Protein AF-0000000078344613 (afdb_homodimer)

Nearest PDB structures (foldseek):
  1vl8-assembly1_B  TM=8.810E-01  e=1.270E-17  Thermotoga maritima MSB8
  3pk0-assembly1_C  TM=8.572E-01  e=7.752E-17  Mycolicibacterium smegmatis MC2 155
  3ioy-assembly1_B  TM=8.852E-01  e=2.161E-16  Novosphingobium aromaticivorans DSM 12444
  3l77-assembly1_A  TM=8.659E-01  e=4.455E-16  Thermococcus sibiricus MM 739
  1h5q-assembly2_F  TM=8.532E-01  e=6.795E-16  Agaricus bisporus

Secondary structure (DSSP, 8-state):
---TT-EEEEESTTSHHHHHHHHHHHHTT-EEEEEES-HHHHHHHHHHHHHHSTT-EEEEE--TT-HHHHHHHHHHHHHHHS---EEEE-------S-TTT-TT-THHHHHIIIIIHHHHHHHHHHHHHTTSPPSBTTTBB-EEEEEE--GGGTS--TT-HHHHHHHHHHHHHHHHTTTTTTTTTEEEEEEEE-B-SSHHHHTSSS----GGGB--HHHHHHHHHHHHH-TT-SS-EEEEETTTEEEETTS------/---TT-EEEEESTTSHHHHHHHHHHHHTT-EEEEEES-HHHHHHHHHHHHHHSTT-EEEEE--TT-HHHHHHHHHHHHHHHS---EEEE-------S-TTT-TT-THHHHHIIIIIHHHHHHHHHHHHHTTSPPSBTTTBB-EEEEEE--GGGTS--TT-HHHHHHHHHHHHHHHHTTTTTTTTTEEEEEEEE-B-SSHHHHTSSS----GGGB--HHHHHHHHHHHHH-TT-SS-EEEEETTTEEEETTS------

Radius of gyration: 23.82 Å; Cα contacts (8 Å, |Δi|>4): 1169; chains: 2; bounding box: 52×70×62 Å

InterPro domains:
  IPR002347 Short-chain dehydrogenase/reductase SDR [PF00106] (6-203)
  IPR002347 Short-chain dehydrogenase/reductase SDR [PR00080] (82-93)
  IPR002347 Short-chain dehydrogenase/reductase SDR [PR00080] (143-151)
  IPR002347 Short-chain dehydrogenase/reductase SDR [PR00080] (163-182)
  IPR002347 Short-chain dehydrogenase/reductase SDR [PR00081] (7-24)
  IPR002347 Short-chain dehydrogenase/reductase SDR [PR00081] (82-93)
  IPR002347 Short-chain dehydrogenase/reductase SDR [PR00081] (137-153)
  IPR002347 Short-chain dehydrogenase/reductase SDR [PR00081] (163-182)
  IPR002347 Short-chain dehydrogenase/reductase SDR [PR00081] (184-201)
  IPR020904 Short-chain dehydrogenase/reductase, conserved site [PS00061] (150-178)
  IPR036291 NAD(P)-binding domain superfamily [SSF51735] (1-243)

pLDDT: mean 92.21, std 12.1, range [23.64, 98.94]

Foldseek 3Di:
DALALAEEEAAVQLWFLNVVLCLVSVVSHAAYEYEYQDPVSQVVSVVVSCVVPNLRYDYAYADLLDLVSLVVSLVCSCVSRNAYAEYELDDAAADQDAPVPCPVCCLVVRLSRLAVSLVSNVVVNLVRQLPDDADDPVQLARHEYEYEAAVLLVDPDNRGRSSSVRRVNVLVVQLVFQCVCVNNRYAYEYEHEWAEPIVNVVSHPPDDDDPQFYDYSVLSSVQVVCRGPPSVGHSWYWYATSVPRTDTPPDDPPPPD/DALALAEEEAAVQLWFLNVVLCLVSVVSHAAYEYEYQDPVSQVVSVCVSCVVPNLRYDYAYADLLDLVSLVVSLVCSCVSRNAYAEYELDDAAADQDAPVPCPVCCLVVRLSRLAVSLVSNVVVNLVRQLPDDQDDPVQLARHEYEYEAAVLLVDPDNRGRSSSVRRVNVLVVQLVFFCVCVNNRYAYEYEHEWAEPIVNVVSHPPDDDDPQRYDYSVLSSVQVVCRGPPSVGHSWYWYATSVPRTDTPPDDPPPPD

Solvent-accessible surface area (backbone atoms only — not comparable to full-atom values): 25846 Å² total; per-residue (Å²): 94,75,57,54,74,35,29,32,40,33,28,33,18,54,44,51,69,28,31,54,40,50,52,51,42,44,75,49,44,17,31,39,36,35,23,19,65,49,57,69,48,30,52,54,47,43,52,57,50,30,72,76,39,72,83,30,56,49,69,40,72,23,50,62,73,35,68,66,31,47,49,49,49,54,50,50,34,36,72,75,69,68,46,62,34,33,39,33,42,48,42,66,72,68,56,71,55,51,84,91,66,44,85,80,53,61,65,56,53,35,39,37,38,38,24,52,21,40,53,51,51,50,49,54,47,50,63,52,23,68,72,48,75,69,74,37,85,91,46,66,40,27,32,26,36,39,37,56,45,24,43,41,28,79,39,64,25,71,76,31,27,64,42,9,10,19,17,14,13,41,46,33,27,28,37,11,43,19,67,75,34,45,89,64,12,31,35,30,24,28,40,22,41,48,46,39,98,30,70,66,54,70,56,44,75,80,63,80,75,58,70,80,52,37,36,62,61,68,59,52,43,51,48,53,50,46,56,56,26,40,77,85,48,42,17,37,44,38,34,33,36,61,88,66,39,74,43,50,68,94,52,83,74,76,68,84,114,94,73,58,56,74,34,31,32,38,32,29,35,19,54,44,50,69,29,32,55,40,53,54,51,41,43,75,47,45,17,33,38,37,34,23,20,67,49,56,69,47,30,52,52,47,43,52,57,52,30,72,77,38,72,84,29,56,49,68,39,72,23,49,62,74,36,68,68,33,48,49,48,48,55,48,49,33,36,73,75,68,69,47,62,34,33,40,32,40,49,41,66,71,68,55,70,55,52,85,90,66,45,85,78,52,62,66,57,54,34,40,38,38,36,25,52,20,39,52,51,52,50,47,53,47,52,63,54,23,70,71,47,74,68,74,36,85,91,46,65,39,27,31,25,38,39,38,56,44,24,43,41,27,78,39,63,25,71,78,30,27,64,42,9,11,19,17,15,14,41,46,33,26,29,37,11,44,19,68,75,35,44,90,64,12,31,33,30,26,30,39,21,42,48,47,40,97,28,69,66,56,69,58,42,76,80,64,80,74,58,70,81,53,36,36,61,62,67,60,52,43,51,48,52,50,48,56,56,27,41,76,85,48,42,17,37,43,39,32,34,37,61,88,66,38,73,42,49,69,94,51,84,73,75,67,84,116

Structure (mmCIF, N/CA/C/O backbone):
data_AF-0000000078344613-model_v1
#
loop_
_entity.id
_entity.type
_entity.pdbx_description
1 polymer 'Uncharacterized protein'
#
loop_
_atom_site.group_PDB
_atom_site.id
_atom_site.type_symbol
_atom_site.label_atom_id
_atom_site.label_alt_id
_atom_site.label_comp_id
_atom_site.label_asym_id
_atom_site.label_entity_id
_atom_site.label_seq_id
_atom_site.pdbx_PDB_ins_code
_atom_site.Cartn_x
_atom_site.Cartn_y
_atom_site.Cartn_z
_atom_site.occupancy
_atom_site.B_iso_or_equiv
_atom_site.auth_seq_id
_atom_site.auth_comp_id
_atom_site.auth_asym_id
_atom_site.auth_atom_id
_atom_site.pdbx_PDB_model_num
ATOM 1 N N . MET A 1 1 ? -6.602 28.641 2.885 1 78.75 1 MET A N 1
ATOM 2 C CA . MET A 1 1 ? -6.555 28.922 4.316 1 78.75 1 MET A CA 1
ATOM 3 C C . MET A 1 1 ? -5.184 29.453 4.723 1 78.75 1 MET A C 1
ATOM 5 O O . MET A 1 1 ? -4.188 29.203 4.043 1 78.75 1 MET A O 1
ATOM 9 N N . LYS A 1 2 ? -5.203 30.188 5.77 1 89.44 2 LYS A N 1
ATOM 10 C CA . LYS A 1 2 ? -3.936 30.703 6.281 1 89.44 2 LYS A CA 1
ATOM 11 C C . LYS A 1 2 ? -3.469 29.906 7.5 1 89.44 2 LYS A C 1
ATOM 13 O O . LYS A 1 2 ? -4.281 29.516 8.336 1 89.44 2 LYS A O 1
ATOM 18 N N . ILE A 1 3 ? -2.242 29.703 7.629 1 95.25 3 ILE A N 1
ATOM 19 C CA . ILE A 1 3 ? -1.596 28.859 8.633 1 95.25 3 ILE A CA 1
ATOM 20 C C . ILE A 1 3 ? -1.54 29.609 9.969 1 95.25 3 ILE A C 1
ATOM 22 O O . ILE A 1 3 ? -1.532 28.984 11.031 1 95.25 3 ILE A O 1
ATOM 26 N N . ASN A 1 4 ? -1.564 30.953 9.883 1 95 4 ASN A N 1
ATOM 27 C CA . ASN A 1 4 ? -1.44 31.766 11.094 1 95 4 ASN A CA 1
ATOM 28 C C . ASN A 1 4 ? -2.529 31.422 12.109 1 95 4 ASN A C 1
ATOM 30 O O . ASN A 1 4 ? -3.717 31.438 11.773 1 95 4 ASN A O 1
ATOM 34 N N . GLY A 1 5 ? -2.086 31.062 13.32 1 94.31 5 GLY A N 1
ATOM 35 C CA . GLY A 1 5 ? -3.012 30.797 14.406 1 94.31 5 GLY A CA 1
ATOM 36 C C . GLY A 1 5 ? -3.531 29.359 14.398 1 94.31 5 GLY A C 1
ATOM 37 O O . GLY A 1 5 ? -4.367 29 15.227 1 94.31 5 GLY A O 1
ATOM 38 N N . LYS A 1 6 ? -3.084 28.547 13.539 1 95.94 6 LYS A N 1
ATOM 39 C CA . LYS A 1 6 ? -3.562 27.172 13.43 1 95.94 6 LYS A CA 1
ATOM 40 C C . LYS A 1 6 ? -2.699 26.234 14.258 1 95.94 6 LYS A C 1
ATOM 42 O O . LYS A 1 6 ? -1.601 26.594 14.688 1 95.94 6 LYS A O 1
ATOM 47 N N . VAL A 1 7 ? -3.236 25.062 14.555 1 97.44 7 VAL A N 1
ATOM 48 C CA . VAL A 1 7 ? -2.531 24.031 15.312 1 97.44 7 VAL A CA 1
ATOM 49 C C . VAL A 1 7 ? -2.232 22.844 14.406 1 97.44 7 VAL A C 1
ATOM 51 O O . VAL A 1 7 ? -3.139 22.281 13.781 1 97.44 7 VAL A O 1
ATOM 54 N N . ALA A 1 8 ? -0.965 22.469 14.359 1 98.81 8 ALA A N 1
ATOM 55 C CA . ALA A 1 8 ? -0.528 21.391 13.477 1 98.81 8 ALA A CA 1
ATOM 56 C C . ALA A 1 8 ? 0.074 20.234 14.281 1 98.81 8 ALA A C 1
ATOM 58 O O . ALA A 1 8 ? 0.731 20.453 15.297 1 98.81 8 ALA A O 1
ATOM 59 N N . ILE A 1 9 ? -0.195 19.047 13.875 1 98.94 9 ILE A N 1
ATOM 60 C CA . ILE A 1 9 ? 0.537 17.844 14.281 1 98.94 9 ILE A CA 1
ATOM 61 C C . ILE A 1 9 ? 1.456 17.406 13.148 1 98.94 9 ILE A C 1
ATOM 63 O O . ILE A 1 9 ? 1.023 17.281 12 1 98.94 9 ILE A O 1
ATOM 67 N N . VAL A 1 10 ? 2.717 17.203 13.438 1 98.94 10 VAL A N 1
ATOM 68 C CA . VAL A 1 10 ? 3.68 16.672 12.469 1 98.94 10 VAL A CA 1
ATOM 69 C C . VAL A 1 10 ? 4.352 15.422 13.039 1 98.94 10 VAL A C 1
ATOM 71 O O . VAL A 1 10 ? 4.988 15.477 14.094 1 98.94 10 VAL A O 1
ATOM 74 N N . THR A 1 11 ? 4.207 14.305 12.383 1 98.94 11 THR A N 1
ATOM 75 C CA . THR A 1 11 ? 4.941 13.109 12.781 1 98.94 11 THR A CA 1
ATOM 76 C C . THR A 1 11 ? 6.289 13.047 12.062 1 98.94 11 THR A C 1
ATOM 78 O O . THR A 1 11 ? 6.445 13.594 10.969 1 98.94 11 THR A O 1
ATOM 81 N N . GLY A 1 12 ? 7.223 12.273 12.688 1 98.5 12 GLY A N 1
ATOM 82 C CA . GLY A 1 12 ? 8.578 12.375 12.164 1 98.5 12 GLY A CA 1
ATOM 83 C C . GLY A 1 12 ? 9.102 13.797 12.141 1 98.5 12 GLY A C 1
ATOM 84 O O . GLY A 1 12 ? 9.711 14.219 11.156 1 98.5 12 GLY A O 1
ATOM 85 N N . ALA A 1 13 ? 8.875 14.5 13.156 1 98.62 13 ALA A N 1
ATOM 86 C CA . ALA A 1 13 ? 9.031 15.945 13.133 1 98.62 13 ALA A CA 1
ATOM 87 C C . ALA A 1 13 ? 10.484 16.344 13.359 1 98.62 13 ALA A C 1
ATOM 89 O O . ALA A 1 13 ? 10.875 17.484 13.078 1 98.62 13 ALA A O 1
ATOM 90 N N . SER A 1 14 ? 11.328 15.5 13.844 1 96.81 14 SER A N 1
ATOM 91 C CA . SER A 1 14 ? 12.586 15.961 14.422 1 96.81 14 SER A CA 1
ATOM 92 C C . SER A 1 14 ? 13.719 15.883 13.398 1 96.81 14 SER A C 1
ATOM 94 O O . SER A 1 14 ? 14.883 16.141 13.734 1 96.81 14 SER A O 1
ATOM 96 N N . SER A 1 15 ? 13.398 15.477 12.164 1 93.69 15 SER A N 1
ATOM 97 C CA . SER A 1 15 ? 14.43 15.414 11.141 1 93.69 15 SER A CA 1
ATOM 98 C C . SER A 1 15 ? 13.852 15.672 9.75 1 93.69 15 SER A C 1
ATOM 100 O O . SER A 1 15 ? 12.633 15.734 9.586 1 93.69 15 SER A O 1
ATOM 102 N N . GLY A 1 16 ? 14.711 16.016 8.875 1 95 16 GLY A N 1
ATOM 103 C CA . GLY A 1 16 ? 14.352 16.094 7.465 1 95 16 GLY A CA 1
ATOM 104 C C . GLY A 1 16 ? 13.227 17.062 7.184 1 95 16 GLY A C 1
ATOM 105 O O . GLY A 1 16 ? 13.281 18.219 7.609 1 95 16 GLY A O 1
ATOM 106 N N . PHE A 1 17 ? 12.281 16.594 6.383 1 97.5 17 PHE A N 1
ATOM 107 C CA . PHE A 1 17 ? 11.148 17.438 6.004 1 97.5 17 PHE A CA 1
ATOM 108 C C . PHE A 1 17 ? 10.344 17.844 7.234 1 97.5 17 PHE A C 1
ATOM 110 O O . PHE A 1 17 ? 9.867 18.984 7.328 1 97.5 17 PHE A O 1
ATOM 117 N N . GLY A 1 18 ? 10.211 16.875 8.211 1 98.44 18 GLY A N 1
ATOM 118 C CA . GLY A 1 18 ? 9.438 17.172 9.406 1 98.44 18 GLY A CA 1
ATOM 119 C C . GLY A 1 18 ? 9.992 18.344 10.195 1 98.44 18 GLY A C 1
ATOM 120 O O . GLY A 1 18 ? 9.242 19.219 10.609 1 98.44 18 GLY A O 1
ATOM 121 N N . LYS A 1 19 ? 11.258 18.328 10.344 1 98.19 19 LYS A N 1
ATOM 122 C CA . LYS A 1 19 ? 11.922 19.406 11.078 1 98.19 19 LYS A CA 1
ATOM 123 C C . LYS A 1 19 ? 11.758 20.75 10.367 1 98.19 19 LYS A C 1
ATOM 125 O O . LYS A 1 19 ? 11.328 21.734 10.977 1 98.19 19 LYS A O 1
ATOM 130 N N . MET A 1 20 ? 12.016 20.766 9.094 1 98.25 20 MET A N 1
ATOM 131 C CA . MET A 1 20 ? 11.969 22 8.336 1 98.25 20 MET A CA 1
ATOM 132 C C . MET A 1 20 ? 10.539 22.516 8.203 1 98.25 20 MET A C 1
ATOM 134 O O . MET A 1 20 ? 10.297 23.719 8.211 1 98.25 20 MET A O 1
ATOM 138 N N . LEU A 1 21 ? 9.617 21.578 8.055 1 98.75 21 LEU A N 1
ATOM 139 C CA . LEU A 1 21 ? 8.211 21.969 7.996 1 98.75 21 LEU A CA 1
ATOM 140 C C . LEU A 1 21 ? 7.754 22.578 9.312 1 98.75 21 LEU A C 1
ATOM 142 O O . LEU A 1 21 ? 7.035 23.578 9.328 1 98.75 21 LEU A O 1
ATOM 146 N N . SER A 1 22 ? 8.141 21.953 10.422 1 98.81 22 SER A N 1
ATOM 147 C CA . SER A 1 22 ? 7.777 22.484 11.734 1 98.81 22 SER A CA 1
ATOM 148 C C . SER A 1 22 ? 8.297 23.906 11.914 1 98.81 22 SER A C 1
ATOM 150 O O . SER A 1 22 ? 7.578 24.781 12.391 1 98.81 22 SER A O 1
ATOM 152 N N . LEU A 1 23 ? 9.523 24.156 11.492 1 98.31 23 LEU A N 1
ATOM 153 C CA . LEU A 1 23 ? 10.109 25.484 11.539 1 98.31 23 LEU A CA 1
ATOM 154 C C . LEU A 1 23 ? 9.281 26.469 10.711 1 98.31 23 LEU A C 1
ATOM 156 O O . LEU A 1 23 ? 8.969 27.562 11.172 1 98.31 23 LEU A O 1
ATOM 160 N N . ARG A 1 24 ? 8.914 26.062 9.523 1 98.44 24 ARG A N 1
ATOM 161 C CA . ARG A 1 24 ? 8.141 26.906 8.617 1 98.44 24 ARG A CA 1
ATOM 162 C C . ARG A 1 24 ? 6.762 27.203 9.195 1 98.44 24 ARG A C 1
ATOM 164 O O . ARG A 1 24 ? 6.289 28.344 9.125 1 98.44 24 ARG A O 1
ATOM 171 N N . LEU A 1 25 ? 6.082 26.172 9.742 1 98.62 25 LEU A N 1
ATOM 172 C CA . LEU A 1 25 ? 4.75 26.344 10.312 1 98.62 25 LEU A CA 1
ATOM 173 C C . LEU A 1 25 ? 4.777 27.344 11.469 1 98.62 25 LEU A C 1
ATOM 175 O O . LEU A 1 25 ? 3.936 28.234 11.547 1 98.62 25 LEU A O 1
ATOM 179 N N . ILE A 1 26 ? 5.734 27.266 12.336 1 98.44 26 ILE A N 1
ATOM 180 C CA . ILE A 1 26 ? 5.832 28.141 13.5 1 98.44 26 ILE A CA 1
ATOM 181 C C . ILE A 1 26 ? 6.16 29.562 13.047 1 98.44 26 ILE A C 1
ATOM 183 O O . ILE A 1 26 ? 5.574 30.531 13.547 1 98.44 26 ILE A O 1
ATOM 187 N N . SER A 1 27 ? 7.051 29.656 12.062 1 97.25 27 SER A N 1
ATOM 188 C CA . SER A 1 27 ? 7.395 30.969 11.531 1 97.25 27 SER A CA 1
ATOM 189 C C . SER A 1 27 ? 6.188 31.625 10.875 1 97.25 27 SER A C 1
ATOM 191 O O . SER A 1 27 ? 6.129 32.844 10.766 1 97.25 27 SER A O 1
ATOM 193 N N . SER A 1 28 ? 5.234 30.844 10.445 1 97.12 28 SER A N 1
ATOM 194 C CA . SER A 1 28 ? 4.02 31.344 9.812 1 97.12 28 SER A CA 1
ATOM 195 C C . SER A 1 28 ? 2.92 31.594 10.844 1 97.12 28 SER A C 1
ATOM 197 O O . SER A 1 28 ? 1.788 31.922 10.477 1 97.12 28 SER A O 1
ATOM 199 N N . GLY A 1 29 ? 3.223 31.297 12.102 1 97.38 29 GLY A N 1
ATOM 200 C CA . GLY A 1 29 ? 2.312 31.672 13.172 1 97.38 29 GLY A CA 1
ATOM 201 C C . GLY A 1 29 ? 1.522 30.5 13.719 1 97.38 29 GLY A C 1
ATOM 202 O O . GLY A 1 29 ? 0.591 30.688 14.508 1 97.38 29 GLY A O 1
ATOM 203 N N . ALA A 1 30 ? 1.851 29.312 13.336 1 98 30 ALA A N 1
ATOM 204 C CA . ALA A 1 30 ? 1.156 28.125 13.844 1 98 30 ALA A CA 1
ATOM 205 C C . ALA A 1 30 ? 1.777 27.656 15.156 1 98 30 ALA A C 1
ATOM 207 O O . ALA A 1 30 ? 2.887 28.062 15.508 1 98 30 ALA A O 1
ATOM 208 N N . ARG A 1 31 ? 1.047 26.875 15.859 1 98.56 31 ARG A N 1
ATOM 209 C CA . ARG A 1 31 ? 1.568 26.031 16.922 1 98.56 31 ARG A CA 1
ATOM 210 C C . ARG A 1 31 ? 1.695 24.578 16.469 1 98.56 31 ARG A C 1
ATOM 212 O O . ARG A 1 31 ? 0.873 24.094 15.695 1 98.56 31 ARG A O 1
ATOM 219 N N . VAL A 1 32 ? 2.713 23.906 16.953 1 98.81 32 VAL A N 1
ATOM 220 C CA . VAL A 1 32 ? 3.012 22.594 16.375 1 98.81 32 VAL A CA 1
ATOM 221 C C . VAL A 1 32 ? 3.211 21.562 17.484 1 98.81 32 VAL A C 1
ATOM 223 O O . VAL A 1 32 ? 3.932 21.828 18.453 1 98.81 32 VAL A O 1
ATOM 226 N N . VAL A 1 33 ? 2.516 20.484 17.438 1 98.94 33 VAL A N 1
ATOM 227 C CA . VAL A 1 33 ? 2.816 19.281 18.219 1 98.94 33 VAL A CA 1
ATOM 228 C C . VAL A 1 33 ? 3.77 18.391 17.453 1 98.94 33 VAL A C 1
ATOM 230 O O . VAL A 1 33 ? 3.408 17.844 16.391 1 98.94 33 VAL A O 1
ATOM 233 N N . LEU A 1 34 ? 4.973 18.234 17.984 1 98.88 34 LEU A N 1
ATOM 234 C CA . LEU A 1 34 ? 6.023 17.438 17.375 1 98.88 34 LEU A CA 1
ATOM 235 C C . LEU A 1 34 ? 5.934 15.977 17.812 1 98.88 34 LEU A C 1
ATOM 237 O O . LEU A 1 34 ? 6.129 15.672 19 1 98.88 34 LEU A O 1
ATOM 241 N N . GLY A 1 35 ? 5.605 15.086 16.938 1 98.88 35 GLY A N 1
ATOM 242 C CA . GLY A 1 35 ? 5.652 13.664 17.203 1 98.88 35 GLY A CA 1
ATOM 243 C C . GLY A 1 35 ? 6.855 12.977 16.594 1 98.88 35 GLY A C 1
ATOM 244 O O . GLY A 1 35 ? 7.082 13.078 15.375 1 98.88 35 GLY A O 1
ATOM 245 N N . ASP A 1 36 ? 7.578 12.273 17.359 1 98.81 36 ASP A N 1
ATOM 246 C CA . ASP A 1 36 ? 8.742 11.547 16.859 1 98.81 36 ASP A CA 1
ATOM 247 C C . ASP A 1 36 ? 9.148 10.438 17.828 1 98.81 36 ASP A C 1
ATOM 249 O O . ASP A 1 36 ? 8.898 10.531 19.031 1 98.81 36 ASP A O 1
ATOM 253 N N . ILE A 1 37 ? 9.789 9.469 17.281 1 98.44 37 ILE A N 1
ATOM 254 C CA . ILE A 1 37 ? 10.227 8.352 18.125 1 98.44 37 ILE A CA 1
ATOM 255 C C . ILE A 1 37 ? 11.508 8.734 18.859 1 98.44 37 ILE A C 1
ATOM 257 O O . ILE A 1 37 ? 11.789 8.211 19.938 1 98.44 37 ILE A O 1
ATOM 261 N N . SER A 1 38 ? 12.297 9.625 18.328 1 98.12 38 SER A N 1
ATOM 262 C CA . SER A 1 38 ? 13.539 10.055 18.953 1 98.12 38 SER A CA 1
ATOM 263 C C . SER A 1 38 ? 13.289 11.148 19.984 1 98.12 38 SER A C 1
ATOM 265 O O . SER A 1 38 ? 13.016 12.297 19.625 1 98.12 38 SER A O 1
ATOM 267 N N . VAL A 1 39 ? 13.469 10.82 21.188 1 98.44 39 VAL A N 1
ATOM 268 C CA . VAL A 1 39 ? 13.242 11.781 22.266 1 98.44 39 VAL A CA 1
ATOM 269 C C . VAL A 1 39 ? 14.328 12.859 22.219 1 98.44 39 VAL A C 1
ATOM 271 O O . VAL A 1 39 ? 14.023 14.055 22.297 1 98.44 39 VAL A O 1
ATOM 274 N N . ALA A 1 40 ? 15.555 12.445 22.016 1 98.56 40 ALA A N 1
ATOM 275 C CA . ALA A 1 40 ? 16.672 13.391 22.031 1 98.56 40 ALA A CA 1
ATOM 276 C C . ALA A 1 40 ? 16.531 14.43 20.922 1 98.56 40 ALA A C 1
ATOM 278 O O . ALA A 1 40 ? 16.594 15.633 21.172 1 98.56 40 ALA A O 1
ATOM 279 N N . ALA A 1 41 ? 16.266 13.992 19.703 1 98.06 41 ALA A N 1
ATOM 280 C CA . ALA A 1 41 ? 16.125 14.898 18.562 1 98.06 41 ALA A CA 1
ATOM 281 C C . ALA A 1 41 ? 14.891 15.773 18.703 1 98.06 41 ALA A C 1
ATOM 283 O O . ALA A 1 41 ? 14.914 16.953 18.344 1 98.06 41 ALA A O 1
ATOM 284 N N . GLY A 1 42 ? 13.828 15.18 19.234 1 98.56 42 GLY A N 1
ATOM 285 C CA . GLY A 1 42 ? 12.594 15.922 19.453 1 98.56 42 GLY A CA 1
ATOM 286 C C . GLY A 1 42 ? 12.742 17.047 20.469 1 98.56 42 GLY A C 1
ATOM 287 O O . GLY A 1 42 ? 12.273 18.156 20.234 1 98.56 42 GLY A O 1
ATOM 288 N N . GLN A 1 43 ? 13.375 16.734 21.547 1 98.44 43 GLN A N 1
ATOM 289 C CA . GLN A 1 43 ? 13.586 17.734 22.578 1 98.44 43 GLN A CA 1
ATOM 290 C C . GLN A 1 43 ? 14.508 18.859 22.094 1 98.44 43 GLN A C 1
ATOM 292 O O . GLN A 1 43 ? 14.297 20.031 22.422 1 98.44 43 GLN A O 1
ATOM 297 N N . GLU A 1 44 ? 15.508 18.469 21.375 1 98.38 44 GLU A N 1
ATOM 298 C CA . GLU A 1 44 ? 16.406 19.469 20.812 1 98.38 44 GLU A CA 1
ATOM 299 C C . GLU A 1 44 ? 15.641 20.422 19.891 1 98.38 44 GLU A C 1
ATOM 301 O O . GLU A 1 44 ? 15.82 21.641 19.984 1 98.38 44 GLU A O 1
ATOM 306 N N . LEU A 1 45 ? 14.812 19.891 19.016 1 98.25 45 LEU A N 1
ATOM 307 C CA . LEU A 1 45 ? 14.016 20.734 18.125 1 98.25 45 LEU A CA 1
ATOM 308 C C . LEU A 1 45 ? 13.055 21.609 18.906 1 98.25 45 LEU A C 1
ATOM 310 O O . LEU A 1 45 ? 12.875 22.781 18.578 1 98.25 45 LEU A O 1
ATOM 314 N N . LEU A 1 46 ? 12.453 21.016 19.906 1 98.56 46 LEU A N 1
ATOM 315 C CA . LEU A 1 46 ? 11.523 21.75 20.766 1 98.56 46 LEU A CA 1
ATOM 316 C C . LEU A 1 46 ? 12.195 23 21.344 1 98.56 46 LEU A C 1
ATOM 318 O O . LEU A 1 46 ? 11.625 24.094 21.297 1 98.56 46 LEU A O 1
ATOM 322 N N . LEU A 1 47 ? 13.359 22.844 21.875 1 98 47 LEU A N 1
ATOM 323 C CA . LEU A 1 47 ? 14.109 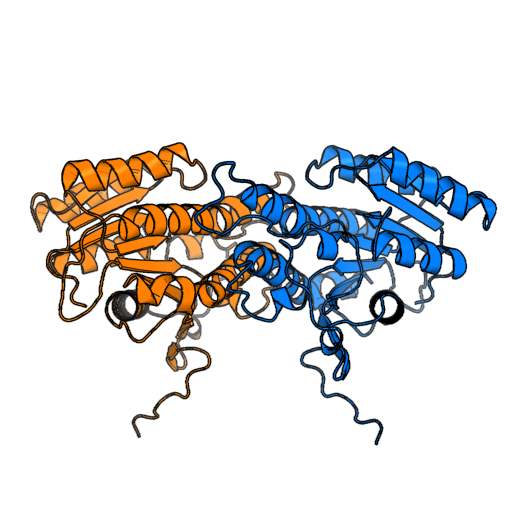23.953 22.469 1 98 47 LEU A CA 1
ATOM 324 C C . LEU A 1 47 ? 14.422 25.016 21.422 1 98 47 LEU A C 1
ATOM 326 O O . LEU A 1 47 ? 14.266 26.219 21.688 1 98 47 LEU A O 1
ATOM 330 N N . GLN A 1 48 ? 14.828 24.562 20.312 1 97.38 48 GLN A N 1
ATOM 331 C CA . GLN A 1 48 ? 15.141 25.484 19.219 1 97.38 48 GLN A CA 1
ATOM 332 C C . GLN A 1 48 ? 13.922 26.297 18.812 1 97.38 48 GLN A C 1
ATOM 334 O O . GLN A 1 48 ? 14.008 27.516 18.656 1 97.38 48 GLN A O 1
ATOM 339 N N . LEU A 1 49 ? 12.789 25.656 18.625 1 97.75 49 LEU A N 1
ATOM 340 C CA . LEU A 1 49 ? 11.562 26.297 18.172 1 97.75 49 LEU A CA 1
ATOM 341 C C . LEU A 1 49 ? 11.039 27.281 19.219 1 97.75 49 LEU A C 1
ATOM 343 O O . LEU A 1 49 ? 10.711 28.422 18.891 1 97.75 49 LEU A O 1
ATOM 347 N N . ASN A 1 50 ? 11.023 26.906 20.469 1 97.5 50 ASN A N 1
ATOM 348 C CA . ASN A 1 50 ? 10.43 27.719 21.516 1 97.5 50 ASN A CA 1
ATOM 349 C C . ASN A 1 50 ? 11.352 28.859 21.922 1 97.5 50 ASN A C 1
ATOM 351 O O . ASN A 1 50 ? 10.914 29.828 22.547 1 97.5 50 ASN A O 1
ATOM 355 N N . SER A 1 51 ? 12.664 28.719 21.656 1 96.62 51 SER A N 1
ATOM 356 C CA . SER A 1 51 ? 13.562 29.844 21.891 1 96.62 51 SER A CA 1
ATOM 357 C C . SER A 1 51 ? 13.258 31 20.953 1 96.62 51 SER A C 1
ATOM 359 O O . SER A 1 51 ? 13.43 32.156 21.312 1 96.62 51 SER A O 1
ATOM 361 N N . ARG A 1 52 ? 12.758 30.688 19.812 1 93.25 52 ARG A N 1
ATOM 362 C CA . ARG A 1 52 ? 12.453 31.703 18.812 1 93.25 52 ARG A CA 1
ATOM 363 C C . ARG A 1 52 ? 11.008 32.188 18.938 1 93.25 52 ARG A C 1
ATOM 365 O O . ARG A 1 52 ? 10.727 33.375 18.75 1 93.25 52 ARG A O 1
ATOM 372 N N . SER A 1 53 ? 10.133 31.266 19.203 1 95.94 53 SER A N 1
ATOM 373 C CA . SER A 1 53 ? 8.711 31.516 19.391 1 95.94 53 SER A CA 1
ATOM 374 C C . SER A 1 53 ? 8.188 30.812 20.641 1 95.94 53 SER A C 1
ATOM 376 O O . SER A 1 53 ? 7.734 29.672 20.562 1 95.94 53 SER A O 1
ATOM 378 N N . PRO A 1 54 ? 8.141 31.516 21.719 1 95.94 54 PRO A N 1
ATOM 379 C CA . PRO A 1 54 ? 7.809 30.875 23 1 95.94 54 PRO A CA 1
ATOM 380 C C . PRO A 1 54 ? 6.449 30.188 22.969 1 95.94 54 PRO A C 1
ATOM 382 O O . PRO A 1 54 ? 5.48 30.734 22.438 1 95.94 54 PRO A O 1
ATOM 385 N N . ALA A 1 55 ? 6.387 29 23.484 1 95.06 55 ALA A N 1
ATOM 386 C CA . ALA A 1 55 ? 5.184 28.188 23.688 1 95.06 55 ALA A CA 1
ATOM 387 C C . ALA A 1 55 ? 4.531 27.844 22.344 1 95.06 55 ALA A C 1
ATOM 389 O O . ALA A 1 55 ? 3.311 27.688 22.266 1 95.06 55 ALA A O 1
ATOM 390 N N . SER A 1 56 ? 5.297 27.781 21.297 1 97.62 56 SER A N 1
ATOM 391 C CA . SER A 1 56 ? 4.75 27.547 19.969 1 97.62 56 SER A CA 1
ATOM 392 C C . SER A 1 56 ? 4.75 26.062 19.641 1 97.62 56 SER A C 1
ATOM 394 O O . SER A 1 56 ? 4.113 25.641 18.672 1 97.62 56 SER A O 1
ATOM 396 N N . ALA A 1 57 ? 5.453 25.25 20.469 1 98.75 57 ALA A N 1
ATOM 397 C CA . ALA A 1 57 ? 5.535 23.828 20.156 1 98.75 57 ALA A CA 1
ATOM 398 C C . ALA A 1 57 ? 5.539 23 21.438 1 98.75 57 ALA A C 1
ATOM 400 O O . ALA A 1 57 ? 5.938 23.469 22.5 1 98.75 57 ALA A O 1
ATOM 401 N N . ILE A 1 58 ? 5.07 21.812 21.359 1 98.81 58 ILE A N 1
ATOM 402 C CA . ILE A 1 58 ? 5.289 20.766 22.359 1 98.81 58 ILE A CA 1
ATOM 403 C C . ILE A 1 58 ? 5.777 19.484 21.688 1 98.81 58 ILE A C 1
ATOM 405 O O . ILE A 1 58 ? 5.574 19.297 20.484 1 98.81 58 ILE A O 1
ATOM 409 N N . PHE A 1 59 ? 6.473 18.656 22.438 1 98.81 59 PHE A N 1
ATOM 410 C CA . PHE A 1 59 ? 6.992 17.406 21.922 1 98.81 59 PHE A CA 1
ATOM 411 C C . PHE A 1 59 ? 6.305 16.219 22.594 1 98.81 59 PHE A C 1
ATOM 413 O O . PHE A 1 59 ? 6.074 16.234 23.797 1 98.81 59 PHE A O 1
ATOM 420 N N . VAL A 1 60 ? 5.922 15.25 21.812 1 98.88 60 VAL A N 1
ATOM 421 C CA . VAL A 1 60 ? 5.363 13.992 22.297 1 98.88 60 VAL A CA 1
ATOM 422 C C . VAL A 1 60 ? 6.105 12.82 21.641 1 98.88 60 VAL A C 1
ATOM 424 O O . VAL A 1 60 ? 6.184 12.727 20.422 1 98.88 60 VAL A O 1
ATOM 427 N N . LYS A 1 61 ? 6.746 11.969 22.453 1 98.81 61 LYS A N 1
ATOM 428 C CA . LYS A 1 61 ? 7.289 10.734 21.891 1 98.81 61 LYS A CA 1
ATOM 429 C C . LYS A 1 61 ? 6.203 9.922 21.203 1 98.81 61 LYS A C 1
ATOM 431 O O . LYS A 1 61 ? 5.148 9.656 21.781 1 98.81 61 LYS A O 1
ATOM 436 N N . CYS A 1 62 ? 6.531 9.516 19.969 1 98.81 62 CYS A N 1
ATOM 437 C CA . CYS A 1 62 ? 5.473 8.852 19.219 1 98.81 62 CYS A CA 1
ATOM 438 C C . CYS A 1 62 ? 6.047 7.805 18.266 1 98.81 62 CYS A C 1
ATOM 440 O O . CYS A 1 62 ? 6.77 8.141 17.328 1 98.81 62 CYS A O 1
ATOM 442 N N . ASP A 1 63 ? 5.805 6.594 18.578 1 98.81 63 ASP A N 1
ATOM 443 C CA . ASP A 1 63 ? 5.902 5.523 17.578 1 98.81 63 ASP A CA 1
ATOM 444 C C . ASP A 1 63 ? 4.621 5.418 16.766 1 98.81 63 ASP A C 1
ATOM 446 O O . ASP A 1 63 ? 3.6 4.934 17.25 1 98.81 63 ASP A O 1
ATOM 450 N N . VAL A 1 64 ? 4.703 5.824 15.516 1 98.75 64 VAL A N 1
ATOM 451 C CA . VAL A 1 64 ? 3.494 5.996 14.719 1 98.75 64 VAL A CA 1
ATOM 452 C C . VAL A 1 64 ? 2.861 4.637 14.438 1 98.75 64 VAL A C 1
ATOM 454 O O . VAL A 1 64 ? 1.715 4.559 13.992 1 98.75 64 VAL A O 1
ATOM 457 N N . THR A 1 65 ? 3.6 3.529 14.68 1 98.19 65 THR A N 1
ATOM 458 C CA . THR A 1 65 ? 3.027 2.205 14.461 1 98.19 65 THR A CA 1
ATOM 459 C C . THR A 1 65 ? 2.137 1.802 15.633 1 98.19 65 THR A C 1
ATOM 461 O O . THR A 1 65 ? 1.453 0.778 15.57 1 98.19 65 THR A O 1
ATOM 464 N N . LYS A 1 66 ? 2.148 2.557 16.688 1 98.38 66 LYS A N 1
ATOM 465 C CA . LYS A 1 66 ? 1.347 2.281 17.875 1 98.38 66 LYS A CA 1
ATOM 466 C C . LYS A 1 66 ? 0.158 3.234 17.969 1 98.38 66 LYS A C 1
ATOM 468 O O . LYS A 1 66 ? 0.335 4.441 18.156 1 98.38 66 LYS A O 1
ATOM 473 N N . ALA A 1 67 ? -0.991 2.684 17.969 1 97.25 67 ALA A N 1
ATOM 474 C CA . ALA A 1 67 ? -2.215 3.48 18.016 1 97.25 67 ALA A CA 1
ATOM 475 C C . ALA A 1 67 ? -2.254 4.348 19.266 1 97.25 67 ALA A C 1
ATOM 477 O O . ALA A 1 67 ? -2.697 5.496 19.234 1 97.25 67 ALA A O 1
ATOM 478 N N . GLU A 1 68 ? -1.822 3.826 20.328 1 98 68 GLU A N 1
ATOM 479 C CA . GLU A 1 68 ? -1.87 4.547 21.594 1 98 68 GLU A CA 1
ATOM 480 C C . GLU A 1 68 ? -0.965 5.773 21.562 1 98 68 GLU A C 1
ATOM 482 O O . GLU A 1 68 ? -1.282 6.797 22.172 1 98 68 GLU A O 1
ATOM 487 N N . ASP A 1 69 ? 0.16 5.652 20.906 1 98.75 69 ASP A N 1
ATOM 488 C CA . ASP A 1 69 ? 1.054 6.801 20.781 1 98.75 69 ASP A CA 1
ATOM 489 C C . ASP A 1 69 ? 0.424 7.898 19.938 1 98.75 69 ASP A C 1
ATOM 491 O O . ASP A 1 69 ? 0.531 9.086 20.266 1 98.75 69 ASP A O 1
ATOM 495 N N . LEU A 1 70 ? -0.226 7.52 18.859 1 98.38 70 LEU A N 1
ATOM 496 C CA . LEU A 1 70 ? -0.916 8.5 18.016 1 98.38 70 LEU A CA 1
ATOM 497 C C . LEU A 1 70 ? -2.053 9.164 18.781 1 98.38 70 LEU A C 1
ATOM 499 O O . LEU A 1 70 ? -2.23 10.383 18.703 1 98.38 70 LEU A O 1
ATOM 503 N N . LYS A 1 71 ? -2.742 8.352 19.484 1 97.94 71 LYS A N 1
ATOM 504 C CA . LYS A 1 71 ? -3.816 8.914 20.297 1 97.94 71 LYS A CA 1
ATOM 505 C C . LYS A 1 71 ? -3.275 9.945 21.281 1 97.94 71 LYS A C 1
ATOM 507 O O . LYS A 1 71 ? -3.877 11 21.469 1 97.94 71 LYS A O 1
ATOM 512 N N . LEU A 1 72 ? -2.197 9.609 21.875 1 98.56 72 LEU A N 1
ATOM 513 C CA . LEU A 1 72 ? -1.57 10.539 22.812 1 98.56 72 LEU A CA 1
ATOM 514 C C . LEU A 1 72 ? -1.167 11.828 22.109 1 98.56 72 LEU A C 1
ATOM 516 O O . LEU A 1 72 ? -1.276 12.914 22.688 1 98.56 72 LEU A O 1
ATOM 520 N N . LEU A 1 73 ? -0.696 11.703 20.953 1 98.38 73 LEU A N 1
ATOM 521 C CA . LEU A 1 73 ? -0.311 12.859 20.156 1 98.38 73 LEU A CA 1
ATOM 522 C C . LEU A 1 73 ? -1.501 13.789 19.938 1 98.38 73 LEU A C 1
ATOM 524 O O . LEU A 1 73 ? -1.393 15 20.141 1 98.38 73 LEU A O 1
ATOM 528 N N . PHE A 1 74 ? -2.635 13.289 19.531 1 98.38 74 PHE A N 1
ATOM 529 C CA . PHE A 1 74 ? -3.852 14.055 19.281 1 98.38 74 PHE A CA 1
ATOM 530 C C . PHE A 1 74 ? -4.395 14.633 20.594 1 98.38 74 PHE A C 1
ATOM 532 O O . PHE A 1 74 ? -4.789 15.797 20.641 1 98.38 74 PHE A O 1
ATOM 539 N N . ASP A 1 75 ? -4.367 13.812 21.641 1 98.38 75 ASP A N 1
ATOM 540 C CA . ASP A 1 75 ? -4.82 14.273 22.938 1 98.38 75 ASP A CA 1
ATOM 541 C C . ASP A 1 75 ? -3.973 15.445 23.438 1 98.38 75 ASP A C 1
ATOM 543 O O . ASP A 1 75 ? -4.5 16.406 24 1 98.38 75 ASP A O 1
ATOM 547 N N . SER A 1 76 ? -2.717 15.359 23.25 1 98.62 76 SER A N 1
ATOM 548 C CA . SER A 1 76 ? -1.802 16.406 23.688 1 98.62 76 SER A CA 1
ATOM 549 C C . SER A 1 76 ? -2.068 17.719 22.938 1 98.62 76 SER A C 1
ATOM 551 O O . SER A 1 76 ? -1.98 18.797 23.531 1 98.62 76 SER A O 1
ATOM 553 N N . ALA A 1 77 ? -2.334 17.625 21.656 1 98 77 ALA A N 1
ATOM 554 C CA . ALA A 1 77 ? -2.678 18.797 20.859 1 98 77 ALA A CA 1
ATOM 555 C C . ALA A 1 77 ? -3.93 19.484 21.406 1 98 77 ALA A C 1
ATOM 557 O O . ALA A 1 77 ? -3.953 20.703 21.578 1 98 77 ALA A O 1
ATOM 558 N N . ARG A 1 78 ? -4.93 18.688 21.719 1 96.38 78 ARG A N 1
ATOM 559 C CA . ARG A 1 78 ? -6.176 19.234 22.266 1 96.38 78 ARG A CA 1
ATOM 560 C C . ARG A 1 78 ? -5.949 19.891 23.625 1 96.38 78 ARG A C 1
ATOM 562 O O . ARG A 1 78 ? -6.469 20.969 23.875 1 96.38 78 ARG A O 1
ATOM 569 N N . LYS A 1 79 ? -5.227 19.203 24.422 1 97.75 79 LYS A N 1
ATOM 570 C CA . LYS A 1 79 ? -4.988 19.703 25.766 1 97.75 79 LYS A CA 1
ATOM 571 C C . LYS A 1 79 ? -4.172 20.984 25.734 1 97.75 79 LYS A C 1
ATOM 573 O O . LYS A 1 79 ? -4.48 21.938 26.453 1 97.75 79 LYS A O 1
ATOM 578 N N . ALA A 1 80 ? -3.199 21.031 24.906 1 98.06 80 ALA A N 1
ATOM 579 C CA . ALA A 1 80 ? -2.252 22.141 24.906 1 98.06 80 ALA A CA 1
ATOM 580 C C . ALA A 1 80 ? -2.805 23.344 24.141 1 98.06 80 ALA A C 1
ATOM 582 O O . ALA A 1 80 ? -2.584 24.5 24.531 1 98.06 80 ALA A O 1
ATOM 583 N N . PHE A 1 81 ? -3.506 23.031 23.031 1 97.38 81 PHE A N 1
ATOM 584 C CA . PHE A 1 81 ? -3.789 24.125 22.125 1 97.38 81 PHE A CA 1
ATOM 585 C C . PHE A 1 81 ? -5.277 24.203 21.812 1 97.38 81 PHE A C 1
ATOM 587 O O . PHE A 1 81 ? -5.73 25.141 21.141 1 97.38 81 PHE A O 1
ATOM 594 N N . GLY A 1 82 ? -6.086 23.188 22.141 1 95.62 82 GLY A N 1
ATOM 595 C CA . GLY A 1 82 ? -7.539 23.266 22.141 1 95.62 82 GLY A CA 1
ATOM 596 C C . GLY A 1 82 ? -8.148 22.844 20.812 1 95.62 82 GLY A C 1
ATOM 597 O O . GLY A 1 82 ? -9.375 22.734 20.688 1 95.62 82 GLY A O 1
ATOM 598 N N . ARG A 1 83 ? -7.336 22.609 19.797 1 94.69 83 ARG A N 1
ATOM 599 C CA . ARG A 1 83 ? -7.848 22.25 18.469 1 94.69 83 ARG A CA 1
ATOM 600 C C . ARG A 1 83 ? -6.773 21.562 17.641 1 94.69 83 ARG A C 1
ATOM 602 O O . ARG A 1 83 ? -5.609 21.5 18.047 1 94.69 83 ARG A O 1
ATOM 609 N N . ILE A 1 84 ? -7.176 20.969 16.531 1 97.19 84 ILE A N 1
ATOM 610 C CA . ILE A 1 84 ? -6.285 20.375 15.539 1 97.19 84 ILE A CA 1
ATOM 611 C C . ILE A 1 84 ? -6.738 20.781 14.133 1 97.19 84 ILE A C 1
ATOM 613 O O . ILE A 1 84 ? -7.797 20.344 13.672 1 97.19 84 ILE A O 1
ATOM 617 N N . ASP A 1 85 ? -5.844 21.531 13.406 1 96.38 85 ASP A N 1
ATOM 618 C CA . ASP A 1 85 ? -6.227 22.094 12.117 1 96.38 85 ASP A CA 1
ATOM 619 C C . ASP A 1 85 ? -5.465 21.422 10.977 1 96.38 85 ASP A C 1
ATOM 621 O O . ASP A 1 85 ? -5.98 21.328 9.859 1 96.38 85 ASP A O 1
ATOM 625 N N . ILE A 1 86 ? -4.23 21.078 11.258 1 98.19 86 ILE A N 1
ATOM 626 C CA . ILE A 1 86 ? -3.336 20.516 10.25 1 98.19 86 ILE A CA 1
ATOM 627 C C . ILE A 1 86 ? -2.695 19.234 10.781 1 98.19 86 ILE A C 1
ATOM 629 O O . ILE A 1 86 ? -2.195 19.203 11.914 1 98.19 86 ILE A O 1
ATOM 633 N N . VAL A 1 87 ? -2.791 18.172 10.078 1 98.81 87 VAL A N 1
ATOM 634 C CA . VAL A 1 87 ? -2.076 16.938 10.406 1 98.81 87 VAL A CA 1
ATOM 635 C C . VAL A 1 87 ? -1.195 16.516 9.234 1 98.81 87 VAL A C 1
ATOM 637 O O . VAL A 1 87 ? -1.675 16.406 8.102 1 98.81 87 VAL A O 1
ATOM 640 N N . VAL A 1 88 ? 0.089 16.391 9.484 1 98.94 88 VAL A N 1
ATOM 641 C CA . VAL A 1 88 ? 1.052 15.938 8.484 1 98.94 88 VAL A CA 1
ATOM 642 C C . VAL A 1 88 ? 1.619 14.578 8.891 1 98.94 88 VAL A C 1
ATOM 644 O O . VAL A 1 88 ? 2.416 14.484 9.828 1 98.94 88 VAL A O 1
ATOM 647 N N . ASN A 1 89 ? 1.159 13.562 8.227 1 98.94 89 ASN A N 1
ATOM 648 C CA . ASN A 1 89 ? 1.75 12.234 8.367 1 98.94 89 ASN A CA 1
ATOM 649 C C . ASN A 1 89 ? 3.045 12.109 7.57 1 98.94 89 ASN A C 1
ATOM 651 O O . ASN A 1 89 ? 3.021 11.758 6.387 1 98.94 89 ASN A O 1
ATOM 655 N N . ASN A 1 90 ? 4.148 12.328 8.281 1 98.75 90 ASN A N 1
ATOM 656 C CA . ASN A 1 90 ? 5.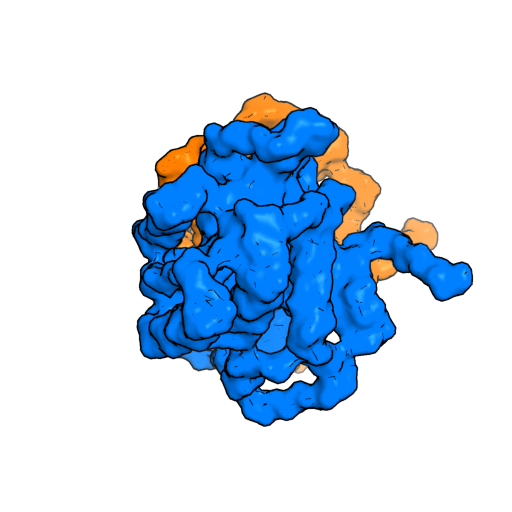422 12.508 7.586 1 98.75 90 ASN A CA 1
ATOM 657 C C . ASN A 1 90 ? 6.438 11.453 8.008 1 98.75 90 ASN A C 1
ATOM 659 O O . ASN A 1 90 ? 7.422 11.211 7.305 1 98.75 90 ASN A O 1
ATOM 663 N N . ALA A 1 91 ? 6.238 10.836 9.211 1 98.31 91 ALA A N 1
ATOM 664 C CA . ALA A 1 91 ? 7.164 9.789 9.633 1 98.31 91 ALA A CA 1
ATOM 665 C C . ALA A 1 91 ? 7.336 8.734 8.547 1 98.31 91 ALA A C 1
ATOM 667 O O . ALA A 1 91 ? 6.359 8.32 7.914 1 98.31 91 ALA A O 1
ATOM 668 N N . GLY A 1 92 ? 8.523 8.352 8.281 1 96.38 92 GLY A N 1
ATOM 669 C CA . GLY A 1 92 ? 8.789 7.359 7.258 1 96.38 92 GLY A CA 1
ATOM 670 C C . GLY A 1 92 ? 10.188 6.785 7.328 1 96.38 92 GLY A C 1
ATOM 671 O O . GLY A 1 92 ? 11.062 7.344 7.996 1 96.38 92 GLY A O 1
ATOM 672 N N . ILE A 1 93 ? 10.375 5.656 6.699 1 94.56 93 ILE A N 1
ATOM 673 C CA . ILE A 1 93 ? 11.672 5 6.578 1 94.56 93 ILE A CA 1
ATOM 674 C C . ILE A 1 93 ? 11.852 4.484 5.152 1 94.56 93 ILE A C 1
ATOM 676 O O . ILE A 1 93 ? 10.914 4.484 4.359 1 94.56 93 ILE A O 1
ATOM 680 N N . VAL A 1 94 ? 13.062 4.133 4.832 1 90.75 94 VAL A N 1
ATOM 681 C CA . VAL A 1 94 ? 13.336 3.553 3.523 1 90.75 94 VAL A CA 1
ATOM 682 C C . VAL A 1 94 ? 13.609 2.057 3.668 1 90.75 94 VAL A C 1
ATOM 684 O O . VAL A 1 94 ? 13.93 1.58 4.762 1 90.75 94 VAL A O 1
ATOM 687 N N . GLU A 1 95 ? 13.375 1.371 2.6 1 91.5 95 GLU A N 1
ATOM 688 C CA . GLU A 1 95 ? 13.766 -0.031 2.502 1 91.5 95 GLU A CA 1
ATOM 689 C C . GLU A 1 95 ? 15.281 -0.175 2.381 1 91.5 95 GLU A C 1
ATOM 691 O O . GLU A 1 95 ? 15.883 0.298 1.412 1 91.5 95 GLU A O 1
ATOM 696 N N . LYS A 1 96 ? 15.906 -0.842 3.369 1 87.69 96 LYS A N 1
ATOM 697 C CA . LYS A 1 96 ? 17.359 -0.812 3.447 1 87.69 96 LYS A CA 1
ATOM 698 C C . LYS A 1 96 ? 17.969 -2.109 2.914 1 87.69 96 LYS A C 1
ATOM 700 O O . LYS A 1 96 ? 19.094 -2.111 2.396 1 87.69 96 LYS A O 1
ATOM 705 N N . GLU A 1 97 ? 17.234 -3.141 3.039 1 89.25 97 GLU A N 1
ATOM 706 C CA . GLU A 1 97 ? 17.75 -4.441 2.627 1 89.25 97 GLU A CA 1
ATOM 707 C C . GLU A 1 97 ? 17.219 -4.836 1.253 1 89.25 97 GLU A C 1
ATOM 709 O O . GLU A 1 97 ? 16.109 -4.48 0.889 1 89.25 97 GLU A O 1
ATOM 714 N N . GLU A 1 98 ? 18.062 -5.578 0.565 1 86.75 98 GLU A N 1
ATOM 715 C CA . GLU A 1 98 ? 17.609 -6.141 -0.701 1 86.75 98 GLU A CA 1
ATOM 716 C C . GLU A 1 98 ? 16.406 -7.051 -0.493 1 86.75 98 GLU A C 1
ATOM 718 O O . GLU A 1 98 ? 16.344 -7.812 0.474 1 86.75 98 GLU A O 1
ATOM 723 N N . PHE A 1 99 ? 15.531 -7.055 -1.404 1 85.75 99 PHE A N 1
ATOM 724 C CA . PHE A 1 99 ? 14.219 -7.68 -1.32 1 85.75 99 PHE A CA 1
ATOM 725 C C . PHE A 1 99 ? 14.336 -9.125 -0.86 1 85.75 99 PHE A C 1
ATOM 727 O O . PHE A 1 99 ? 13.617 -9.555 0.045 1 85.75 99 PHE A O 1
ATOM 734 N N . THR A 1 100 ? 15.281 -9.906 -1.415 1 82 100 THR A N 1
ATOM 735 C CA . THR A 1 100 ? 15.344 -11.328 -1.108 1 82 100 THR A CA 1
ATOM 736 C C . THR A 1 100 ? 16.391 -11.602 -0.032 1 82 100 THR A C 1
ATOM 738 O O . THR A 1 100 ? 16.609 -12.75 0.351 1 82 100 THR A O 1
ATOM 741 N N . LYS A 1 101 ? 16.969 -10.547 0.553 1 85.69 101 LYS A N 1
ATOM 742 C CA . LYS A 1 101 ? 18.062 -10.773 1.504 1 85.69 101 LYS A CA 1
ATOM 743 C C . LYS A 1 101 ? 17.688 -10.273 2.896 1 85.69 101 LYS A C 1
ATOM 745 O O . LYS A 1 101 ? 18.5 -10.336 3.82 1 85.69 101 LYS A O 1
ATOM 750 N N . ASP A 1 102 ? 16.547 -9.805 2.977 1 88.19 102 ASP A N 1
ATOM 751 C CA . ASP A 1 102 ? 16.078 -9.289 4.262 1 88.19 102 ASP A CA 1
ATOM 752 C C . ASP A 1 102 ? 15.672 -10.43 5.191 1 88.19 102 ASP A C 1
ATOM 754 O O . ASP A 1 102 ? 14.492 -10.75 5.301 1 88.19 102 ASP A O 1
ATOM 758 N N . LEU A 1 103 ? 16.562 -10.945 6.02 1 83.62 103 LEU A N 1
ATOM 759 C CA . LEU A 1 103 ? 16.344 -12.117 6.867 1 83.62 103 LEU A CA 1
ATOM 760 C C . LEU A 1 103 ? 15.641 -11.734 8.156 1 83.62 103 LEU A C 1
ATOM 762 O O . LEU A 1 103 ? 15.094 -12.602 8.852 1 83.62 103 LEU A O 1
ATOM 766 N N . LYS A 1 104 ? 15.57 -10.484 8.516 1 86.19 104 LYS A N 1
ATOM 767 C CA . LYS A 1 104 ? 14.969 -10.031 9.758 1 86.19 104 LYS A CA 1
ATOM 768 C C . LYS A 1 104 ? 13.562 -9.484 9.523 1 86.19 104 LYS A C 1
ATOM 770 O O . LYS A 1 104 ? 12.93 -8.969 10.445 1 86.19 104 LYS A O 1
ATOM 775 N N . ASP A 1 105 ? 13.133 -9.578 8.32 1 90.75 105 ASP A N 1
ATOM 776 C CA . ASP A 1 105 ? 11.812 -9.109 7.914 1 90.75 105 ASP A CA 1
ATOM 777 C C . ASP A 1 105 ? 11.633 -7.625 8.234 1 90.75 105 ASP A C 1
ATOM 779 O O . ASP A 1 105 ? 10.562 -7.203 8.656 1 90.75 105 ASP A O 1
ATOM 783 N N . SER A 1 106 ? 12.734 -6.879 8.078 1 93.06 106 SER A N 1
ATOM 784 C CA . SER A 1 106 ? 12.688 -5.441 8.312 1 93.06 106 SER A CA 1
ATOM 785 C C . SER A 1 106 ? 11.734 -4.754 7.34 1 93.06 106 SER A C 1
ATOM 787 O O . SER A 1 106 ? 11.273 -3.639 7.598 1 93.06 106 SER A O 1
ATOM 789 N N . TRP A 1 107 ? 11.445 -5.445 6.262 1 95.19 107 TRP A N 1
ATOM 790 C CA . TRP A 1 107 ? 10.555 -4.891 5.246 1 95.19 107 TRP A CA 1
ATOM 791 C C . TRP A 1 107 ? 9.164 -4.641 5.816 1 95.19 107 TRP A C 1
ATOM 793 O O . TRP A 1 107 ? 8.453 -3.744 5.359 1 95.19 107 TRP A O 1
ATOM 803 N N . LYS A 1 108 ? 8.727 -5.387 6.816 1 96.81 108 LYS A N 1
ATOM 804 C CA . LYS A 1 108 ? 7.414 -5.207 7.434 1 96.81 108 LYS 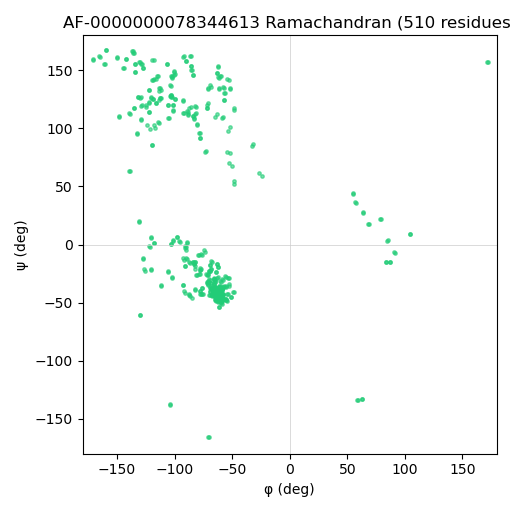A CA 1
ATOM 805 C C . LYS A 1 108 ? 7.289 -3.82 8.055 1 96.81 108 LYS A C 1
ATOM 807 O O . LYS A 1 108 ? 6.219 -3.209 8.008 1 96.81 108 LYS A O 1
ATOM 812 N N . SER A 1 109 ? 8.398 -3.338 8.609 1 97 109 SER A N 1
ATOM 813 C CA . SER A 1 109 ? 8.391 -2.014 9.227 1 97 109 SER A CA 1
ATOM 814 C C . SER A 1 109 ? 8.133 -0.925 8.188 1 97 109 SER A C 1
ATOM 816 O O . SER A 1 109 ? 7.535 0.107 8.492 1 97 109 SER A O 1
ATOM 818 N N . VAL A 1 110 ? 8.562 -1.164 6.961 1 97.56 110 VAL A N 1
ATOM 819 C CA . VAL A 1 110 ? 8.328 -0.204 5.887 1 97.56 110 VAL A CA 1
ATOM 820 C C . VAL A 1 110 ? 6.824 -0.065 5.641 1 97.56 110 VAL A C 1
ATOM 822 O O . VAL A 1 110 ? 6.305 1.05 5.57 1 97.56 110 VAL A O 1
ATOM 825 N N . ILE A 1 111 ? 6.129 -1.177 5.602 1 98.56 111 ILE A N 1
ATOM 826 C CA . ILE A 1 111 ? 4.684 -1.15 5.398 1 98.56 111 ILE A CA 1
ATOM 827 C C . ILE A 1 111 ? 4.004 -0.531 6.617 1 98.56 111 ILE A C 1
ATOM 829 O O . ILE A 1 111 ? 3.121 0.32 6.477 1 98.56 111 ILE A O 1
ATOM 833 N N . ASP A 1 112 ? 4.43 -0.902 7.789 1 98.44 112 ASP A N 1
ATOM 834 C CA . ASP A 1 112 ? 3.814 -0.44 9.031 1 98.44 112 ASP A CA 1
ATOM 835 C C . ASP A 1 112 ? 3.949 1.074 9.18 1 98.44 112 ASP A C 1
ATOM 837 O O . ASP A 1 112 ? 2.984 1.756 9.531 1 98.44 112 ASP A O 1
ATOM 841 N N . ILE A 1 113 ? 5.09 1.571 8.883 1 98.56 113 ILE A N 1
ATOM 842 C CA . ILE A 1 113 ? 5.395 2.971 9.164 1 98.56 113 ILE A CA 1
ATOM 843 C C . ILE A 1 113 ? 4.953 3.84 7.992 1 98.56 113 ILE A C 1
ATOM 845 O O . ILE A 1 113 ? 4.328 4.887 8.188 1 98.56 113 ILE A O 1
ATOM 849 N N . ASP A 1 114 ? 5.23 3.375 6.777 1 98.62 114 ASP A N 1
ATOM 850 C CA . ASP A 1 114 ? 5.09 4.254 5.621 1 98.62 114 ASP A CA 1
ATOM 851 C C . ASP A 1 114 ? 3.68 4.18 5.043 1 98.62 114 ASP A C 1
ATOM 853 O O . ASP A 1 114 ? 3.291 5.023 4.23 1 98.62 114 ASP A O 1
ATOM 857 N N . LEU A 1 115 ? 2.912 3.242 5.445 1 98.88 115 LEU A N 1
ATOM 858 C CA . LEU A 1 115 ? 1.562 3.141 4.902 1 98.88 115 LEU A CA 1
ATOM 859 C C . LEU A 1 115 ? 0.533 3.018 6.02 1 98.88 115 LEU A C 1
ATOM 861 O O . LEU A 1 115 ? -0.323 3.889 6.184 1 98.88 115 LEU A O 1
ATOM 865 N N . THR A 1 116 ? 0.642 1.958 6.836 1 98.69 116 THR A N 1
ATOM 866 C CA . THR A 1 116 ? -0.367 1.687 7.852 1 98.69 116 THR A CA 1
ATOM 867 C C . THR A 1 116 ? -0.477 2.854 8.828 1 98.69 116 THR A C 1
ATOM 869 O O . THR A 1 116 ? -1.581 3.273 9.18 1 98.69 116 THR A O 1
ATOM 872 N N . ALA A 1 117 ? 0.63 3.375 9.242 1 98.81 117 ALA A N 1
ATOM 873 C CA . ALA A 1 117 ? 0.642 4.504 10.172 1 98.81 117 ALA A CA 1
ATOM 874 C C . ALA A 1 117 ? 0.014 5.742 9.539 1 98.81 117 ALA A C 1
ATOM 876 O O . ALA A 1 117 ? -0.649 6.527 10.219 1 98.81 117 ALA A O 1
ATOM 877 N N . VAL A 1 118 ? 0.233 5.969 8.258 1 98.88 118 VAL A N 1
ATOM 878 C CA . VAL A 1 118 ? -0.341 7.102 7.539 1 98.88 118 VAL A CA 1
ATOM 879 C C . VAL A 1 118 ? -1.863 6.984 7.527 1 98.88 118 VAL A C 1
ATOM 881 O O . VAL A 1 118 ? -2.568 7.969 7.77 1 98.88 118 VAL A O 1
ATOM 884 N N . ILE A 1 119 ? -2.355 5.805 7.281 1 98.56 119 ILE A N 1
ATOM 885 C CA . ILE A 1 119 ? -3.793 5.551 7.277 1 98.56 119 ILE A CA 1
ATOM 886 C C . ILE A 1 119 ? -4.367 5.816 8.672 1 98.56 119 ILE A C 1
ATOM 888 O O . ILE A 1 119 ? -5.375 6.516 8.805 1 98.56 119 ILE A O 1
ATOM 892 N N . MET A 1 120 ? -3.697 5.297 9.648 1 97.69 120 MET A N 1
ATOM 893 C CA . MET A 1 120 ? -4.148 5.465 11.031 1 97.69 120 MET A CA 1
ATOM 894 C C . MET A 1 120 ? -4.16 6.938 11.422 1 97.69 120 MET A C 1
ATOM 896 O O . MET A 1 120 ? -5.137 7.426 11.992 1 97.69 120 MET A O 1
ATOM 900 N N . GLY A 1 121 ? -3.084 7.633 11.109 1 98.19 121 GLY A N 1
ATOM 901 C CA . GLY A 1 121 ? -3.023 9.055 11.398 1 98.19 121 GLY A CA 1
ATOM 902 C C . GLY A 1 121 ? -4.102 9.859 10.695 1 98.19 121 GLY A C 1
ATOM 903 O O . GLY A 1 121 ? -4.684 10.773 11.273 1 98.19 121 GLY A O 1
ATOM 904 N N . THR A 1 122 ? -4.371 9.516 9.438 1 98.38 122 THR A N 1
ATOM 905 C CA . THR A 1 122 ? -5.398 10.195 8.656 1 98.38 122 THR A CA 1
ATOM 906 C C . THR A 1 122 ? -6.781 9.953 9.266 1 98.38 122 THR A C 1
ATOM 908 O O . THR A 1 122 ? -7.586 10.875 9.375 1 98.38 122 THR A O 1
ATOM 911 N N . ARG A 1 123 ? -7.043 8.711 9.641 1 96.62 123 ARG A N 1
ATOM 912 C CA . ARG A 1 123 ? -8.32 8.375 10.266 1 96.62 123 ARG A CA 1
ATOM 913 C C . ARG A 1 123 ? -8.531 9.18 11.539 1 96.62 123 ARG A C 1
ATOM 915 O O . ARG A 1 123 ? -9.609 9.727 11.758 1 96.62 123 ARG A O 1
ATOM 922 N N . MET A 1 124 ? -7.57 9.25 12.375 1 96.38 124 MET A N 1
ATOM 923 C CA . MET A 1 124 ? -7.676 9.977 13.633 1 96.38 124 MET A CA 1
ATOM 924 C C . MET A 1 124 ? -7.852 11.469 13.383 1 96.38 124 MET A C 1
ATOM 926 O O . MET A 1 124 ? -8.633 12.125 14.07 1 96.38 124 MET A O 1
ATOM 930 N N . ALA A 1 125 ? -7.129 11.969 12.383 1 97.69 125 ALA A N 1
ATOM 931 C CA . ALA A 1 125 ? -7.246 13.383 12.031 1 97.69 125 ALA A CA 1
ATOM 932 C C . ALA A 1 125 ? -8.672 13.727 11.617 1 97.69 125 ALA A C 1
ATOM 934 O O . ALA A 1 125 ? -9.25 14.695 12.117 1 97.69 125 ALA A O 1
ATOM 935 N N . ILE A 1 126 ? -9.219 12.922 10.734 1 95.88 126 ILE A N 1
ATOM 936 C CA . ILE A 1 126 ? -10.57 13.172 10.242 1 95.88 126 ILE A CA 1
ATOM 937 C C . ILE A 1 126 ? -11.562 13.094 11.406 1 95.88 126 ILE A C 1
ATOM 939 O O . ILE A 1 126 ? -12.422 13.969 11.555 1 95.88 126 ILE A O 1
ATOM 943 N N . SER A 1 127 ? -11.391 12.055 12.227 1 93.25 127 SER A N 1
ATOM 944 C CA . SER A 1 127 ? -12.281 11.867 13.367 1 93.25 127 SER A CA 1
ATOM 945 C C . SER A 1 127 ? -12.258 13.078 14.297 1 93.25 127 SER A C 1
ATOM 947 O O . SER A 1 127 ? -13.297 13.484 14.82 1 93.25 127 SER A O 1
ATOM 949 N N . GLU A 1 128 ? -11.148 13.672 14.461 1 93.5 128 GLU A N 1
ATOM 950 C CA . GLU A 1 128 ? -10.992 14.828 15.336 1 93.5 128 GLU A CA 1
ATOM 951 C C . GLU A 1 128 ? -11.523 16.094 14.672 1 93.5 128 GLU A C 1
ATOM 953 O O . GLU A 1 128 ? -12.242 16.875 15.297 1 93.5 128 GLU A O 1
ATOM 958 N N . MET A 1 129 ? -11.242 16.281 13.43 1 94.5 129 MET A N 1
ATOM 959 C CA . MET A 1 129 ? -11.539 17.516 12.719 1 94.5 129 MET A CA 1
ATOM 960 C C . MET A 1 129 ? -13.047 17.672 12.492 1 94.5 129 MET A C 1
ATOM 962 O O . MET A 1 129 ? -13.578 18.781 12.57 1 94.5 129 MET A O 1
ATOM 966 N N . VAL A 1 130 ? -13.695 16.562 12.289 1 91.5 130 VAL A N 1
ATOM 967 C CA . VAL A 1 130 ? -15.117 16.625 11.984 1 91.5 130 VAL A CA 1
ATOM 968 C C . VAL A 1 130 ? -15.898 17.094 13.211 1 91.5 130 VAL A C 1
ATOM 970 O O . VAL A 1 130 ? -17 17.609 13.094 1 91.5 130 VAL A O 1
ATOM 973 N N . LYS A 1 131 ? -15.297 16.938 14.367 1 89.69 131 LYS A N 1
ATOM 974 C CA . LYS A 1 131 ? -15.961 17.281 15.617 1 89.69 131 LYS A CA 1
ATOM 975 C C . LYS A 1 131 ? -15.758 18.766 15.953 1 89.69 131 LYS A C 1
ATOM 977 O O . LYS A 1 131 ? -16.469 19.312 16.797 1 89.69 131 LYS A O 1
ATOM 982 N N . GLN A 1 132 ? -14.828 19.359 15.305 1 89.5 132 GLN A N 1
ATOM 983 C CA . GLN A 1 132 ? -14.461 20.734 15.641 1 89.5 132 GLN A CA 1
ATOM 984 C C . GLN A 1 132 ? -15.383 21.734 14.945 1 89.5 132 GLN A C 1
ATOM 986 O O . GLN A 1 132 ? -15.898 21.453 13.852 1 89.5 132 GLN A O 1
ATOM 991 N N . PRO A 1 133 ? -15.648 22.844 15.648 1 83.75 133 PRO A N 1
ATOM 992 C CA . PRO A 1 133 ? -16.422 23.891 14.961 1 83.75 133 PRO A CA 1
ATOM 993 C C . PRO A 1 133 ? -15.688 24.453 13.742 1 83.75 133 PRO A C 1
ATOM 995 O O . PRO A 1 133 ? -14.453 24.453 13.695 1 83.75 133 PRO A O 1
ATOM 998 N N . LYS A 1 134 ? -16.5 24.891 12.906 1 75.06 134 LYS A N 1
ATOM 999 C CA . LYS A 1 134 ? -15.922 25.516 11.711 1 75.06 134 LYS A CA 1
ATOM 1000 C C . LYS A 1 134 ? -15.227 26.828 12.047 1 75.06 134 LYS A C 1
ATOM 1002 O O . LYS A 1 134 ? -15.68 27.562 12.93 1 75.06 134 LYS A O 1
ATOM 1007 N N . ILE A 1 135 ? -14.086 27.062 11.531 1 69.31 135 ILE A N 1
ATOM 1008 C CA . ILE A 1 135 ? -13.344 28.281 11.852 1 69.31 135 ILE A CA 1
ATOM 1009 C C . ILE A 1 135 ? -13.812 29.422 10.961 1 69.31 135 ILE A C 1
ATOM 1011 O O . ILE A 1 135 ? -13.781 30.594 11.367 1 69.31 135 ILE A O 1
ATOM 1015 N N . ASP A 1 136 ? -13.961 29.234 9.711 1 62.66 136 ASP A N 1
ATOM 1016 C CA . ASP A 1 136 ? -14.383 30.328 8.852 1 62.66 136 ASP A CA 1
ATOM 1017 C C . ASP A 1 136 ? -15.719 30.016 8.188 1 62.66 136 ASP A C 1
ATOM 1019 O O . ASP A 1 136 ? -15.82 29.094 7.379 1 62.66 136 ASP A O 1
ATOM 1023 N N . ASP A 1 137 ? -16.703 30.641 8.758 1 57.41 137 ASP A N 1
ATOM 1024 C CA . ASP A 1 137 ? -18.047 30.422 8.242 1 57.41 137 ASP A CA 1
ATOM 1025 C C . ASP A 1 137 ? -18.109 30.672 6.738 1 57.41 137 ASP A C 1
ATOM 1027 O O . ASP A 1 137 ? -18.938 30.078 6.043 1 57.41 137 ASP A O 1
ATOM 1031 N N . ALA A 1 138 ? -17.297 31.641 6.27 1 58.88 138 ALA A N 1
ATOM 1032 C CA . ALA A 1 138 ? -17.344 31.953 4.84 1 58.88 138 ALA A CA 1
ATOM 1033 C C . ALA A 1 138 ? -16.734 30.812 4.02 1 58.88 138 ALA A C 1
ATOM 1035 O O . ALA A 1 138 ? -17.125 30.594 2.871 1 58.88 138 ALA A O 1
ATOM 1036 N N . VAL A 1 139 ? -15.781 30.125 4.648 1 62.06 139 VAL A N 1
ATOM 1037 C CA . VAL A 1 139 ? -15.133 29 4 1 62.06 139 VAL A CA 1
ATOM 1038 C C . VAL A 1 139 ? -15.281 27.75 4.875 1 62.06 139 VAL A C 1
ATOM 1040 O O . VAL A 1 139 ? -14.992 27.797 6.074 1 62.06 139 VAL A O 1
ATOM 1043 N N . LEU A 1 140 ? -16.094 26.906 4.598 1 69.25 140 LEU A N 1
ATOM 1044 C CA . LEU A 1 140 ? -16.281 25.641 5.309 1 69.25 140 LEU A CA 1
ATOM 1045 C C . LEU A 1 140 ? -14.969 24.875 5.43 1 69.25 140 LEU A C 1
ATOM 1047 O O . LEU A 1 140 ? -14.688 23.984 4.633 1 69.25 140 LEU A O 1
ATOM 1051 N N . TRP A 1 141 ? -14.102 25.578 6.359 1 82.81 141 TRP A N 1
ATOM 1052 C CA . TRP A 1 141 ? -12.828 24.891 6.512 1 82.81 141 TRP A CA 1
ATOM 1053 C C . TRP A 1 141 ? -12.672 24.328 7.926 1 82.81 141 TRP A C 1
ATOM 1055 O O . TRP A 1 141 ? -12.914 25.047 8.906 1 82.81 141 TRP A O 1
ATOM 1065 N N . ARG A 1 142 ? -12.266 23.047 7.996 1 88.12 142 ARG A N 1
ATOM 1066 C CA . ARG A 1 142 ? -12.125 22.391 9.289 1 88.12 142 ARG A CA 1
ATOM 1067 C C . ARG A 1 142 ? -10.734 21.797 9.453 1 88.12 142 ARG A C 1
ATOM 1069 O O . ARG A 1 142 ? -10.273 21.578 10.578 1 88.12 142 ARG A O 1
ATOM 1076 N N . GLY A 1 143 ? -10.062 21.531 8.328 1 94 143 GLY A N 1
ATOM 1077 C CA . GLY A 1 143 ? -8.75 20.953 8.523 1 94 143 GLY A CA 1
ATOM 1078 C C . GLY A 1 143 ? -8.094 20.5 7.227 1 94 143 GLY A C 1
ATOM 1079 O O . GLY A 1 143 ? -8.773 20.344 6.207 1 94 143 GLY A O 1
ATOM 1080 N N . ALA A 1 144 ? -6.766 20.406 7.246 1 96.56 144 ALA A N 1
ATOM 1081 C CA . ALA A 1 144 ? -5.949 19.891 6.152 1 96.56 144 ALA A CA 1
ATOM 1082 C C . ALA A 1 144 ? -5.098 18.703 6.613 1 96.56 144 ALA A C 1
ATOM 1084 O O . ALA A 1 144 ? -4.527 18.734 7.707 1 96.56 144 ALA A O 1
ATOM 1085 N N . ILE A 1 145 ? -5.102 17.719 5.863 1 98.44 145 ILE A N 1
ATOM 1086 C CA . ILE A 1 145 ? -4.262 16.547 6.113 1 98.44 145 ILE A CA 1
ATOM 1087 C C . ILE A 1 145 ? -3.295 16.344 4.949 1 98.44 145 ILE A C 1
ATOM 1089 O O . ILE A 1 145 ? -3.709 16.312 3.789 1 98.44 145 ILE A O 1
ATOM 1093 N N . ILE A 1 146 ? -2.006 16.281 5.242 1 98.88 146 ILE A N 1
ATOM 1094 C CA . ILE A 1 146 ? -0.983 16.031 4.234 1 98.88 146 ILE A CA 1
ATOM 1095 C C . ILE A 1 146 ? -0.285 14.711 4.52 1 98.88 146 ILE A C 1
ATOM 1097 O O . ILE A 1 146 ? 0.247 14.508 5.613 1 98.88 146 ILE A O 1
ATOM 1101 N N . ASN A 1 147 ? -0.325 13.812 3.582 1 98.88 147 ASN A N 1
ATOM 1102 C CA . ASN A 1 147 ? 0.406 12.555 3.643 1 98.88 147 ASN A CA 1
ATOM 1103 C C . ASN A 1 147 ? 1.696 12.609 2.83 1 98.88 147 ASN A C 1
ATOM 1105 O O . ASN A 1 147 ? 1.679 12.984 1.656 1 98.88 147 ASN A O 1
ATOM 1109 N N . THR A 1 148 ? 2.812 12.297 3.48 1 98.62 148 THR A N 1
ATOM 1110 C CA . THR A 1 148 ? 4.078 12.273 2.758 1 98.62 148 THR A CA 1
ATOM 1111 C C . THR A 1 148 ? 4.246 10.953 2.006 1 98.62 148 THR A C 1
ATOM 1113 O O . THR A 1 148 ? 4.359 9.891 2.623 1 98.62 148 THR A O 1
ATOM 1116 N N . ALA A 1 149 ? 4.227 11.062 0.755 1 98.19 149 ALA A N 1
ATOM 1117 C CA . ALA A 1 149 ? 4.527 9.922 -0.114 1 98.19 149 ALA A CA 1
ATOM 1118 C C . ALA A 1 149 ? 5.926 10.047 -0.71 1 98.19 149 ALA A C 1
ATOM 1120 O O . ALA A 1 149 ? 6.91 10.195 0.021 1 98.19 149 ALA A O 1
ATOM 1121 N N . SER A 1 150 ? 6.082 9.75 -1.959 1 96.06 150 SER A N 1
ATOM 1122 C CA . SER A 1 150 ? 7.352 9.773 -2.678 1 96.06 150 SER A CA 1
ATOM 1123 C C . SER A 1 150 ? 7.145 9.578 -4.176 1 96.06 150 SER A C 1
ATOM 1125 O O . SER A 1 150 ? 6.082 9.133 -4.605 1 96.06 150 SER A O 1
ATOM 1127 N N . LEU A 1 151 ? 8.141 10 -4.98 1 95.12 151 LEU A N 1
ATOM 1128 C CA . LEU A 1 151 ? 8.109 9.602 -6.379 1 95.12 151 LEU A CA 1
ATOM 1129 C C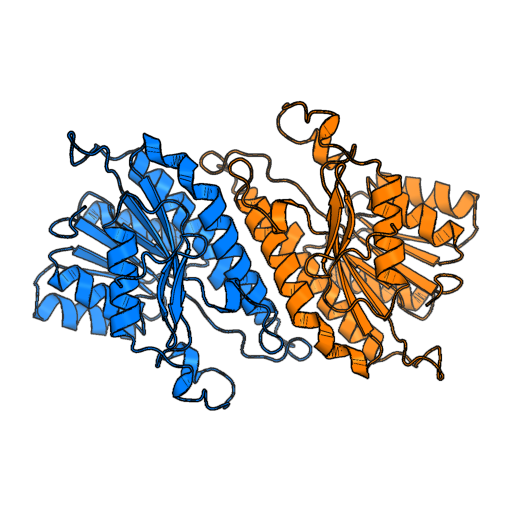 . LEU A 1 151 ? 7.973 8.086 -6.508 1 95.12 151 LEU A C 1
ATOM 1131 O O . LEU A 1 151 ? 7.367 7.59 -7.461 1 95.12 151 LEU A O 1
ATOM 1135 N N . ALA A 1 152 ? 8.469 7.387 -5.531 1 95 152 ALA A N 1
ATOM 1136 C CA . ALA A 1 152 ? 8.367 5.93 -5.504 1 95 152 ALA A CA 1
ATOM 1137 C C . ALA A 1 152 ? 6.906 5.484 -5.43 1 95 152 ALA A C 1
ATOM 1139 O O . ALA A 1 152 ? 6.598 4.316 -5.676 1 95 152 ALA A O 1
ATOM 1140 N N . GLY A 1 153 ? 6.031 6.375 -5.07 1 97.75 153 GLY A N 1
ATOM 1141 C CA . GLY A 1 153 ? 4.609 6.074 -5.07 1 97.75 153 GLY A CA 1
ATOM 1142 C C . GLY A 1 153 ? 3.967 6.207 -6.438 1 97.75 153 GLY A C 1
ATOM 1143 O O . GLY A 1 153 ? 2.846 5.738 -6.652 1 97.75 153 GLY A O 1
ATOM 1144 N N . LEU A 1 154 ? 4.676 6.852 -7.355 1 96.19 154 LEU A N 1
ATOM 1145 C CA . LEU A 1 154 ? 4.148 7.117 -8.688 1 96.19 154 LEU A CA 1
ATOM 1146 C C . LEU A 1 154 ? 4.801 6.207 -9.727 1 96.19 154 LEU A C 1
ATOM 1148 O O . LEU A 1 154 ? 4.23 5.965 -10.789 1 96.19 154 LEU A O 1
ATOM 1152 N N . TYR A 1 155 ? 5.984 5.723 -9.375 1 95.19 155 TYR A N 1
ATOM 1153 C CA . TYR A 1 155 ? 6.762 4.926 -10.312 1 95.19 155 TYR A CA 1
ATOM 1154 C C . TYR A 1 155 ? 7.332 3.688 -9.641 1 95.19 155 TYR A C 1
ATOM 1156 O O . TYR A 1 155 ? 7.695 3.727 -8.461 1 95.19 155 TYR A O 1
ATOM 1164 N N . PRO A 1 156 ? 7.484 2.6 -10.422 1 95.25 156 PRO A N 1
ATOM 1165 C CA . PRO A 1 156 ? 8.109 1.404 -9.852 1 95.25 156 PRO A CA 1
ATOM 1166 C C . PRO A 1 156 ? 9.555 1.642 -9.43 1 95.25 156 PRO A C 1
ATOM 1168 O O . PRO A 1 156 ? 10.25 2.471 -10.023 1 95.25 156 PRO A O 1
ATOM 1171 N N . GLN A 1 157 ? 9.977 0.938 -8.375 1 93.12 157 GLN A N 1
ATOM 1172 C CA . GLN A 1 157 ? 11.336 1.012 -7.859 1 93.12 157 GLN A CA 1
ATOM 1173 C C . GLN A 1 157 ? 11.938 -0.381 -7.695 1 93.12 157 GLN A C 1
ATOM 1175 O O . GLN A 1 157 ? 11.68 -1.063 -6.703 1 93.12 157 GLN A O 1
ATOM 1180 N N . SER A 1 158 ? 12.891 -0.775 -8.531 1 91.81 158 SER A N 1
ATOM 1181 C CA . SER A 1 158 ? 13.445 -2.127 -8.5 1 91.81 158 SER A CA 1
ATOM 1182 C C . SER A 1 158 ? 14.312 -2.344 -7.27 1 91.81 158 SER A C 1
ATOM 1184 O O . SER A 1 158 ? 14.406 -3.463 -6.758 1 91.81 158 SER A O 1
ATOM 1186 N N . GLN A 1 159 ? 14.852 -1.318 -6.754 1 90.06 159 GLN A N 1
ATOM 1187 C CA . GLN A 1 159 ? 15.758 -1.458 -5.621 1 90.06 159 GLN A CA 1
ATOM 1188 C C . GLN A 1 159 ? 15.008 -1.365 -4.297 1 90.06 159 GLN A C 1
ATOM 1190 O O . GLN A 1 159 ? 15.547 -1.714 -3.246 1 90.06 159 GLN A O 1
ATOM 1195 N N . GLN A 1 160 ? 13.836 -0.832 -4.363 1 94 160 GLN A N 1
ATOM 1196 C CA . GLN A 1 160 ? 13.016 -0.668 -3.168 1 94 160 GLN A CA 1
ATOM 1197 C C . GLN A 1 160 ? 11.555 -0.99 -3.457 1 94 160 GLN A C 1
ATOM 1199 O O . GLN A 1 160 ? 10.68 -0.14 -3.281 1 94 160 GLN A O 1
ATOM 1204 N N . PRO A 1 161 ? 11.305 -2.256 -3.824 1 96.81 161 PRO A N 1
ATOM 1205 C CA . PRO A 1 161 ? 9.945 -2.592 -4.258 1 96.81 161 PRO A CA 1
ATOM 1206 C C . PRO A 1 161 ? 8.922 -2.467 -3.131 1 96.81 161 PRO A C 1
ATOM 1208 O O . PRO A 1 161 ? 7.75 -2.17 -3.387 1 96.81 161 PRO A O 1
ATOM 1211 N N . ILE A 1 162 ? 9.344 -2.684 -1.884 1 97.88 162 ILE A N 1
ATOM 1212 C CA . ILE A 1 162 ? 8.406 -2.617 -0.762 1 97.88 162 ILE A CA 1
ATOM 1213 C C . ILE A 1 162 ? 8.125 -1.159 -0.41 1 97.88 162 ILE A C 1
ATOM 1215 O O . ILE A 1 162 ? 6.984 -0.796 -0.114 1 97.88 162 ILE A O 1
ATOM 1219 N N . TYR A 1 163 ? 9.156 -0.314 -0.444 1 96.88 163 TYR A N 1
ATOM 1220 C CA . TYR A 1 163 ? 8.969 1.123 -0.278 1 96.88 163 TYR A CA 1
ATOM 1221 C C . TYR A 1 163 ? 8.031 1.678 -1.342 1 96.88 163 TYR A C 1
ATOM 1223 O O . TYR A 1 163 ? 7.109 2.438 -1.03 1 96.88 163 TYR A O 1
ATOM 1231 N N . ALA A 1 164 ? 8.219 1.268 -2.604 1 97.62 164 ALA A N 1
ATOM 1232 C CA . ALA A 1 164 ? 7.352 1.675 -3.705 1 97.62 164 ALA A CA 1
ATOM 1233 C C . ALA A 1 164 ? 5.91 1.241 -3.455 1 97.62 164 ALA A C 1
ATOM 1235 O O . ALA A 1 164 ? 4.973 1.995 -3.725 1 97.62 164 ALA A O 1
ATOM 1236 N N . ALA A 1 165 ? 5.719 0.031 -2.953 1 98.69 165 ALA A N 1
ATOM 1237 C CA . ALA A 1 165 ? 4.391 -0.473 -2.623 1 98.69 165 ALA A CA 1
ATOM 1238 C C . ALA A 1 165 ? 3.707 0.417 -1.587 1 98.69 165 ALA A C 1
ATOM 1240 O O . ALA A 1 165 ? 2.572 0.854 -1.787 1 98.69 165 ALA A O 1
ATOM 1241 N N . ALA A 1 166 ? 4.402 0.699 -0.508 1 98.69 166 ALA A N 1
ATOM 1242 C CA . ALA A 1 166 ? 3.85 1.502 0.579 1 98.69 166 ALA A CA 1
ATOM 1243 C C . ALA A 1 166 ? 3.463 2.895 0.09 1 98.69 166 ALA A C 1
ATOM 1245 O O . ALA A 1 166 ? 2.344 3.355 0.326 1 98.69 166 ALA A O 1
ATOM 1246 N N . LYS A 1 167 ? 4.379 3.508 -0.602 1 98.75 167 LYS A N 1
ATOM 1247 C CA . LYS A 1 167 ? 4.16 4.895 -0.999 1 98.75 167 LYS A CA 1
ATOM 1248 C C . LYS A 1 167 ? 3.105 4.992 -2.1 1 98.75 167 LYS A C 1
ATOM 1250 O O . LYS A 1 167 ? 2.352 5.965 -2.16 1 98.75 167 LYS A O 1
ATOM 1255 N N . SER A 1 168 ? 3.02 4.004 -2.975 1 98.81 168 SER A N 1
ATOM 1256 C CA . SER A 1 168 ? 1.907 3.969 -3.918 1 98.81 168 SER A CA 1
ATOM 1257 C C . SER A 1 168 ? 0.574 3.799 -3.197 1 98.81 168 SER A C 1
ATOM 1259 O O . SER A 1 168 ? -0.441 4.359 -3.615 1 98.81 168 SER A O 1
ATOM 1261 N N . GLY A 1 169 ? 0.564 2.951 -2.188 1 98.88 169 GLY A N 1
ATOM 1262 C CA . GLY A 1 169 ? -0.611 2.861 -1.337 1 98.88 169 GLY A CA 1
ATOM 1263 C C . GLY A 1 169 ? -1.04 4.199 -0.767 1 98.88 169 GLY A C 1
ATOM 1264 O O . GLY A 1 169 ? -2.225 4.543 -0.798 1 98.88 169 GLY A O 1
ATOM 1265 N N . VAL A 1 170 ? -0.114 5 -0.325 1 98.88 170 VAL A N 1
ATOM 1266 C CA . VAL A 1 170 ? -0.396 6.316 0.236 1 98.88 170 VAL A CA 1
ATOM 1267 C C . VAL A 1 170 ? -1.014 7.215 -0.834 1 98.88 170 VAL A C 1
ATOM 1269 O O . VAL A 1 170 ? -1.98 7.934 -0.568 1 98.88 170 VAL A O 1
ATOM 1272 N N . VAL A 1 171 ? -0.466 7.176 -2.039 1 98.81 171 VAL A N 1
ATOM 1273 C CA . VAL A 1 171 ? -0.94 8.016 -3.135 1 98.81 171 VAL A CA 1
ATOM 1274 C C . VAL A 1 171 ? -2.398 7.684 -3.443 1 98.81 171 VAL A C 1
ATOM 1276 O O . VAL A 1 171 ? -3.254 8.57 -3.455 1 98.81 171 VAL A O 1
ATOM 1279 N N . ASN A 1 172 ? -2.674 6.426 -3.688 1 98.75 172 ASN A N 1
ATOM 1280 C CA . ASN A 1 172 ? -4.023 6.051 -4.094 1 98.75 172 ASN A CA 1
ATOM 1281 C C . ASN A 1 172 ? -5.012 6.18 -2.938 1 98.75 172 ASN A C 1
ATOM 1283 O O . ASN A 1 172 ? -6.195 6.461 -3.154 1 98.75 172 ASN A O 1
ATOM 1287 N N . PHE A 1 173 ? -4.555 5.957 -1.684 1 98.75 173 PHE A N 1
ATOM 1288 C CA . PHE A 1 173 ? -5.336 6.223 -0.481 1 98.75 173 PHE A CA 1
ATOM 1289 C C . PHE A 1 173 ? -5.758 7.684 -0.418 1 98.75 173 PHE A C 1
ATOM 1291 O O . PHE A 1 173 ? -6.938 7.988 -0.247 1 98.75 173 PHE A O 1
ATOM 1298 N N . THR A 1 174 ? -4.82 8.539 -0.648 1 98.75 174 THR A N 1
ATOM 1299 C CA . THR A 1 174 ? -5.066 9.977 -0.597 1 98.75 174 THR A CA 1
ATOM 1300 C C . THR A 1 174 ? -6.047 10.398 -1.689 1 98.75 174 THR A C 1
ATOM 1302 O O . THR A 1 174 ? -7.016 11.109 -1.421 1 98.75 174 THR A O 1
ATOM 1305 N N . ARG A 1 175 ? -5.789 9.922 -2.918 1 97.94 175 ARG A N 1
ATOM 1306 C CA . ARG A 1 175 ? -6.691 10.219 -4.023 1 97.94 175 ARG A CA 1
ATOM 1307 C C . ARG A 1 175 ? -8.109 9.758 -3.713 1 97.94 175 ARG A C 1
ATOM 1309 O O . ARG A 1 175 ? -9.078 10.43 -4.086 1 97.94 175 ARG A O 1
ATOM 1316 N N . SER A 1 176 ? -8.25 8.664 -3.049 1 97.38 176 SER A N 1
ATOM 1317 C CA . SER A 1 176 ? -9.547 8.07 -2.754 1 97.38 176 SER A CA 1
ATOM 1318 C C . SER A 1 176 ? -10.32 8.914 -1.747 1 97.38 176 SER A C 1
ATOM 1320 O O . SER A 1 176 ? -11.555 8.852 -1.698 1 97.38 176 SER A O 1
ATOM 1322 N N . LEU A 1 177 ? -9.609 9.703 -0.991 1 96.62 177 LEU A N 1
ATOM 1323 C CA . LEU A 1 177 ? -10.25 10.523 0.034 1 96.62 177 LEU A CA 1
ATOM 1324 C C . LEU A 1 177 ? -10.625 11.898 -0.521 1 96.62 177 LEU A C 1
ATOM 1326 O O . LEU A 1 177 ? -11.172 12.734 0.2 1 96.62 177 LEU A O 1
ATOM 1330 N N . GLY A 1 178 ? -10.305 12.211 -1.742 1 88.81 178 GLY A N 1
ATOM 1331 C CA . GLY A 1 178 ? -10.328 13.539 -2.328 1 88.81 178 GLY A CA 1
ATOM 1332 C C . GLY A 1 178 ? -11.633 14.281 -2.082 1 88.81 178 GLY A C 1
ATOM 1333 O O . GLY A 1 178 ? -11.625 15.453 -1.708 1 88.81 178 GLY A O 1
ATOM 1334 N N . TYR A 1 179 ? -12.727 13.633 -2.174 1 85.25 179 TYR A N 1
ATOM 1335 C CA . TYR A 1 179 ? -13.961 14.391 -2.057 1 85.25 179 TYR A CA 1
ATOM 1336 C C . TYR A 1 179 ? -14.797 13.891 -0.886 1 85.25 179 TYR A C 1
ATOM 1338 O O . TYR A 1 179 ? -15.867 14.438 -0.597 1 85.25 179 TYR A O 1
ATOM 1346 N N . LEU A 1 180 ? -14.289 13.039 -0.159 1 86.69 180 LEU A N 1
ATOM 1347 C CA . LEU A 1 180 ? -15.078 12.344 0.85 1 86.69 180 LEU A CA 1
ATOM 1348 C C . LEU A 1 180 ? -15.414 13.273 2.016 1 86.69 180 LEU A C 1
ATOM 1350 O O . LEU A 1 180 ? -16.484 13.172 2.609 1 86.69 180 LEU A O 1
ATOM 1354 N N . PHE A 1 181 ? -14.586 14.281 2.24 1 88.62 181 PHE A N 1
ATOM 1355 C CA . PHE A 1 181 ? -14.797 15.094 3.436 1 88.62 181 PHE A CA 1
ATOM 1356 C C . PHE A 1 181 ? -14.781 16.578 3.1 1 88.62 181 PHE A C 1
ATOM 1358 O O . PHE A 1 181 ? -14.602 17.422 3.984 1 88.62 181 PHE A O 1
ATOM 1365 N N . THR A 1 182 ? -14.984 16.844 1.847 1 87.56 182 THR A N 1
ATOM 1366 C CA . THR A 1 182 ? -14.93 18.234 1.4 1 87.56 182 THR A CA 1
ATOM 1367 C C . THR A 1 182 ? -16.109 19.031 1.972 1 87.56 182 THR A C 1
ATOM 1369 O O . THR A 1 182 ? -15.961 20.203 2.285 1 87.56 182 THR A O 1
ATOM 1372 N N . GLU A 1 183 ? -17.219 18.344 2.127 1 86.62 183 GLU A N 1
ATOM 1373 C CA . GLU A 1 183 ? -18.375 19.016 2.697 1 86.62 183 GLU A CA 1
ATOM 1374 C C . GLU A 1 183 ? -18.172 19.328 4.176 1 86.62 183 GLU A C 1
ATOM 1376 O O . GLU A 1 183 ? -18.766 20.266 4.707 1 86.62 183 GLU A O 1
ATOM 1381 N N . GLN A 1 184 ? -17.312 18.594 4.75 1 89.88 184 GLN A N 1
ATOM 1382 C CA . GLN A 1 184 ? -16.984 18.859 6.148 1 89.88 184 GLN A CA 1
ATOM 1383 C C . GLN A 1 184 ? -15.836 19.859 6.266 1 89.88 184 GLN A C 1
ATOM 1385 O O . GLN A 1 184 ? -15.375 20.156 7.371 1 89.88 184 GLN A O 1
ATOM 1390 N N . GLY A 1 185 ? -15.344 20.344 5.102 1 91.5 185 GLY A N 1
ATOM 1391 C CA . GLY A 1 185 ? -14.297 21.344 5.105 1 91.5 185 GLY A CA 1
ATOM 1392 C C . GLY A 1 185 ? -12.922 20.781 5.355 1 91.5 185 GLY A C 1
ATOM 1393 O O . GLY A 1 185 ? -12.047 21.453 5.891 1 91.5 185 GLY A O 1
ATOM 1394 N N . ILE A 1 186 ? -12.789 19.5 5.078 1 94.69 186 ILE A N 1
ATOM 1395 C CA . ILE A 1 186 ? -11.5 18.828 5.262 1 94.69 186 ILE A CA 1
ATOM 1396 C C . ILE A 1 186 ? -10.938 18.406 3.906 1 94.69 186 ILE A C 1
ATOM 1398 O O . ILE A 1 186 ? -11.641 17.812 3.09 1 94.69 186 ILE A O 1
ATOM 1402 N N . HIS A 1 187 ? -9.695 18.859 3.625 1 95.31 187 HIS A N 1
ATOM 1403 C CA . HIS A 1 187 ? -9.062 18.359 2.406 1 95.31 187 HIS A CA 1
ATOM 1404 C C . HIS A 1 187 ? -7.805 17.547 2.721 1 95.31 187 HIS A C 1
ATOM 1406 O O . HIS A 1 187 ? -7.109 17.844 3.695 1 95.31 187 HIS A O 1
ATOM 1412 N N . VAL A 1 188 ? -7.578 16.5 1.979 1 97.75 188 VAL A N 1
ATOM 1413 C CA . VAL A 1 188 ? -6.469 15.562 2.119 1 97.75 188 VAL A CA 1
ATOM 1414 C C . VAL A 1 188 ? -5.648 15.531 0.831 1 97.75 188 VAL A C 1
ATOM 1416 O O . VAL A 1 188 ? -6.199 15.391 -0.262 1 97.75 188 VAL A O 1
ATOM 1419 N N . ASN A 1 189 ? -4.309 15.75 0.924 1 98.31 189 ASN A N 1
ATOM 1420 C CA . ASN A 1 189 ? -3.396 15.68 -0.212 1 98.31 189 ASN A CA 1
ATOM 1421 C C . ASN A 1 189 ? -2.127 14.906 0.133 1 98.31 189 ASN A C 1
ATOM 1423 O O . ASN A 1 189 ? -1.889 14.586 1.299 1 98.31 189 ASN A O 1
ATOM 1427 N N . CYS A 1 190 ? -1.395 14.531 -0.871 1 98.5 190 CYS A N 1
ATOM 1428 C CA . CYS A 1 190 ? -0.098 13.93 -0.59 1 98.5 190 CYS A CA 1
ATOM 1429 C C . CYS A 1 190 ? 1.013 14.633 -1.36 1 98.5 190 CYS A C 1
ATOM 1431 O O . CYS A 1 190 ? 0.753 15.281 -2.375 1 98.5 190 CYS A O 1
ATOM 1433 N N . ILE A 1 191 ? 2.205 14.602 -0.796 1 98.69 191 ILE A N 1
ATOM 1434 C CA . ILE A 1 191 ? 3.426 15.148 -1.379 1 98.69 191 ILE A CA 1
ATOM 1435 C C . ILE A 1 191 ? 4.281 14.016 -1.935 1 98.69 191 ILE A C 1
ATOM 1437 O O . ILE A 1 191 ? 4.535 13.023 -1.245 1 98.69 191 ILE A O 1
ATOM 1441 N N . CYS A 1 192 ? 4.688 14.133 -3.139 1 98.44 192 CYS A N 1
ATOM 1442 C CA . CYS A 1 192 ? 5.57 13.148 -3.756 1 98.44 192 CYS A CA 1
ATOM 1443 C C . CYS A 1 192 ? 6.883 13.797 -4.191 1 98.44 192 CYS A C 1
ATOM 1445 O O . CYS A 1 192 ? 7.066 14.102 -5.371 1 98.44 192 CYS A O 1
ATOM 1447 N N . PRO A 1 193 ? 7.801 13.875 -3.285 1 97.12 193 PRO A N 1
ATOM 1448 C CA . PRO A 1 193 ? 9.078 14.5 -3.629 1 97.12 193 PRO A CA 1
ATOM 1449 C C . PRO A 1 193 ? 10.062 13.516 -4.27 1 97.12 193 PRO A C 1
ATOM 1451 O O . PRO A 1 193 ? 10.031 12.32 -3.969 1 97.12 193 PRO A O 1
ATOM 1454 N N . SER A 1 194 ? 10.883 14.102 -5.102 1 93.81 194 SER A N 1
ATOM 1455 C CA . SER A 1 194 ? 12.109 13.406 -5.484 1 93.81 194 SER A CA 1
ATOM 1456 C C . SER A 1 194 ? 13.094 13.344 -4.32 1 93.81 194 SER A C 1
ATOM 1458 O O . SER A 1 194 ? 12.711 13.539 -3.164 1 93.81 194 SER A O 1
ATOM 1460 N N . PHE A 1 195 ? 14.336 13.016 -4.594 1 87.75 195 PHE A N 1
ATOM 1461 C CA . PHE A 1 195 ? 15.352 12.867 -3.561 1 87.75 195 PHE A CA 1
ATOM 1462 C C . PHE A 1 195 ? 15.727 14.227 -2.982 1 87.75 195 PHE A C 1
ATOM 1464 O O . PHE A 1 195 ? 15.812 15.219 -3.711 1 87.75 195 PHE A O 1
ATOM 1471 N N . SER A 1 196 ? 15.805 14.312 -1.748 1 87.12 196 SER A N 1
ATOM 1472 C CA . SER A 1 196 ? 16.344 15.477 -1.054 1 87.12 196 SER A CA 1
ATOM 1473 C C . SER A 1 196 ? 17.375 15.07 -0.014 1 87.12 196 SER A C 1
ATOM 1475 O O . SER A 1 196 ? 17.406 13.914 0.422 1 87.12 196 SER A O 1
ATOM 1477 N N . ASP A 1 197 ? 18.219 15.969 0.313 1 84.38 197 ASP A N 1
ATOM 1478 C CA . ASP A 1 197 ? 19.25 15.688 1.302 1 84.38 197 ASP A CA 1
ATOM 1479 C C . ASP A 1 197 ? 18.656 15.617 2.709 1 84.38 197 ASP A C 1
ATOM 1481 O O . ASP A 1 197 ? 18.719 16.594 3.463 1 84.38 197 ASP A O 1
ATOM 1485 N N . THR A 1 198 ? 18.094 14.523 2.996 1 84.38 198 THR A N 1
ATOM 1486 C CA . THR A 1 198 ? 17.547 14.195 4.309 1 84.38 198 THR A CA 1
ATOM 1487 C C . THR A 1 198 ? 18.25 12.969 4.891 1 84.38 198 THR A C 1
ATOM 1489 O O . THR A 1 198 ? 18.922 12.227 4.168 1 84.38 198 THR A O 1
ATOM 1492 N N . PRO A 1 199 ? 18.172 12.82 6.223 1 78.81 199 PRO A N 1
ATOM 1493 C CA . PRO A 1 199 ? 18.797 11.641 6.828 1 78.81 199 PRO A CA 1
ATOM 1494 C C . PRO A 1 199 ? 18.281 10.336 6.234 1 78.81 199 PRO A C 1
ATOM 1496 O O . PRO A 1 199 ? 19.016 9.336 6.195 1 78.81 199 PRO A O 1
ATOM 1499 N N . ILE A 1 200 ? 17.094 10.312 5.727 1 76 200 ILE A N 1
ATOM 1500 C CA . ILE A 1 200 ? 16.516 9.117 5.121 1 76 200 ILE A CA 1
ATOM 1501 C C . ILE A 1 200 ? 17.328 8.711 3.895 1 76 200 ILE A C 1
ATOM 1503 O O . ILE A 1 200 ? 17.547 7.523 3.652 1 76 200 ILE A O 1
ATOM 1507 N N . LEU A 1 201 ? 17.75 9.695 3.139 1 76.12 201 LEU A N 1
ATOM 1508 C CA . LEU A 1 201 ? 18.531 9.43 1.937 1 76.12 201 LEU A CA 1
ATOM 1509 C C . LEU A 1 201 ? 19.891 8.828 2.291 1 76.12 201 LEU A C 1
ATOM 1511 O O . LEU A 1 201 ? 20.406 7.988 1.555 1 76.12 201 LEU A O 1
ATOM 1515 N N . ASN A 1 202 ? 20.391 9.281 3.416 1 70 202 ASN A N 1
ATOM 1516 C CA . ASN A 1 202 ? 21.719 8.828 3.818 1 70 202 ASN A CA 1
ATOM 1517 C C . ASN A 1 202 ? 21.719 7.355 4.219 1 70 202 ASN A C 1
ATOM 1519 O O . ASN A 1 202 ? 22.766 6.723 4.285 1 70 202 ASN A O 1
ATOM 1523 N N . THR A 1 203 ? 20.578 6.922 4.473 1 66.5 203 THR A N 1
ATOM 1524 C CA . THR A 1 203 ? 20.469 5.52 4.855 1 66.5 203 THR A CA 1
ATOM 1525 C C . THR A 1 203 ? 20.453 4.621 3.621 1 66.5 203 THR A C 1
ATOM 1527 O O . THR A 1 203 ? 20.656 3.41 3.729 1 66.5 203 THR A O 1
ATOM 1530 N N . LEU A 1 204 ? 20.172 5.16 2.543 1 63.72 204 LEU A N 1
ATOM 1531 C CA . LEU A 1 204 ? 20.141 4.395 1.302 1 63.72 204 LEU A CA 1
ATOM 1532 C C . LEU A 1 204 ? 21.531 3.885 0.948 1 63.72 204 LEU A C 1
ATOM 1534 O O . LEU A 1 204 ? 22.531 4.531 1.267 1 63.72 204 LEU A O 1
ATOM 1538 N N . LEU A 1 205 ? 21.812 2.566 1.041 1 51.44 205 LEU A N 1
ATOM 1539 C CA . LEU A 1 205 ? 22.969 1.7 0.902 1 51.44 205 LEU A CA 1
ATOM 1540 C C . LEU A 1 205 ? 24.031 2.344 0.004 1 51.44 205 LEU A C 1
ATOM 1542 O O . LEU A 1 205 ? 24.172 1.957 -1.157 1 51.44 205 LEU A O 1
ATOM 1546 N N . GLY A 1 206 ? 24.5 3.439 0.348 1 52.25 206 GLY A N 1
ATOM 1547 C CA . GLY A 1 206 ? 25.797 3.777 -0.215 1 52.25 206 GLY A CA 1
ATOM 1548 C C . GLY A 1 206 ? 25.703 4.395 -1.598 1 52.25 206 GLY A C 1
ATOM 1549 O O . GLY A 1 206 ? 26.734 4.637 -2.244 1 52.25 206 GLY A O 1
ATOM 1550 N N . LYS A 1 207 ? 24.562 4.266 -2.195 1 57.56 207 LYS A N 1
ATOM 1551 C CA . LYS A 1 207 ? 24.641 4.723 -3.58 1 57.56 207 LYS A CA 1
ATOM 1552 C C . LYS A 1 207 ? 24.406 6.227 -3.68 1 57.56 207 LYS A C 1
ATOM 1554 O O . LYS A 1 207 ? 23.547 6.77 -2.977 1 57.56 207 LYS A O 1
ATOM 1559 N N . SER A 1 208 ? 25.297 6.871 -4.105 1 64.5 208 SER A N 1
ATOM 1560 C CA . SER A 1 208 ? 25.266 8.305 -4.352 1 64.5 208 SER A CA 1
ATOM 1561 C C . SER A 1 208 ? 24.172 8.68 -5.332 1 64.5 208 SER A C 1
ATOM 1563 O O . SER A 1 208 ? 24.094 8.133 -6.434 1 64.5 208 SER A O 1
ATOM 1565 N N . VAL A 1 209 ? 23.109 9.352 -4.766 1 75.88 209 VAL A N 1
ATOM 1566 C CA . VAL A 1 209 ? 22.094 9.906 -5.66 1 75.88 209 VAL A CA 1
ATOM 1567 C C . VAL A 1 209 ? 22.672 11.109 -6.41 1 75.88 209 VAL A C 1
ATOM 1569 O O . VAL A 1 209 ? 23.203 12.031 -5.797 1 75.88 209 VAL A O 1
ATOM 1572 N N . PRO A 1 210 ? 22.656 11 -7.727 1 80.44 210 PRO A N 1
ATOM 1573 C CA . PRO A 1 210 ? 23.141 12.141 -8.516 1 80.44 210 PRO A CA 1
ATOM 1574 C C . PRO A 1 210 ? 22.438 13.445 -8.164 1 80.44 210 PRO A C 1
ATOM 1576 O O . PRO A 1 210 ? 21.234 13.445 -7.879 1 80.44 210 PRO A O 1
ATOM 1579 N N . SER A 1 211 ? 23.203 14.461 -8.172 1 82.19 211 SER A N 1
ATOM 1580 C CA . SER A 1 211 ? 22.703 15.773 -7.773 1 82.19 211 SER A CA 1
ATOM 1581 C C . SER A 1 211 ? 21.531 16.203 -8.641 1 82.19 211 SER A C 1
ATOM 1583 O O . SER A 1 211 ? 20.609 16.875 -8.164 1 82.19 211 SER A O 1
ATOM 1585 N N . HIS A 1 212 ? 21.516 15.766 -9.852 1 85.25 212 HIS A N 1
ATOM 1586 C CA . HIS A 1 212 ? 20.469 16.219 -10.773 1 85.25 212 HIS A CA 1
ATOM 1587 C C . HIS A 1 212 ? 19.125 15.562 -10.453 1 85.25 212 HIS A C 1
ATOM 1589 O O . HIS A 1 212 ? 18.094 15.992 -10.961 1 85.25 212 HIS A O 1
ATOM 1595 N N . MET A 1 213 ? 19.141 14.656 -9.516 1 86.38 213 MET A N 1
ATOM 1596 C CA . MET A 1 213 ? 17.906 13.992 -9.109 1 86.38 213 MET A CA 1
ATOM 1597 C C . MET A 1 213 ? 17.406 14.547 -7.785 1 86.38 213 MET A C 1
ATOM 1599 O O . MET A 1 213 ? 16.328 14.148 -7.309 1 86.38 213 MET A O 1
ATOM 1603 N N . LYS A 1 214 ? 18.125 15.477 -7.27 1 91.62 214 LYS A N 1
ATOM 1604 C CA . LYS A 1 214 ? 17.766 15.984 -5.949 1 91.62 214 LYS A CA 1
ATOM 1605 C C . LYS A 1 214 ? 17 17.297 -6.059 1 91.62 214 LYS A C 1
ATOM 1607 O O . LYS A 1 214 ? 17.219 18.078 -6.988 1 91.62 214 LYS A O 1
ATOM 1612 N N . VAL A 1 215 ? 16.078 17.547 -5.172 1 95.12 215 VAL A N 1
ATOM 1613 C CA . VAL A 1 215 ? 15.391 18.828 -5 1 95.12 215 VAL A CA 1
ATOM 1614 C C . VAL A 1 215 ? 15.742 19.422 -3.639 1 95.12 215 VAL A C 1
ATOM 1616 O O . VAL A 1 215 ? 15.961 18.688 -2.672 1 95.12 215 VAL A O 1
ATOM 1619 N N . PRO A 1 216 ? 15.852 20.812 -3.596 1 95.25 216 PRO A N 1
ATOM 1620 C CA . PRO A 1 216 ? 16.078 21.406 -2.279 1 95.25 216 PRO A CA 1
ATOM 1621 C C . PRO A 1 216 ? 14.945 21.141 -1.295 1 95.25 216 PRO A C 1
ATOM 1623 O O . PRO A 1 216 ? 13.781 21.125 -1.686 1 95.25 216 PRO A O 1
ATOM 1626 N N . ILE A 1 217 ? 15.289 20.938 -0.073 1 96.31 217 ILE A N 1
ATOM 1627 C CA . ILE A 1 217 ? 14.312 20.703 0.985 1 96.31 217 ILE A CA 1
ATOM 1628 C C . ILE A 1 217 ? 13.305 21.859 1.019 1 96.31 217 ILE A C 1
ATOM 1630 O O . ILE A 1 217 ? 12.109 21.625 1.221 1 96.31 217 ILE A O 1
ATOM 1634 N N . SER A 1 218 ? 13.727 23.094 0.76 1 97.38 218 SER A N 1
ATOM 1635 C CA . SER A 1 218 ? 12.867 24.281 0.812 1 97.38 218 SER A CA 1
ATOM 1636 C C . SER A 1 218 ? 11.734 24.188 -0.206 1 97.38 218 SER A C 1
ATOM 1638 O O . SER A 1 218 ? 10.617 24.625 0.06 1 97.38 218 SER A O 1
ATOM 1640 N N . LEU A 1 219 ? 12.047 23.609 -1.359 1 98 219 LEU A N 1
ATOM 1641 C CA . LEU A 1 219 ? 11.023 23.453 -2.389 1 98 219 LEU A CA 1
ATOM 1642 C C . LEU A 1 219 ? 9.969 22.453 -1.95 1 98 219 LEU A C 1
ATOM 1644 O O . LEU A 1 219 ? 8.773 22.641 -2.217 1 98 219 LEU A O 1
ATOM 1648 N N . VAL A 1 220 ? 10.391 21.422 -1.295 1 98.31 220 VAL A N 1
ATOM 1649 C CA . VAL A 1 220 ? 9.461 20.422 -0.786 1 98.31 220 VAL A CA 1
ATOM 1650 C C . VAL A 1 220 ? 8.578 21.031 0.299 1 98.31 220 VAL A C 1
ATOM 1652 O O . VAL A 1 220 ? 7.375 20.781 0.347 1 98.31 220 VAL A O 1
ATOM 1655 N N . ILE A 1 221 ? 9.156 21.875 1.117 1 98.69 221 ILE A N 1
ATOM 1656 C CA . ILE A 1 221 ? 8.398 22.547 2.166 1 98.69 221 ILE A CA 1
ATOM 1657 C C . ILE A 1 221 ? 7.359 23.484 1.54 1 98.69 221 ILE A C 1
ATOM 1659 O O . ILE A 1 221 ? 6.223 23.562 2.01 1 98.69 221 ILE A O 1
ATOM 1663 N N . ASP A 1 222 ? 7.734 24.156 0.447 1 98.56 222 ASP A N 1
ATOM 1664 C CA . ASP A 1 222 ? 6.777 24.984 -0.278 1 98.56 222 ASP A CA 1
ATOM 1665 C C . ASP A 1 222 ? 5.586 24.156 -0.758 1 98.56 222 ASP A C 1
ATOM 1667 O O . ASP A 1 222 ? 4.449 24.641 -0.748 1 98.56 222 ASP A O 1
ATOM 1671 N N . ALA A 1 223 ? 5.855 22.969 -1.165 1 98.62 223 ALA A N 1
ATOM 1672 C CA . ALA A 1 223 ? 4.789 22.078 -1.623 1 98.62 223 ALA A CA 1
ATOM 1673 C C . ALA A 1 223 ? 3.861 21.688 -0.473 1 98.62 223 ALA A C 1
ATOM 1675 O O . ALA A 1 223 ? 2.643 21.625 -0.648 1 98.62 223 ALA A O 1
ATOM 1676 N N . PHE A 1 224 ? 4.453 21.391 0.707 1 98.75 224 PHE A N 1
ATOM 1677 C CA . PHE A 1 224 ? 3.635 21.125 1.883 1 98.75 224 PHE A CA 1
ATOM 1678 C C . PHE A 1 224 ? 2.695 22.297 2.166 1 98.75 224 PHE A C 1
ATOM 1680 O O . PHE A 1 224 ? 1.498 22.094 2.389 1 98.75 224 PHE A O 1
ATOM 1687 N N . ILE A 1 225 ? 3.248 23.516 2.125 1 98.75 225 ILE A N 1
ATOM 1688 C CA . ILE A 1 225 ? 2.471 24.719 2.428 1 98.75 225 ILE A CA 1
ATOM 1689 C C . ILE A 1 225 ? 1.356 24.875 1.397 1 98.75 225 ILE A C 1
ATOM 1691 O O . ILE A 1 225 ? 0.215 25.188 1.751 1 98.75 225 ILE A O 1
ATOM 1695 N N . LEU A 1 226 ? 1.695 24.656 0.135 1 98.25 226 LEU A N 1
ATOM 1696 C CA . LEU A 1 226 ? 0.693 24.688 -0.924 1 98.25 226 LEU A CA 1
ATOM 1697 C C . LEU A 1 226 ? -0.45 23.734 -0.629 1 98.25 226 LEU A C 1
ATOM 1699 O O . LEU A 1 226 ? -1.622 24.109 -0.706 1 98.25 226 LEU A O 1
ATOM 1703 N N . GLY A 1 227 ? -0.13 22.5 -0.252 1 97.81 227 GLY A N 1
ATOM 1704 C CA . GLY A 1 227 ? -1.135 21.484 0.033 1 97.81 227 GLY A CA 1
ATOM 1705 C C . GLY A 1 227 ? -1.992 21.812 1.239 1 97.81 227 GLY A C 1
ATOM 1706 O O . GLY A 1 227 ? -3.174 21.469 1.284 1 97.81 227 GLY A O 1
ATOM 1707 N N . ILE A 1 228 ? -1.43 22.484 2.197 1 97.62 228 ILE A N 1
ATOM 1708 C CA . ILE A 1 228 ? -2.137 22.859 3.416 1 97.62 228 ILE A CA 1
ATOM 1709 C C . ILE A 1 228 ? -3.094 24.016 3.121 1 97.62 228 ILE A C 1
ATOM 1711 O O . ILE A 1 228 ? -4.266 23.969 3.508 1 97.62 228 ILE A O 1
ATOM 1715 N N . GLU A 1 229 ? -2.666 25 2.361 1 96.38 229 GLU A N 1
ATOM 1716 C CA . GLU A 1 229 ? -3.395 26.266 2.271 1 96.38 229 GLU A CA 1
ATOM 1717 C C . GLU A 1 229 ? -4.383 26.25 1.108 1 96.38 229 GLU A C 1
ATOM 1719 O O . GLU A 1 229 ? -5.422 26.906 1.161 1 96.38 229 GLU A O 1
ATOM 1724 N N . ASP A 1 230 ? -4.062 25.594 0.004 1 95.25 230 ASP A N 1
ATOM 1725 C CA . ASP A 1 230 ? -4.902 25.625 -1.188 1 95.25 230 ASP A CA 1
ATOM 1726 C C . ASP A 1 230 ? -6.07 24.656 -1.07 1 95.25 230 ASP A C 1
ATOM 1728 O O . ASP A 1 230 ? -5.926 23.469 -1.384 1 95.25 230 ASP A O 1
ATOM 1732 N N . GLN A 1 231 ? -7.211 25.109 -0.81 1 92.19 231 GLN A N 1
ATOM 1733 C CA . GLN A 1 231 ? -8.398 24.297 -0.564 1 92.19 231 GLN A CA 1
ATOM 1734 C C . GLN A 1 231 ? -8.961 23.734 -1.868 1 92.19 231 GLN A C 1
ATOM 1736 O O . GLN A 1 231 ? -9.828 22.859 -1.851 1 92.19 231 GLN A O 1
ATOM 1741 N N . SER A 1 232 ? -8.43 24.203 -2.949 1 93.5 232 SER A N 1
ATOM 1742 C CA . SER A 1 232 ? -8.883 23.656 -4.219 1 93.5 232 SER A CA 1
ATOM 1743 C C . SER A 1 232 ? -8.25 22.281 -4.48 1 93.5 232 SER A C 1
ATOM 1745 O O . SER A 1 232 ? -8.711 21.547 -5.348 1 93.5 232 SER A O 1
ATOM 1747 N N . LEU A 1 233 ? -7.148 22.016 -3.809 1 95.88 233 LEU A N 1
ATOM 1748 C CA . LEU A 1 233 ? -6.512 20.703 -3.912 1 95.88 233 LEU A CA 1
ATOM 1749 C C . LEU A 1 233 ? -7.191 19.688 -2.99 1 95.88 233 LEU A C 1
ATOM 1751 O O . LEU A 1 233 ? -7.238 19.891 -1.773 1 95.88 233 LEU A O 1
ATOM 1755 N N . LYS A 1 234 ? -7.727 18.688 -3.531 1 95.75 234 LYS A N 1
ATOM 1756 C CA . LYS A 1 234 ? -8.453 17.625 -2.832 1 95.75 234 LYS A CA 1
ATOM 1757 C C . LYS A 1 234 ? -8.109 16.25 -3.393 1 95.75 234 LYS A C 1
ATOM 1759 O O . LYS A 1 234 ? -8.438 15.938 -4.539 1 95.75 234 LYS A O 1
ATOM 1764 N N . GLY A 1 235 ? -7.449 15.469 -2.588 1 97.38 235 GLY A N 1
ATOM 1765 C CA . GLY A 1 235 ? -6.984 14.18 -3.07 1 97.38 235 GLY A CA 1
ATOM 1766 C C . GLY A 1 235 ? -5.887 14.289 -4.109 1 97.38 235 GLY A C 1
ATOM 1767 O O . GLY A 1 235 ? -5.664 13.359 -4.891 1 97.38 235 GLY A O 1
ATOM 1768 N N . ASP A 1 236 ? -5.277 15.43 -4.176 1 97.5 236 ASP A N 1
ATOM 1769 C CA . ASP A 1 236 ? -4.305 15.711 -5.227 1 97.5 236 ASP A CA 1
ATOM 1770 C C . ASP A 1 236 ? -2.914 15.219 -4.836 1 97.5 236 ASP A C 1
ATOM 1772 O O . ASP A 1 236 ? -2.615 15.07 -3.648 1 97.5 236 ASP A O 1
ATOM 1776 N N . VAL A 1 237 ? -2.201 14.953 -5.809 1 98.38 237 VAL A N 1
ATOM 1777 C CA . VAL A 1 237 ? -0.808 14.539 -5.684 1 98.38 237 VAL A CA 1
ATOM 1778 C C . VAL A 1 237 ? 0.112 15.688 -6.082 1 98.38 237 VAL A C 1
ATOM 1780 O O . VAL A 1 237 ? 0.173 16.062 -7.258 1 98.38 237 VAL A O 1
ATOM 1783 N N . ILE A 1 238 ? 0.751 16.234 -5.133 1 98.56 238 ILE A N 1
ATOM 1784 C CA . ILE A 1 238 ? 1.707 17.312 -5.363 1 98.56 238 ILE A CA 1
ATOM 1785 C C . ILE A 1 238 ? 3.107 16.734 -5.539 1 98.56 238 ILE A C 1
ATOM 1787 O O . ILE A 1 238 ? 3.688 16.188 -4.594 1 98.56 238 ILE A O 1
ATOM 1791 N N . ARG A 1 239 ? 3.615 16.844 -6.656 1 98 239 ARG A N 1
ATOM 1792 C CA . ARG A 1 239 ? 4.898 16.266 -7.031 1 98 239 ARG A CA 1
ATOM 1793 C C . ARG A 1 239 ? 5.996 17.312 -7.07 1 98 239 ARG A C 1
ATOM 1795 O O . ARG A 1 239 ? 5.77 18.438 -7.531 1 98 239 ARG A O 1
ATOM 1802 N N . VAL A 1 240 ? 7.148 17.016 -6.555 1 98 240 VAL A N 1
ATOM 1803 C CA . VAL A 1 240 ? 8.297 17.922 -6.559 1 98 240 VAL A CA 1
ATOM 1804 C C . VAL A 1 240 ? 9.484 17.25 -7.25 1 98 240 VAL A C 1
ATOM 1806 O O . VAL A 1 240 ? 10.047 16.281 -6.73 1 98 240 VAL A O 1
ATOM 1809 N N . THR A 1 241 ? 9.859 17.797 -8.359 1 96.38 241 THR A N 1
ATOM 1810 C CA . THR A 1 241 ? 10.945 17.234 -9.148 1 96.38 241 THR A CA 1
ATOM 1811 C C . THR A 1 241 ? 11.906 18.328 -9.602 1 96.38 241 THR A C 1
ATOM 1813 O O . THR A 1 241 ? 11.531 19.516 -9.656 1 96.38 241 THR A O 1
ATOM 1816 N N . PRO A 1 242 ? 13.156 17.922 -9.875 1 94.69 242 PRO A N 1
ATOM 1817 C CA . PRO A 1 242 ? 14.07 18.922 -10.43 1 94.69 242 PRO A CA 1
ATOM 1818 C C . PRO A 1 242 ? 13.594 19.484 -11.758 1 94.69 242 PRO A C 1
ATOM 1820 O O . PRO A 1 242 ? 13.828 20.656 -12.055 1 94.69 242 PRO A O 1
ATOM 1823 N N . GLU A 1 243 ? 12.914 18.703 -12.523 1 93.06 243 GLU A N 1
ATOM 1824 C CA . GLU A 1 243 ? 12.508 19.062 -13.883 1 93.06 243 GLU A CA 1
ATOM 1825 C C . GLU A 1 243 ? 11.336 20.047 -13.867 1 93.06 243 GLU A C 1
ATOM 1827 O O . GLU A 1 243 ? 11.312 21 -14.633 1 93.06 243 GLU A O 1
ATOM 1832 N N . TYR A 1 244 ? 10.375 19.922 -12.953 1 93.56 244 TYR A N 1
ATOM 1833 C CA . TYR A 1 244 ? 9.125 20.672 -13.062 1 93.56 244 TYR A CA 1
ATOM 1834 C C . TYR A 1 244 ? 8.898 21.547 -11.828 1 93.56 244 TYR A C 1
ATOM 1836 O O . TYR A 1 244 ? 7.934 22.297 -11.766 1 93.56 244 TYR A O 1
ATOM 1844 N N . GLY A 1 245 ? 9.891 21.391 -10.906 1 96.44 245 GLY A N 1
ATOM 1845 C CA . GLY A 1 245 ? 9.562 22.016 -9.641 1 96.44 245 GLY A CA 1
ATOM 1846 C C . GLY A 1 245 ? 8.344 21.422 -8.977 1 96.44 245 GLY A C 1
ATOM 1847 O O . GLY A 1 245 ? 8.234 20.188 -8.852 1 96.44 245 GLY A O 1
ATOM 1848 N N . ILE A 1 246 ? 7.426 22.281 -8.516 1 97.75 246 ILE A N 1
ATOM 1849 C CA . ILE A 1 246 ? 6.191 21.797 -7.906 1 97.75 246 ILE A CA 1
ATOM 1850 C C . ILE A 1 246 ? 5.098 21.703 -8.969 1 97.75 246 ILE A C 1
ATOM 1852 O O . ILE A 1 246 ? 4.793 22.688 -9.648 1 97.75 246 ILE A O 1
ATOM 1856 N N . ASP A 1 247 ? 4.523 20.531 -9.109 1 97 247 ASP A N 1
ATOM 1857 C CA . ASP A 1 247 ? 3.379 20.391 -10.008 1 97 247 ASP A CA 1
ATOM 1858 C C . ASP A 1 247 ? 2.342 19.438 -9.43 1 97 247 ASP A C 1
ATOM 1860 O O . ASP A 1 247 ? 2.631 18.688 -8.492 1 97 247 ASP A O 1
ATOM 1864 N N . ILE A 1 248 ? 1.073 19.562 -9.938 1 97.81 248 ILE A N 1
ATOM 1865 C CA . ILE A 1 248 ? -0.029 18.719 -9.516 1 97.81 248 ILE A CA 1
ATOM 1866 C C . ILE A 1 248 ? -0.277 17.641 -10.562 1 97.81 248 ILE A C 1
ATOM 1868 O O . ILE A 1 248 ? -0.649 17.938 -11.695 1 97.81 248 ILE A O 1
ATOM 1872 N N . VAL A 1 249 ? -0.065 16.391 -10.188 1 95.38 249 VAL A N 1
ATOM 1873 C CA . VAL A 1 249 ? -0.194 15.273 -11.125 1 95.38 249 VAL A CA 1
ATOM 1874 C C . VAL A 1 249 ? -1.624 15.211 -11.656 1 95.38 249 VAL A C 1
ATOM 1876 O O . VAL A 1 249 ? -2.582 15.195 -10.875 1 95.38 249 VAL A O 1
ATOM 1879 N N . GLY A 1 250 ? -1.752 15.062 -12.914 1 88.62 250 GLY A N 1
ATOM 1880 C CA . GLY A 1 250 ? -3.057 14.945 -13.547 1 88.62 250 GLY A CA 1
ATOM 1881 C C . GLY A 1 250 ? -3.668 16.297 -13.891 1 88.62 250 GLY A C 1
ATOM 1882 O O . GLY A 1 250 ? -4.695 16.359 -14.578 1 88.62 250 GLY A O 1
ATOM 1883 N N . ARG A 1 251 ? -3.119 17.391 -13.305 1 83 251 ARG A N 1
ATOM 1884 C CA . ARG A 1 251 ? -3.637 18.719 -13.633 1 83 251 ARG A CA 1
ATOM 1885 C C . ARG A 1 251 ? -2.729 19.438 -14.625 1 83 251 ARG A C 1
ATOM 1887 O O . ARG A 1 251 ? -1.509 19.25 -14.602 1 83 251 ARG A O 1
ATOM 1894 N N . ARG A 1 252 ? -3.348 19.766 -15.797 1 60.94 252 ARG A N 1
ATOM 1895 C CA . ARG A 1 252 ? -2.611 20.469 -16.844 1 60.94 252 ARG A CA 1
ATOM 1896 C C . ARG A 1 252 ? -1.848 21.672 -16.266 1 60.94 252 ARG A C 1
ATOM 1898 O O . ARG A 1 252 ? -2.389 22.422 -15.461 1 60.94 252 ARG A O 1
ATOM 1905 N N . ARG A 1 253 ? -0.444 21.703 -16.328 1 53.22 253 ARG A N 1
ATOM 1906 C CA . ARG A 1 253 ? 0.415 22.812 -15.945 1 53.22 253 ARG A CA 1
ATOM 1907 C C . ARG A 1 253 ? -0.001 24.094 -16.656 1 53.22 253 ARG A C 1
ATOM 1909 O O . ARG A 1 253 ? -0.217 24.094 -17.875 1 53.22 253 ARG A O 1
ATOM 1916 N N . LYS A 1 254 ? -0.759 25 -16.078 1 43.75 254 LYS A N 1
ATOM 1917 C CA . LYS A 1 254 ? -0.858 26.266 -16.781 1 43.75 254 LYS A CA 1
ATOM 1918 C C . LYS A 1 254 ? 0.525 26.828 -17.109 1 43.75 254 LYS A C 1
ATOM 1920 O O . LYS A 1 254 ? 1.354 27 -16.219 1 43.75 254 LYS A O 1
ATOM 1925 N N . SER A 1 255 ? 1.139 26.234 -18.203 1 31.22 255 SER A N 1
ATOM 1926 C CA . SER A 1 255 ? 2.312 26.938 -18.719 1 31.22 255 SER A CA 1
ATOM 1927 C C . SER A 1 255 ? 2.18 28.453 -18.531 1 31.22 255 SER A C 1
ATOM 1929 O O . SER A 1 255 ? 1.192 29.047 -18.953 1 31.22 255 SER A O 1
ATOM 1931 N N . LYS A 1 256 ? 2.604 28.859 -17.359 1 32.59 256 LYS A N 1
ATOM 1932 C CA . LYS A 1 256 ? 2.883 30.281 -17.438 1 32.59 256 LYS A CA 1
ATOM 1933 C C . LYS A 1 256 ? 3.734 30.609 -18.656 1 32.59 256 LYS A C 1
ATOM 1935 O O . LYS A 1 256 ? 4.953 30.438 -18.641 1 32.59 256 LYS A O 1
ATOM 1940 N N . LEU A 1 257 ? 3.211 30.156 -19.906 1 24.42 257 LEU A N 1
ATOM 1941 C CA . LEU A 1 257 ? 3.777 31.109 -20.844 1 24.42 257 LEU A CA 1
ATOM 1942 C C . LEU A 1 257 ? 3.062 32.469 -20.734 1 24.42 257 LEU A C 1
ATOM 1944 O O . LEU A 1 257 ? 1.836 32.5 -20.625 1 24.42 257 LEU A O 1
ATOM 1948 N N . MET B 1 1 ? 5.516 -20.562 -21.266 1 78.81 1 MET B N 1
ATOM 1949 C CA . MET B 1 1 ? 5.602 -21.828 -20.547 1 78.81 1 MET B CA 1
ATOM 1950 C C . MET B 1 1 ? 4.254 -22.547 -20.547 1 78.81 1 MET B C 1
ATOM 1952 O O . MET B 1 1 ? 3.209 -21.906 -20.672 1 78.81 1 MET B O 1
ATOM 1956 N N . LYS B 1 2 ? 4.348 -23.828 -20.453 1 89.44 2 LYS B N 1
ATOM 1957 C CA . LYS B 1 2 ? 3.113 -24.609 -20.375 1 89.44 2 LYS B CA 1
ATOM 1958 C C . LYS B 1 2 ? 2.848 -25.062 -18.938 1 89.44 2 LYS B C 1
ATOM 1960 O O . LYS B 1 2 ? 3.779 -25.438 -18.219 1 89.44 2 LYS B O 1
ATOM 1965 N N . ILE B 1 3 ? 1.663 -25.109 -18.562 1 95.19 3 ILE B N 1
ATOM 1966 C CA . ILE B 1 3 ? 1.194 -25.391 -17.203 1 95.19 3 ILE B CA 1
ATOM 1967 C C . ILE B 1 3 ? 1.259 -26.891 -16.938 1 95.19 3 ILE B C 1
ATOM 1969 O O . ILE B 1 3 ? 1.419 -27.312 -15.789 1 95.19 3 ILE B O 1
ATOM 1973 N N . ASN B 1 4 ? 1.197 -27.672 -18.016 1 94.94 4 ASN B N 1
ATOM 1974 C CA . ASN B 1 4 ? 1.175 -29.125 -17.875 1 94.94 4 ASN B CA 1
ATOM 1975 C C . ASN B 1 4 ? 2.396 -29.625 -17.109 1 94.94 4 ASN B C 1
ATOM 1977 O O . ASN B 1 4 ? 3.531 -29.312 -17.469 1 94.94 4 ASN B O 1
ATOM 1981 N N . GLY B 1 5 ? 2.125 -30.375 -16.016 1 94.19 5 GLY B N 1
ATOM 1982 C CA . GLY B 1 5 ? 3.191 -30.984 -15.242 1 94.19 5 GLY B CA 1
ATOM 1983 C C . GLY B 1 5 ? 3.789 -30.031 -14.211 1 94.19 5 GLY B C 1
ATOM 1984 O O . GLY B 1 5 ? 4.738 -30.391 -13.516 1 94.19 5 GLY B O 1
ATOM 1985 N N . LYS B 1 6 ? 3.293 -28.875 -14.078 1 95.94 6 LYS B N 1
ATOM 1986 C CA . LYS B 1 6 ? 3.834 -27.891 -13.141 1 95.94 6 LYS B CA 1
ATOM 1987 C C . LYS B 1 6 ? 3.137 -27.984 -11.789 1 95.94 6 LYS B C 1
ATOM 1989 O O . LYS B 1 6 ? 2.082 -28.609 -11.664 1 95.94 6 LYS B O 1
ATOM 1994 N N . VAL B 1 7 ? 3.771 -27.422 -10.773 1 97.38 7 VAL B N 1
ATOM 1995 C CA . VAL B 1 7 ? 3.229 -27.391 -9.414 1 97.38 7 VAL B CA 1
ATOM 1996 C C . VAL B 1 7 ? 2.893 -25.953 -9.023 1 97.38 7 VAL B C 1
ATOM 1998 O O . VAL B 1 7 ? 3.748 -25.078 -9.102 1 97.38 7 VAL B O 1
ATOM 2001 N N . ALA B 1 8 ? 1.649 -25.766 -8.609 1 98.81 8 ALA B N 1
ATOM 2002 C CA . ALA B 1 8 ? 1.174 -24.422 -8.281 1 98.81 8 ALA B CA 1
ATOM 2003 C C . ALA B 1 8 ? 0.741 -24.344 -6.82 1 98.81 8 ALA B C 1
ATOM 2005 O O . ALA B 1 8 ? 0.197 -25.297 -6.27 1 98.81 8 ALA B O 1
ATOM 2006 N N . ILE B 1 9 ? 1.03 -23.266 -6.191 1 98.94 9 ILE B N 1
ATOM 2007 C CA . ILE B 1 9 ? 0.426 -22.844 -4.926 1 98.94 9 ILE B CA 1
ATOM 2008 C C . ILE B 1 9 ? -0.598 -21.75 -5.18 1 98.94 9 ILE B C 1
ATOM 2010 O O . ILE B 1 9 ? -0.304 -20.766 -5.863 1 98.94 9 ILE B O 1
ATOM 2014 N N . VAL B 1 10 ? -1.805 -21.906 -4.684 1 98.94 10 VAL B N 1
ATOM 2015 C CA . VAL B 1 10 ? -2.846 -20.891 -4.77 1 98.94 10 VAL B CA 1
ATOM 2016 C C . VAL B 1 10 ? -3.371 -20.562 -3.373 1 98.94 10 VAL B C 1
ATOM 2018 O O . VAL B 1 10 ? -3.879 -21.453 -2.676 1 98.94 10 VAL B O 1
ATOM 2021 N N . THR B 1 11 ? -3.23 -19.344 -2.938 1 98.94 11 THR B N 1
ATOM 2022 C CA . THR B 1 11 ? -3.84 -18.938 -1.679 1 98.94 11 THR B CA 1
ATOM 2023 C C . THR B 1 11 ? -5.258 -18.406 -1.909 1 98.94 11 THR B C 1
ATOM 2025 O O . THR B 1 11 ? -5.578 -17.938 -3 1 98.94 11 THR B O 1
ATOM 2028 N N . GLY B 1 12 ? -6.059 -18.453 -0.805 1 98.5 12 GLY B N 1
ATOM 2029 C CA . GLY B 1 12 ? -7.469 -18.203 -1.044 1 98.5 12 GLY B CA 1
ATOM 2030 C C . GLY B 1 12 ? -8.078 -19.109 -2.084 1 98.5 12 GLY B C 1
ATOM 2031 O O . GLY B 1 12 ? -8.82 -18.672 -2.959 1 98.5 12 GLY B O 1
ATOM 2032 N N . ALA B 1 13 ? -7.781 -20.328 -2.016 1 98.62 13 ALA B N 1
ATOM 2033 C CA . ALA B 1 13 ? -8.023 -21.25 -3.127 1 98.62 13 ALA B CA 1
ATOM 2034 C C . ALA B 1 13 ? -9.461 -21.75 -3.111 1 98.62 13 ALA B C 1
ATOM 2036 O O . ALA B 1 13 ? -9.945 -22.281 -4.113 1 98.62 13 ALA B O 1
ATOM 2037 N N . SER B 1 14 ? -10.18 -21.625 -2.051 1 96.81 14 SER B N 1
ATOM 2038 C CA . SER B 1 14 ? -11.383 -22.438 -1.885 1 96.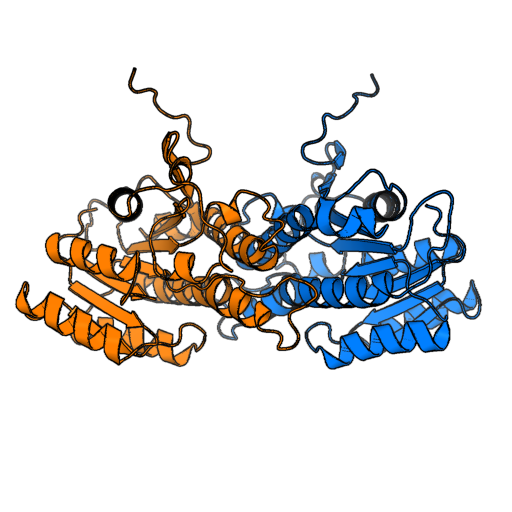81 14 SER B CA 1
ATOM 2039 C C . SER B 1 14 ? -12.625 -21.688 -2.336 1 96.81 14 SER B C 1
ATOM 2041 O O . SER B 1 14 ? -13.75 -22.172 -2.178 1 96.81 14 SER B O 1
ATOM 2043 N N . SER B 1 15 ? -12.438 -20.453 -2.844 1 93.75 15 SER B N 1
ATOM 2044 C CA . SER B 1 15 ? -13.586 -19.688 -3.314 1 93.75 15 SER B CA 1
ATOM 2045 C C . SER B 1 15 ? -13.203 -18.75 -4.449 1 93.75 15 SER B C 1
ATOM 2047 O O . SER B 1 15 ? -12.016 -18.578 -4.75 1 93.75 15 SER B O 1
ATOM 2049 N N . GLY B 1 16 ? -14.18 -18.328 -5.164 1 95 16 GLY B N 1
ATOM 2050 C CA . GLY B 1 16 ? -14 -17.281 -6.145 1 95 16 GLY B CA 1
ATOM 2051 C C . GLY B 1 16 ? -12.977 -17.609 -7.211 1 95 16 GLY B C 1
ATOM 2052 O O . GLY B 1 16 ? -13.047 -18.688 -7.828 1 95 16 GLY B O 1
ATOM 2053 N N . PHE B 1 17 ? -12.109 -16.656 -7.473 1 97.56 17 PHE B N 1
ATOM 2054 C CA . PHE B 1 17 ? -11.078 -16.828 -8.492 1 97.56 17 PHE B CA 1
ATOM 2055 C C . PHE B 1 17 ? -10.156 -17.984 -8.133 1 97.56 17 PHE B C 1
ATOM 2057 O O . PHE B 1 17 ? -9.75 -18.766 -9 1 97.56 17 PHE B O 1
ATOM 2064 N N . GLY B 1 18 ? -9.859 -18.109 -6.785 1 98.44 18 GLY B N 1
ATOM 2065 C CA . GLY B 1 18 ? -8.969 -19.172 -6.352 1 98.44 18 GLY B CA 1
ATOM 2066 C C . GLY B 1 18 ? -9.484 -20.562 -6.691 1 98.44 18 GLY B C 1
ATOM 2067 O O . GLY B 1 18 ? -8.742 -21.406 -7.207 1 98.44 18 GLY B O 1
ATOM 2068 N N . LYS B 1 19 ? -10.719 -20.75 -6.445 1 98.19 19 LYS B N 1
ATOM 2069 C CA . LYS B 1 19 ? -11.344 -22.031 -6.723 1 98.19 19 LYS B CA 1
ATOM 2070 C C . LYS B 1 19 ? -11.352 -22.328 -8.219 1 98.19 19 LYS B C 1
ATOM 2072 O O . LYS B 1 19 ? -10.906 -23.391 -8.648 1 98.19 19 LYS B O 1
ATOM 2077 N N . MET B 1 20 ? -11.758 -21.375 -9 1 98.25 20 MET B N 1
ATOM 2078 C CA . MET B 1 20 ? -11.875 -21.578 -10.438 1 98.25 20 MET B CA 1
ATOM 2079 C C . MET B 1 20 ? -10.5 -21.719 -11.086 1 98.25 20 MET B C 1
ATOM 2081 O O . MET B 1 20 ? -10.336 -22.469 -12.047 1 98.25 20 MET B O 1
ATOM 2085 N N . LEU B 1 21 ? -9.555 -20.953 -10.578 1 98.75 21 LEU B N 1
ATOM 2086 C CA . LEU B 1 21 ? -8.195 -21.078 -11.086 1 98.75 21 LEU B CA 1
ATOM 2087 C C . LEU B 1 21 ? -7.613 -22.453 -10.781 1 98.75 21 LEU B C 1
ATOM 2089 O O . LEU B 1 21 ? -6.961 -23.062 -11.633 1 98.75 21 LEU B O 1
ATOM 2093 N N . SER B 1 22 ? -7.82 -22.922 -9.562 1 98.81 22 SER B N 1
ATOM 2094 C CA . SER B 1 22 ? -7.332 -24.25 -9.195 1 98.81 22 SER B CA 1
ATOM 2095 C C . SER B 1 22 ? -7.91 -25.328 -10.109 1 98.81 22 SER B C 1
ATOM 2097 O O . SER B 1 22 ? -7.188 -26.219 -10.57 1 98.81 22 SER B O 1
ATOM 2099 N N . LEU B 1 23 ? -9.188 -25.234 -10.398 1 98.31 23 LEU B N 1
ATOM 2100 C CA . LEU B 1 23 ? -9.836 -26.156 -11.328 1 98.31 23 LEU B CA 1
ATOM 2101 C C . LEU B 1 23 ? -9.18 -26.094 -12.703 1 98.31 23 LEU B C 1
ATOM 2103 O O . LEU B 1 23 ? -8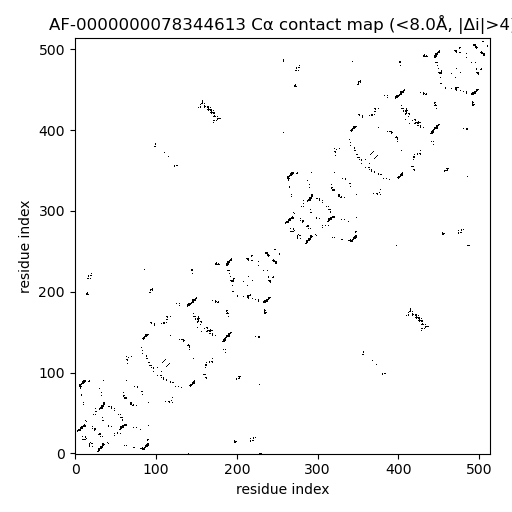.875 -27.125 -13.297 1 98.31 23 LEU B O 1
ATOM 2107 N N . ARG B 1 24 ? -8.938 -24.891 -13.188 1 98.44 24 ARG B N 1
ATOM 2108 C CA . ARG B 1 24 ? -8.336 -24.703 -14.5 1 98.44 24 ARG B CA 1
ATOM 2109 C C . ARG B 1 24 ? -6.918 -25.25 -14.547 1 98.44 24 ARG B C 1
ATOM 2111 O O . ARG B 1 24 ? -6.523 -25.891 -15.523 1 98.44 24 ARG B O 1
ATOM 2118 N N . LEU B 1 25 ? -6.121 -24.984 -13.484 1 98.62 25 LEU B N 1
ATOM 2119 C CA . LEU B 1 25 ? -4.738 -25.453 -13.422 1 98.62 25 LEU B CA 1
ATOM 2120 C C . LEU B 1 25 ? -4.684 -26.969 -13.453 1 98.62 25 LEU B C 1
ATOM 2122 O O . LEU B 1 25 ? -3.893 -27.562 -14.203 1 98.62 25 LEU B O 1
ATOM 2126 N N . ILE B 1 26 ? -5.516 -27.641 -12.734 1 98.44 26 ILE B N 1
ATOM 2127 C CA . ILE B 1 26 ? -5.523 -29.094 -12.672 1 98.44 26 ILE B CA 1
ATOM 2128 C C . ILE B 1 26 ? -5.984 -29.672 -14.008 1 98.44 26 ILE B C 1
ATOM 2130 O O . ILE B 1 26 ? -5.406 -30.641 -14.508 1 98.44 26 ILE B O 1
ATOM 2134 N N . SER B 1 27 ? -6.992 -29.016 -14.586 1 97.25 27 SER B N 1
ATOM 2135 C CA . SER B 1 27 ? -7.473 -29.469 -15.883 1 97.25 27 SER B CA 1
ATOM 2136 C C . SER B 1 27 ? -6.395 -29.312 -16.953 1 97.25 27 SER B C 1
ATOM 2138 O O . SER B 1 27 ? -6.422 -30 -17.969 1 97.25 27 SER B O 1
ATOM 2140 N N . SER B 1 28 ? -5.461 -28.438 -16.75 1 97.12 28 SER B N 1
ATOM 2141 C CA . SER B 1 28 ? -4.359 -28.203 -17.672 1 97.12 28 SER B CA 1
ATOM 2142 C C . SER B 1 28 ? -3.162 -29.094 -17.359 1 97.12 28 SER B C 1
ATOM 2144 O O . SER B 1 28 ? -2.107 -28.969 -17.984 1 97.12 28 SER B O 1
ATOM 2146 N N . GLY B 1 29 ? -3.293 -29.891 -16.297 1 97.38 29 GLY B N 1
ATOM 2147 C CA . GLY B 1 29 ? -2.285 -30.891 -16.031 1 97.38 29 GLY B CA 1
ATOM 2148 C C . GLY B 1 29 ? -1.362 -30.531 -14.883 1 97.38 29 GLY B C 1
ATOM 2149 O O . GLY B 1 29 ? -0.355 -31.203 -14.648 1 97.38 29 GLY B O 1
ATOM 2150 N N . ALA B 1 30 ? -1.669 -29.484 -14.164 1 98 30 ALA B N 1
ATOM 2151 C CA . ALA B 1 30 ? -0.848 -29.094 -13.023 1 98 30 ALA B CA 1
ATOM 2152 C C . ALA B 1 30 ? -1.276 -29.828 -11.75 1 98 30 ALA B C 1
ATOM 2154 O O . ALA B 1 30 ? -2.357 -30.422 -11.703 1 98 30 ALA B O 1
ATOM 2155 N N . ARG B 1 31 ? -0.422 -29.828 -10.812 1 98.56 31 ARG B N 1
ATOM 2156 C CA . ARG B 1 31 ? -0.756 -30.141 -9.422 1 98.56 31 ARG B CA 1
ATOM 2157 C C . ARG B 1 31 ? -0.851 -28.875 -8.578 1 98.56 31 ARG B C 1
ATOM 2159 O O . ARG B 1 31 ? -0.102 -27.922 -8.797 1 98.56 31 ARG B O 1
ATOM 2166 N N . VAL B 1 32 ? -1.762 -28.875 -7.637 1 98.81 32 VAL B N 1
ATOM 2167 C CA . VAL B 1 32 ? -2.053 -27.609 -6.961 1 98.81 32 VAL B CA 1
ATOM 2168 C C . VAL B 1 32 ? -2.053 -27.828 -5.449 1 98.81 32 VAL B C 1
ATOM 2170 O O . VAL B 1 32 ? -2.664 -28.781 -4.949 1 98.81 32 VAL B O 1
ATOM 2173 N N . VAL B 1 33 ? -1.3 -27.062 -4.719 1 98.94 33 VAL B N 1
ATOM 2174 C CA . VAL B 1 33 ? -1.433 -26.922 -3.273 1 98.94 33 VAL B CA 1
ATOM 2175 C C . VAL B 1 33 ? -2.42 -25.797 -2.949 1 98.94 33 VAL B C 1
ATOM 2177 O O . VAL B 1 33 ? -2.158 -24.625 -3.242 1 98.94 33 VAL B O 1
ATOM 2180 N N . LEU B 1 34 ? -3.541 -26.203 -2.344 1 98.88 34 LEU B N 1
ATOM 2181 C CA . LEU B 1 34 ? -4.613 -25.281 -1.987 1 98.88 34 LEU B CA 1
ATOM 2182 C C . LEU B 1 34 ? -4.383 -24.688 -0.599 1 98.88 34 LEU B 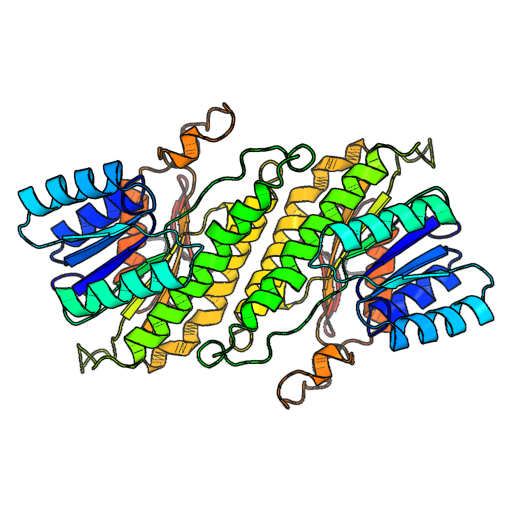C 1
ATOM 2184 O O . LEU B 1 34 ? -4.41 -25.406 0.399 1 98.88 34 LEU B O 1
ATOM 2188 N N . GLY B 1 35 ? -4.113 -23.422 -0.512 1 98.88 35 GLY B N 1
ATOM 2189 C CA . GLY B 1 35 ? -4.039 -22.719 0.761 1 98.88 35 GLY B CA 1
ATOM 2190 C C . GLY B 1 35 ? -5.266 -21.875 1.049 1 98.88 35 GLY B C 1
ATOM 2191 O O . GLY B 1 35 ? -5.645 -21.031 0.24 1 98.88 35 GLY B O 1
ATOM 2192 N N . ASP B 1 36 ? -5.852 -22.062 2.164 1 98.81 36 ASP B N 1
ATOM 2193 C CA . ASP B 1 36 ? -7.02 -21.281 2.559 1 98.81 36 ASP B CA 1
ATOM 2194 C C . ASP B 1 36 ? -7.23 -21.344 4.07 1 98.81 36 ASP B C 1
ATOM 2196 O O . ASP B 1 36 ? -6.836 -22.312 4.723 1 98.81 36 ASP B O 1
ATOM 2200 N N . ILE B 1 37 ? -7.883 -20.344 4.555 1 98.38 37 ILE B N 1
ATOM 2201 C CA . ILE B 1 37 ? -8.141 -20.297 5.988 1 98.38 37 ILE B CA 1
ATOM 2202 C C . ILE B 1 37 ? -9.344 -21.172 6.32 1 98.38 37 ILE B C 1
ATOM 2204 O O . ILE B 1 37 ? -9.453 -21.688 7.438 1 98.38 37 ILE B O 1
ATOM 2208 N N . SER B 1 38 ? -10.234 -21.375 5.395 1 98.12 38 SER B N 1
ATOM 2209 C CA . SER B 1 38 ? -11.422 -22.203 5.605 1 98.12 38 SER B CA 1
ATOM 2210 C C . SER B 1 38 ? -11.109 -23.688 5.387 1 98.12 38 SER B C 1
ATOM 2212 O O . SER B 1 38 ? -10.945 -24.125 4.25 1 98.12 38 SER B O 1
ATOM 2214 N N . VAL B 1 39 ? -11.125 -24.406 6.414 1 98.44 39 VAL B N 1
ATOM 2215 C CA . VAL B 1 39 ? -10.836 -25.844 6.328 1 98.44 39 VAL B CA 1
ATOM 2216 C C . VAL B 1 39 ? -11.969 -26.562 5.609 1 98.44 39 VAL B C 1
ATOM 2218 O O . VAL B 1 39 ? -11.734 -27.359 4.699 1 98.44 39 VAL B O 1
ATOM 2221 N N . ALA B 1 40 ? -13.18 -26.203 5.945 1 98.56 40 ALA B N 1
ATOM 2222 C CA . ALA B 1 40 ? -14.344 -26.875 5.367 1 98.56 40 ALA B CA 1
ATOM 2223 C C . ALA B 1 40 ? -14.398 -26.672 3.855 1 98.56 40 ALA B C 1
ATOM 2225 O O . ALA B 1 40 ? -14.508 -27.641 3.096 1 98.56 40 ALA B O 1
ATOM 2226 N N . ALA B 1 41 ? -14.258 -25.453 3.398 1 98.06 41 ALA B N 1
ATOM 2227 C CA . ALA B 1 41 ? -14.32 -25.156 1.972 1 98.06 41 ALA B CA 1
ATOM 2228 C C . ALA B 1 41 ? -13.125 -25.75 1.231 1 98.06 41 ALA B C 1
ATOM 2230 O O . ALA B 1 41 ? -13.266 -26.219 0.102 1 98.06 41 ALA B O 1
ATOM 2231 N N . GLY B 1 42 ? -11.977 -25.719 1.896 1 98.56 42 GLY B N 1
ATOM 2232 C CA . GLY B 1 42 ? -10.773 -26.281 1.298 1 98.56 42 GLY B CA 1
ATOM 2233 C C . GLY B 1 42 ? -10.859 -27.781 1.096 1 98.56 42 GLY B C 1
ATOM 2234 O O . GLY B 1 42 ? -10.492 -28.281 0.034 1 98.56 42 GLY B O 1
ATOM 2235 N N . GLN B 1 43 ? -11.344 -28.453 2.078 1 98.44 43 GLN B N 1
ATOM 2236 C CA . GLN B 1 43 ? -11.484 -29.906 1.99 1 98.44 43 GLN B CA 1
ATOM 2237 C C . GLN B 1 43 ? -12.523 -30.297 0.943 1 98.44 43 GLN B C 1
ATOM 2239 O O . GLN B 1 43 ? -12.344 -31.281 0.22 1 98.44 43 GLN B O 1
ATOM 2244 N N . GLU B 1 44 ? -13.57 -29.547 0.92 1 98.38 44 GLU B N 1
ATOM 2245 C CA . GLU B 1 44 ? -14.586 -29.797 -0.099 1 98.38 44 GLU B CA 1
ATOM 2246 C C . GLU B 1 44 ? -14 -29.656 -1.503 1 98.38 44 GLU B C 1
ATOM 2248 O O . GLU B 1 44 ? -14.242 -30.516 -2.363 1 98.38 44 GLU B O 1
ATOM 2253 N N . LEU B 1 45 ? -13.258 -28.609 -1.745 1 98.25 45 LEU B N 1
ATOM 2254 C CA . LEU B 1 45 ? -12.633 -28.406 -3.047 1 98.25 45 LEU B CA 1
ATOM 2255 C C . LEU B 1 45 ? -11.633 -29.516 -3.348 1 98.25 45 LEU B C 1
ATOM 2257 O O . LEU B 1 45 ? -11.562 -30 -4.48 1 98.25 45 LEU B O 1
ATOM 2261 N N . LEU B 1 46 ? -10.875 -29.875 -2.34 1 98.56 46 LEU B N 1
ATOM 2262 C CA . LEU B 1 46 ? -9.898 -30.938 -2.488 1 98.56 46 LEU B CA 1
ATOM 2263 C C . LEU B 1 46 ? -10.562 -32.219 -2.998 1 98.56 46 LEU B C 1
ATOM 2265 O O . LEU B 1 46 ? -10.07 -32.844 -3.941 1 98.56 46 LEU B O 1
ATOM 2269 N N . LEU B 1 47 ? -11.641 -32.594 -2.404 1 98 47 LEU B N 1
ATOM 2270 C CA . LEU B 1 47 ? -12.375 -33.812 -2.789 1 98 47 LEU B CA 1
ATOM 2271 C C . LEU B 1 47 ? -12.875 -33.688 -4.223 1 98 47 LEU B C 1
ATOM 2273 O O . LEU B 1 47 ? -12.758 -34.656 -4.996 1 98 47 LEU B O 1
ATOM 2277 N N . GLN B 1 48 ? -13.398 -32.562 -4.527 1 97.44 48 GLN B N 1
ATOM 2278 C CA . GLN B 1 48 ? -13.891 -32.344 -5.879 1 97.44 48 GLN B CA 1
ATOM 2279 C C . GLN B 1 48 ? -12.781 -32.469 -6.91 1 97.44 48 GLN B C 1
ATOM 2281 O O . GLN B 1 48 ? -12.961 -33.156 -7.934 1 97.44 48 GLN B O 1
ATOM 2286 N N . LEU B 1 49 ? -11.648 -31.875 -6.664 1 97.75 49 LEU B N 1
ATOM 2287 C CA . LEU B 1 49 ? -10.523 -31.844 -7.598 1 97.75 49 LEU B CA 1
ATOM 2288 C C . LEU B 1 49 ? -9.93 -33.25 -7.762 1 97.75 49 LEU B C 1
ATOM 2290 O O . LEU B 1 49 ? -9.719 -33.719 -8.883 1 97.75 49 LEU B O 1
ATOM 2294 N N . ASN B 1 50 ? -9.742 -33.969 -6.688 1 97.5 50 ASN B N 1
ATOM 2295 C CA . ASN B 1 50 ? -9.078 -35.25 -6.734 1 97.5 50 ASN B CA 1
ATOM 2296 C C . ASN B 1 50 ? -10.008 -36.344 -7.246 1 97.5 50 ASN B C 1
ATOM 2298 O O . ASN B 1 50 ? -9.555 -37.438 -7.652 1 97.5 50 ASN B O 1
ATOM 2302 N N . SER B 1 51 ? -11.32 -36.125 -7.141 1 96.62 51 SER B N 1
ATOM 2303 C CA . SER B 1 51 ? -12.258 -37.062 -7.746 1 96.62 51 SER B CA 1
ATOM 2304 C C . SER B 1 51 ? -12.133 -37.062 -9.266 1 96.62 51 SER B C 1
ATOM 2306 O O . SER B 1 51 ? -12.32 -38.094 -9.906 1 96.62 51 SER B O 1
ATOM 2308 N N . ARG B 1 52 ? -11.758 -35.969 -9.805 1 93.25 52 ARG B N 1
ATOM 2309 C CA . ARG B 1 52 ? -11.633 -35.812 -11.25 1 93.25 52 ARG B CA 1
ATOM 2310 C C . ARG B 1 52 ? -10.219 -36.156 -11.719 1 93.25 52 ARG B C 1
ATOM 2312 O O . ARG B 1 52 ? -10.031 -36.719 -12.789 1 93.25 52 ARG B O 1
ATOM 2319 N N . SER B 1 53 ? -9.273 -35.719 -10.961 1 95.94 53 SER B N 1
ATOM 2320 C CA . SER B 1 53 ? -7.852 -35.969 -11.211 1 95.94 53 SER B CA 1
ATOM 2321 C C . SER B 1 53 ? -7.137 -36.438 -9.953 1 95.94 53 SER B C 1
ATOM 2323 O O . SER B 1 53 ? -6.633 -35.625 -9.172 1 95.94 53 SER B O 1
ATOM 2325 N N . PRO B 1 54 ? -6.996 -37.719 -9.812 1 95.94 54 PRO B N 1
ATOM 2326 C CA . PRO B 1 54 ? -6.465 -38.281 -8.562 1 95.94 54 PRO B CA 1
ATOM 2327 C C . PRO B 1 54 ? -5.082 -37.719 -8.219 1 95.94 54 PRO B C 1
ATOM 2329 O O . PRO B 1 54 ? -4.223 -37.625 -9.094 1 95.94 54 PRO B O 1
ATOM 2332 N N . ALA B 1 55 ? -4.883 -37.344 -6.98 1 94.94 55 ALA B N 1
ATOM 2333 C CA . ALA B 1 55 ? -3.619 -36.906 -6.387 1 94.94 55 ALA B CA 1
ATOM 2334 C C . ALA B 1 55 ? -3.119 -35.625 -7.043 1 94.94 55 ALA B C 1
ATOM 2336 O O . ALA B 1 55 ? -1.91 -35.406 -7.117 1 94.94 55 ALA B O 1
ATOM 2337 N N . SER B 1 56 ? -4.008 -34.844 -7.562 1 97.56 56 SER B N 1
ATOM 2338 C CA . SER B 1 56 ? -3.617 -33.625 -8.281 1 97.56 56 SER B CA 1
ATOM 2339 C C . SER B 1 56 ? -3.572 -32.438 -7.348 1 97.56 56 SER B C 1
ATOM 2341 O O . SER B 1 56 ? -3.037 -31.375 -7.707 1 97.56 56 SER B O 1
ATOM 2343 N N . ALA B 1 57 ? -4.133 -32.594 -6.129 1 98.75 57 ALA B N 1
ATOM 2344 C CA . ALA B 1 57 ? -4.168 -31.453 -5.219 1 98.75 57 ALA B CA 1
ATOM 2345 C C . ALA B 1 57 ? -3.965 -31.906 -3.773 1 98.75 57 ALA B C 1
ATOM 2347 O O . ALA B 1 57 ? -4.258 -33.062 -3.426 1 98.75 57 ALA B O 1
ATOM 2348 N N . ILE B 1 58 ? -3.432 -31.078 -2.961 1 98.81 58 ILE B N 1
ATOM 2349 C CA . ILE B 1 58 ? -3.465 -31.188 -1.507 1 98.81 58 ILE B CA 1
ATOM 2350 C C . ILE B 1 58 ? -3.959 -29.875 -0.895 1 98.81 58 ILE B C 1
ATOM 2352 O O . ILE B 1 58 ? -3.898 -28.828 -1.532 1 98.81 58 ILE B O 1
ATOM 2356 N N . PHE B 1 59 ? -4.516 -29.969 0.296 1 98.81 59 PHE B N 1
ATOM 2357 C CA . PHE B 1 59 ? -5.016 -28.797 1.005 1 98.81 59 PHE B CA 1
ATOM 2358 C C . PHE B 1 59 ? -4.184 -28.516 2.252 1 98.81 59 PHE B C 1
ATOM 2360 O O . PHE B 1 59 ? -3.805 -29.453 2.969 1 98.81 59 PHE B O 1
ATOM 2367 N N . VAL B 1 60 ? -3.828 -27.297 2.471 1 98.88 60 VAL B N 1
ATOM 2368 C CA . VAL B 1 60 ? -3.143 -26.828 3.67 1 98.88 60 VAL B CA 1
ATOM 2369 C C . VAL B 1 60 ? -3.889 -25.625 4.254 1 98.88 60 VAL B C 1
ATOM 2371 O O . VAL B 1 60 ? -4.109 -24.625 3.561 1 98.88 60 VAL B O 1
ATOM 2374 N N . LYS B 1 61 ? -4.371 -25.734 5.5 1 98.81 61 LYS B N 1
ATOM 2375 C CA . LYS B 1 61 ? -4.91 -24.547 6.16 1 98.81 61 LYS B CA 1
ATOM 2376 C C . LYS B 1 61 ? -3.869 -23.438 6.223 1 98.81 61 LYS B C 1
ATOM 2378 O O . LYS B 1 61 ? -2.74 -23.656 6.664 1 98.81 61 LYS B O 1
ATOM 2383 N N . CYS B 1 62 ? -4.324 -22.25 5.789 1 98.81 62 CYS B N 1
ATOM 2384 C CA . CYS B 1 62 ? -3.326 -21.188 5.699 1 98.81 62 CYS B CA 1
ATOM 2385 C C . CYS B 1 62 ? -3.949 -19.828 5.973 1 98.81 62 CYS B C 1
ATOM 2387 O O . CYS B 1 62 ? -4.801 -19.359 5.211 1 98.81 62 CYS B O 1
ATOM 2389 N N . ASP B 1 63 ? -3.605 -19.281 7.07 1 98.81 63 ASP B N 1
ATOM 2390 C CA . ASP B 1 63 ? -3.76 -17.844 7.281 1 98.81 63 ASP B CA 1
ATOM 2391 C C . ASP B 1 63 ? -2.584 -17.062 6.688 1 98.81 63 ASP B C 1
ATOM 2393 O O . ASP B 1 63 ? -1.48 -17.078 7.238 1 98.81 63 ASP B O 1
ATOM 2397 N N . VAL B 1 64 ? -2.832 -16.375 5.602 1 98.75 64 VAL B N 1
ATOM 2398 C CA . VAL B 1 64 ? -1.744 -15.805 4.82 1 98.75 64 VAL B CA 1
ATOM 2399 C C . VAL B 1 64 ? -1.066 -14.688 5.613 1 98.75 64 VAL B C 1
ATOM 2401 O O . VAL B 1 64 ? 0.02 -14.234 5.25 1 98.75 64 VAL B O 1
ATOM 2404 N N . THR B 1 65 ? -1.711 -14.195 6.695 1 98.19 65 THR B N 1
ATOM 2405 C CA . THR B 1 65 ? -1.092 -13.148 7.504 1 98.19 65 THR B CA 1
ATOM 2406 C C . THR B 1 65 ? -0.044 -13.742 8.445 1 98.19 65 THR B C 1
ATOM 2408 O O . THR B 1 65 ? 0.689 -13.008 9.109 1 98.19 65 THR B O 1
ATOM 2411 N N . LYS B 1 66 ? 0.029 -15.039 8.531 1 98.38 66 LYS B N 1
ATOM 2412 C CA . LYS B 1 66 ? 0.986 -15.727 9.391 1 98.38 66 LYS B CA 1
ATOM 2413 C C . LYS B 1 66 ? 2.119 -16.344 8.57 1 98.38 66 LYS B C 1
ATOM 2415 O O . LYS B 1 66 ? 1.896 -17.266 7.781 1 98.38 66 LYS B O 1
ATOM 2420 N N . ALA B 1 67 ? 3.287 -15.93 8.844 1 97.31 67 ALA B N 1
ATOM 2421 C CA . ALA B 1 67 ? 4.461 -16.406 8.117 1 97.31 67 ALA B CA 1
ATOM 2422 C C . ALA B 1 67 ? 4.602 -17.922 8.234 1 97.31 67 ALA B C 1
ATOM 2424 O O . ALA B 1 67 ? 4.961 -18.594 7.27 1 97.31 67 ALA B O 1
ATOM 2425 N N . GLU B 1 68 ? 4.332 -18.422 9.344 1 98 68 GLU B N 1
ATOM 2426 C CA . GLU B 1 68 ? 4.492 -19.844 9.586 1 98 68 GLU B CA 1
ATOM 2427 C C . GLU B 1 68 ? 3.52 -20.656 8.742 1 98 68 GLU B C 1
ATOM 2429 O O . GLU B 1 68 ? 3.848 -21.766 8.297 1 98 68 GLU B O 1
ATOM 2434 N N . ASP B 1 69 ? 2.342 -20.141 8.555 1 98.75 69 ASP B N 1
ATOM 2435 C CA . ASP B 1 69 ? 1.374 -20.828 7.707 1 98.75 69 ASP B CA 1
ATOM 2436 C C . ASP B 1 69 ? 1.828 -20.844 6.25 1 98.75 69 ASP B C 1
ATOM 2438 O O . ASP B 1 69 ? 1.69 -21.859 5.559 1 98.75 69 ASP B O 1
ATOM 2442 N N . LEU B 1 70 ? 2.355 -19.75 5.777 1 98.44 70 LEU B N 1
ATOM 2443 C CA . LEU B 1 70 ? 2.877 -19.688 4.418 1 98.44 70 LEU B CA 1
ATOM 2444 C C . LEU B 1 70 ? 4.059 -20.641 4.246 1 98.44 70 LEU B C 1
ATOM 2446 O O . LEU B 1 70 ? 4.148 -21.344 3.238 1 98.44 70 LEU B O 1
ATOM 2450 N N . LYS B 1 71 ? 4.883 -20.609 5.227 1 97.94 71 LYS B N 1
ATOM 2451 C CA . LYS B 1 71 ? 6.012 -21.531 5.172 1 97.94 71 LYS B CA 1
ATOM 2452 C C . LYS B 1 71 ? 5.535 -22.969 5.07 1 97.94 71 LYS B C 1
ATOM 2454 O O . LYS B 1 71 ? 6.09 -23.766 4.301 1 97.94 71 LYS B O 1
ATOM 2459 N N . LEU B 1 72 ? 4.559 -23.281 5.832 1 98.56 72 LEU B N 1
ATOM 2460 C CA . LEU B 1 72 ? 3.996 -24.625 5.785 1 98.56 72 LEU B CA 1
ATOM 2461 C C . LEU B 1 72 ? 3.434 -24.938 4.402 1 98.56 72 LEU B C 1
ATOM 2463 O O . LEU B 1 72 ? 3.545 -26.062 3.922 1 98.56 72 LEU B O 1
ATOM 2467 N N . LEU B 1 73 ? 2.836 -23.984 3.822 1 98.31 73 LEU B N 1
ATOM 2468 C CA . LEU B 1 73 ? 2.287 -24.125 2.479 1 98.31 73 LEU B CA 1
ATOM 2469 C C . LEU B 1 73 ? 3.383 -24.484 1.479 1 98.31 73 LEU B C 1
ATOM 2471 O O . LEU B 1 73 ? 3.23 -25.422 0.69 1 98.31 73 LEU B O 1
ATOM 2475 N N . PHE B 1 74 ? 4.48 -23.797 1.471 1 98.31 74 PHE B N 1
ATOM 2476 C CA . PHE B 1 74 ? 5.609 -24.031 0.58 1 98.31 74 PHE B CA 1
ATOM 2477 C C . PHE B 1 74 ? 6.273 -25.359 0.889 1 98.31 74 PHE B C 1
ATOM 2479 O O . PHE B 1 74 ? 6.602 -26.125 -0.023 1 98.31 74 PHE B O 1
ATOM 2486 N N . ASP B 1 75 ? 6.426 -25.641 2.184 1 98.38 75 ASP B N 1
ATOM 2487 C CA . ASP B 1 75 ? 7.008 -26.922 2.594 1 98.38 75 ASP B CA 1
ATOM 2488 C C . ASP B 1 75 ? 6.16 -28.094 2.105 1 98.38 75 ASP B C 1
ATOM 2490 O O . ASP B 1 75 ? 6.691 -29.109 1.654 1 98.38 75 ASP B O 1
ATOM 2494 N N . SER B 1 76 ? 4.902 -27.969 2.213 1 98.62 76 SER B N 1
ATOM 2495 C CA . SER B 1 76 ? 3.986 -29.016 1.79 1 98.62 76 SER B CA 1
ATOM 2496 C C . SER B 1 76 ? 4.082 -29.266 0.289 1 98.62 76 SER B C 1
ATOM 2498 O O . SER B 1 76 ? 4 -30.406 -0.163 1 98.62 76 SER B O 1
ATOM 2500 N N . ALA B 1 77 ? 4.199 -28.203 -0.486 1 98 77 ALA B N 1
ATOM 2501 C CA . ALA B 1 77 ? 4.371 -28.328 -1.931 1 98 77 ALA B CA 1
ATOM 2502 C C . ALA B 1 77 ? 5.637 -29.109 -2.264 1 98 77 ALA B C 1
ATOM 2504 O O . ALA B 1 77 ? 5.609 -30.031 -3.096 1 98 77 ALA B O 1
ATOM 2505 N N . ARG B 1 78 ? 6.711 -28.797 -1.578 1 96.31 78 ARG B N 1
ATOM 2506 C CA . ARG B 1 78 ? 7.98 -29.469 -1.8 1 96.31 78 ARG B CA 1
ATOM 2507 C C . ARG B 1 78 ? 7.879 -30.953 -1.43 1 96.31 78 ARG B C 1
ATOM 2509 O O . ARG B 1 78 ? 8.359 -31.812 -2.164 1 96.31 78 ARG B O 1
ATOM 2516 N N . LYS B 1 79 ? 7.297 -31.172 -0.31 1 97.75 79 LYS B N 1
ATOM 2517 C CA . LYS B 1 79 ? 7.195 -32.531 0.185 1 97.75 79 LYS B CA 1
ATOM 2518 C C . LYS B 1 79 ? 6.305 -33.375 -0.721 1 97.75 79 LYS B C 1
ATOM 2520 O O . LYS B 1 79 ? 6.641 -34.531 -1.043 1 97.75 79 LYS B O 1
ATOM 2525 N N . ALA B 1 80 ? 5.242 -32.844 -1.17 1 98.06 80 ALA B N 1
ATOM 2526 C CA . ALA B 1 80 ? 4.234 -33.594 -1.901 1 98.06 80 ALA B CA 1
ATOM 2527 C C . ALA B 1 80 ? 4.617 -33.75 -3.371 1 98.06 80 ALA B C 1
ATOM 2529 O O . ALA B 1 80 ? 4.375 -34.781 -3.984 1 98.06 80 ALA B O 1
ATOM 2530 N N . PHE B 1 81 ? 5.199 -32.625 -3.91 1 97.38 81 PHE B N 1
ATOM 2531 C CA . PHE B 1 81 ? 5.301 -32.625 -5.363 1 97.38 81 PHE B CA 1
ATOM 2532 C C . PHE B 1 81 ? 6.734 -32.344 -5.805 1 97.38 81 PHE B C 1
ATOM 2534 O O . PHE B 1 81 ? 7.043 -32.406 -6.996 1 97.38 81 PHE B O 1
ATOM 2541 N N . GLY B 1 82 ? 7.633 -31.906 -4.91 1 95.56 82 GLY B N 1
ATOM 2542 C CA . GLY B 1 82 ? 9.07 -31.859 -5.145 1 95.56 82 GLY B CA 1
ATOM 2543 C C . GLY B 1 82 ? 9.531 -30.547 -5.738 1 95.56 82 GLY B C 1
ATOM 2544 O O . GLY B 1 82 ? 10.734 -30.312 -5.895 1 95.56 82 GLY B O 1
ATOM 2545 N N . ARG B 1 83 ? 8.609 -29.656 -6.094 1 94.62 83 ARG B N 1
ATOM 2546 C CA . ARG B 1 83 ? 8.977 -28.391 -6.711 1 94.62 83 ARG B CA 1
ATOM 2547 C C . ARG B 1 83 ? 7.852 -27.375 -6.574 1 94.62 83 ARG B C 1
ATOM 2549 O O . ARG B 1 83 ? 6.754 -27.703 -6.133 1 94.62 83 ARG B O 1
ATOM 2556 N N . ILE B 1 84 ? 8.156 -26.109 -6.867 1 97.19 84 ILE B N 1
ATOM 2557 C CA . ILE B 1 84 ? 7.188 -25.031 -6.926 1 97.19 84 ILE B CA 1
ATOM 2558 C C . ILE B 1 84 ? 7.438 -24.172 -8.172 1 97.19 84 ILE B C 1
ATOM 2560 O O . ILE B 1 84 ? 8.453 -23.484 -8.266 1 97.19 84 ILE B O 1
ATOM 2564 N N . ASP B 1 85 ? 6.426 -24.141 -9.086 1 96.38 85 ASP B N 1
ATOM 2565 C CA . ASP B 1 85 ? 6.613 -23.5 -10.383 1 96.38 85 ASP B CA 1
ATOM 2566 C C . ASP B 1 85 ? 5.758 -22.234 -10.492 1 96.38 85 ASP B C 1
ATOM 2568 O O . ASP B 1 85 ? 6.141 -21.281 -11.172 1 96.38 85 ASP B O 1
ATOM 2572 N N . ILE B 1 86 ? 4.586 -22.297 -9.891 1 98.19 86 ILE B N 1
ATOM 2573 C CA . ILE B 1 86 ? 3.611 -21.219 -9.984 1 98.19 86 ILE B CA 1
ATOM 2574 C C . ILE B 1 86 ? 3.119 -20.844 -8.586 1 98.19 86 ILE B C 1
ATOM 2576 O O . ILE B 1 86 ? 2.766 -21.719 -7.789 1 98.19 86 ILE B O 1
ATOM 2580 N N . VAL B 1 87 ? 3.191 -19.625 -8.227 1 98.88 87 VAL B N 1
ATOM 2581 C CA . VAL B 1 87 ? 2.596 -19.141 -6.984 1 98.88 87 VAL B CA 1
ATOM 2582 C C . VAL B 1 87 ? 1.602 -18.016 -7.293 1 98.88 87 VAL B C 1
ATOM 2584 O O . VAL B 1 87 ? 1.942 -17.047 -7.969 1 98.88 87 VAL B O 1
ATOM 2587 N N . VAL B 1 88 ? 0.364 -18.203 -6.867 1 98.94 88 VAL B N 1
ATOM 2588 C CA . VAL B 1 88 ? -0.687 -17.203 -7.031 1 98.94 88 VAL B CA 1
ATOM 2589 C C . VAL B 1 88 ? -1.118 -16.688 -5.664 1 98.94 88 VAL B C 1
ATOM 2591 O O . VAL B 1 88 ? -1.779 -17.391 -4.902 1 98.94 88 VAL B O 1
ATOM 2594 N N . ASN B 1 89 ? -0.692 -15.492 -5.355 1 98.94 89 ASN B N 1
ATOM 2595 C CA . ASN B 1 89 ? -1.183 -14.789 -4.176 1 98.94 89 ASN B CA 1
ATOM 2596 C C . ASN B 1 89 ? -2.559 -14.18 -4.422 1 98.94 89 ASN B C 1
ATOM 2598 O O . ASN B 1 89 ? -2.662 -13.039 -4.895 1 98.94 89 ASN B O 1
ATOM 2602 N N . ASN B 1 90 ? -3.584 -14.93 -4.012 1 98.75 90 ASN B N 1
ATOM 2603 C CA . ASN B 1 90 ? -4.941 -14.578 -4.418 1 98.75 90 ASN B CA 1
ATOM 2604 C C . ASN B 1 90 ? -5.832 -14.297 -3.215 1 98.75 90 ASN B C 1
ATOM 2606 O O . ASN B 1 90 ? -6.883 -13.664 -3.35 1 98.75 90 ASN B O 1
ATOM 2610 N N . ALA B 1 91 ? -5.438 -14.812 -2.018 1 98.31 91 ALA B N 1
ATOM 2611 C CA . ALA B 1 91 ? -6.242 -14.523 -0.832 1 98.31 91 ALA B CA 1
ATOM 2612 C C . ALA B 1 91 ? -6.484 -13.023 -0.681 1 98.31 91 ALA B C 1
ATOM 2614 O O . ALA B 1 91 ? -5.57 -12.219 -0.887 1 98.31 91 ALA B O 1
ATOM 2615 N N . GLY B 1 92 ? -7.668 -12.648 -0.411 1 96.31 92 GLY B N 1
ATOM 2616 C CA . GLY B 1 92 ? -8 -11.242 -0.26 1 96.31 92 GLY B CA 1
ATOM 2617 C C . GLY B 1 92 ? -9.344 -11.016 0.403 1 96.31 92 GLY B C 1
ATOM 2618 O O . GLY B 1 92 ? -10.156 -11.938 0.503 1 96.31 92 GLY B O 1
ATOM 2619 N N . ILE B 1 93 ? -9.539 -9.828 0.901 1 94.56 93 ILE B N 1
ATOM 2620 C CA . ILE B 1 93 ? -10.797 -9.391 1.493 1 94.56 93 ILE B CA 1
ATOM 2621 C C . ILE B 1 93 ? -11.133 -7.98 1.011 1 94.56 93 ILE B C 1
ATOM 2623 O O . ILE B 1 93 ? -10.305 -7.32 0.381 1 94.56 93 ILE B O 1
ATOM 2627 N N . VAL B 1 94 ? -12.344 -7.574 1.239 1 90.69 94 VAL B N 1
ATOM 2628 C CA . VAL B 1 94 ? -12.75 -6.219 0.895 1 90.69 94 VAL B CA 1
ATOM 2629 C C . VAL B 1 94 ? -12.898 -5.387 2.166 1 90.69 94 VAL B C 1
ATOM 2631 O O . VAL B 1 94 ? -13.047 -5.934 3.26 1 90.69 94 VAL B O 1
ATOM 2634 N N . GLU B 1 95 ? -12.766 -4.105 1.998 1 91.31 95 GLU B N 1
ATOM 2635 C CA . GLU B 1 95 ? -13.086 -3.158 3.062 1 91.31 95 GLU B CA 1
ATOM 2636 C C . GLU B 1 95 ? -14.594 -3.061 3.283 1 91.31 95 GLU B C 1
ATOM 2638 O O . GLU B 1 95 ? -15.328 -2.658 2.385 1 91.31 95 GLU B O 1
ATOM 2643 N N . LYS B 1 96 ? -15.055 -3.434 4.492 1 87.62 96 LYS B N 1
ATOM 2644 C CA . LYS B 1 96 ? -16.484 -3.598 4.699 1 87.62 96 LYS B CA 1
ATOM 2645 C C . LYS B 1 96 ? -17.078 -2.398 5.438 1 87.62 96 LYS B C 1
ATOM 2647 O O . LYS B 1 96 ? -18.25 -2.068 5.254 1 87.62 96 LYS B O 1
ATOM 2652 N N . GLU B 1 97 ? -16.266 -1.789 6.211 1 89.25 97 GLU B N 1
ATOM 2653 C CA . GLU B 1 97 ? -16.766 -0.675 7.02 1 89.25 97 GLU B CA 1
ATOM 2654 C C . GLU B 1 97 ? -16.391 0.665 6.395 1 89.25 97 GLU B C 1
ATOM 2656 O O . GLU B 1 97 ? -15.336 0.786 5.754 1 89.25 97 GLU B O 1
ATOM 2661 N N . GLU B 1 98 ? -17.266 1.609 6.625 1 86.81 98 GLU B N 1
ATOM 2662 C CA . GLU B 1 98 ? -16.938 2.967 6.207 1 86.81 98 GLU B CA 1
ATOM 2663 C C . GLU B 1 98 ? -15.656 3.457 6.887 1 86.81 98 GLU B C 1
ATOM 2665 O O . GLU B 1 98 ? -15.445 3.203 8.07 1 86.81 98 GLU B O 1
ATOM 2670 N N . PHE B 1 99 ? -14.914 4.211 6.215 1 85.81 99 PHE B N 1
ATOM 2671 C CA . PHE B 1 99 ? -13.57 4.629 6.586 1 85.81 99 PHE B CA 1
ATOM 2672 C C . PHE B 1 99 ? -13.547 5.191 8 1 85.81 99 PHE B C 1
ATOM 2674 O O . PHE B 1 99 ? -12.695 4.82 8.812 1 85.81 99 PHE B O 1
ATOM 2681 N N . THR B 1 100 ? -14.508 6.062 8.367 1 81.81 100 THR B N 1
ATOM 2682 C CA . THR B 1 100 ? -14.461 6.734 9.664 1 81.81 100 THR B CA 1
ATOM 2683 C C . THR B 1 100 ? -15.344 6.016 10.68 1 81.81 100 THR B C 1
ATOM 2685 O O . THR B 1 100 ? -15.453 6.449 11.828 1 81.81 100 THR B O 1
ATOM 2688 N N . LYS B 1 101 ? -15.898 4.844 10.305 1 85.88 101 LYS B N 1
ATOM 2689 C CA . LYS B 1 101 ? -16.844 4.188 11.211 1 85.88 101 LYS B CA 1
ATOM 2690 C C . LYS B 1 101 ? -16.328 2.824 11.648 1 85.88 101 LYS B C 1
ATOM 2692 O O . LYS B 1 101 ? -17 2.104 12.383 1 85.88 101 LYS B O 1
ATOM 2697 N N . ASP B 1 102 ? -15.219 2.527 11.188 1 88.25 102 ASP B N 1
ATOM 2698 C CA . ASP B 1 102 ? -14.625 1.244 11.547 1 88.25 102 ASP B CA 1
ATOM 2699 C C . ASP B 1 102 ? -14.031 1.282 12.953 1 88.25 102 ASP B C 1
ATOM 2701 O O . ASP B 1 102 ? -12.836 1.496 13.133 1 88.25 102 ASP B O 1
ATOM 2705 N N . LEU B 1 103 ? -14.773 0.929 13.992 1 84 103 LEU B N 1
ATOM 2706 C CA . LEU B 1 103 ? -14.391 1.043 15.398 1 84 103 LEU B CA 1
ATOM 2707 C C . LEU B 1 103 ? -13.555 -0.155 15.828 1 84 103 LEU B C 1
ATOM 2709 O O . LEU B 1 103 ? -12.883 -0.109 16.859 1 84 103 LEU B O 1
ATOM 2713 N N . LYS B 1 104 ? -13.516 -1.228 15.086 1 86.31 104 LYS B N 1
ATOM 2714 C CA . LYS B 1 104 ? -12.789 -2.443 15.445 1 86.31 104 LYS B CA 1
ATOM 2715 C C . LYS B 1 104 ? -11.461 -2.533 14.703 1 86.31 104 LYS B C 1
ATOM 2717 O O . LYS B 1 104 ? -10.75 -3.537 14.805 1 86.31 104 LYS B O 1
ATOM 2722 N N . ASP B 1 105 ? -11.18 -1.523 13.977 1 90.69 105 ASP B N 1
ATOM 2723 C CA . ASP B 1 105 ? -9.945 -1.437 13.195 1 90.69 105 ASP B CA 1
ATOM 2724 C C . ASP B 1 105 ? -9.82 -2.615 12.234 1 90.69 105 ASP B C 1
ATOM 2726 O O . ASP B 1 105 ? -8.727 -3.15 12.039 1 90.69 105 ASP B O 1
ATOM 2730 N N . SER B 1 106 ? -10.969 -3.031 11.695 1 93 106 SER B N 1
ATOM 2731 C CA . SER B 1 106 ? -10.984 -4.121 10.727 1 93 106 SER B CA 1
ATOM 2732 C C . SER B 1 106 ? -10.203 -3.758 9.469 1 93 106 SER B C 1
ATOM 2734 O O . SER B 1 106 ? -9.781 -4.637 8.719 1 93 106 SER B O 1
ATOM 2736 N N . TRP B 1 107 ? -10 -2.479 9.281 1 95.19 107 TRP B N 1
ATOM 2737 C CA . TRP B 1 107 ? -9.281 -2 8.109 1 95.19 107 TRP B CA 1
ATOM 2738 C C . TRP B 1 107 ? -7.844 -2.518 8.109 1 95.19 107 TRP B C 1
ATOM 2740 O O . TRP B 1 107 ? -7.246 -2.701 7.043 1 95.19 107 TRP B O 1
ATOM 2750 N N . LYS B 1 108 ? -7.242 -2.777 9.266 1 96.81 108 LYS B N 1
ATOM 2751 C CA . LYS B 1 108 ? -5.879 -3.293 9.352 1 96.81 108 LYS B CA 1
ATOM 2752 C C . LYS B 1 108 ? -5.758 -4.648 8.656 1 96.81 108 LYS B C 1
ATOM 2754 O O . LYS B 1 108 ? -4.742 -4.941 8.023 1 96.81 108 LYS B O 1
ATOM 2759 N N . SER B 1 109 ? -6.82 -5.441 8.758 1 97 109 SER B N 1
ATOM 2760 C CA . SER B 1 109 ? -6.812 -6.754 8.125 1 97 109 SER B CA 1
ATOM 2761 C C . SER B 1 109 ? -6.75 -6.633 6.605 1 97 109 SER B C 1
ATOM 2763 O O . SER B 1 109 ? -6.176 -7.488 5.93 1 97 109 SER B O 1
ATOM 2765 N N . VAL B 1 110 ? -7.316 -5.566 6.074 1 97.56 110 VAL B N 1
ATOM 2766 C CA . VAL B 1 110 ? -7.266 -5.336 4.633 1 97.56 110 VAL B CA 1
ATOM 2767 C C . VAL B 1 110 ? -5.82 -5.148 4.188 1 97.56 110 VAL B C 1
ATOM 2769 O O . VAL B 1 110 ? -5.375 -5.77 3.219 1 97.56 110 VAL B O 1
ATOM 2772 N N . ILE B 1 111 ? -5.066 -4.371 4.93 1 98.56 111 ILE B N 1
ATOM 2773 C CA . ILE B 1 111 ? -3.66 -4.148 4.605 1 98.56 111 ILE B CA 1
ATOM 2774 C C . ILE B 1 111 ? -2.873 -5.441 4.812 1 98.56 111 ILE B C 1
ATOM 2776 O O . ILE B 1 111 ? -2.064 -5.824 3.963 1 98.56 111 ILE B O 1
ATOM 2780 N N . ASP B 1 112 ? -3.131 -6.129 5.891 1 98.44 112 ASP B N 1
ATOM 2781 C CA . ASP B 1 112 ? -2.396 -7.34 6.238 1 98.44 112 ASP B CA 1
ATOM 2782 C C . ASP B 1 112 ? -2.602 -8.43 5.184 1 98.44 112 ASP B C 1
ATOM 2784 O O . ASP B 1 112 ? -1.643 -9.078 4.762 1 98.44 112 ASP B O 1
ATOM 2788 N N . ILE B 1 113 ? -3.797 -8.586 4.762 1 98.56 113 ILE B N 1
ATOM 2789 C CA . ILE B 1 113 ? -4.145 -9.711 3.902 1 98.56 113 ILE B CA 1
ATOM 2790 C C . ILE B 1 113 ? -3.906 -9.336 2.441 1 98.56 113 ILE B C 1
ATOM 2792 O O . ILE B 1 113 ? -3.326 -10.117 1.682 1 98.56 113 ILE B O 1
ATOM 2796 N N . ASP B 1 114 ? -4.297 -8.125 2.068 1 98.56 114 ASP B N 1
ATOM 2797 C CA . ASP B 1 114 ? -4.352 -7.781 0.65 1 98.56 114 ASP B CA 1
ATOM 2798 C C . ASP B 1 114 ? -3.023 -7.203 0.171 1 98.56 114 ASP B C 1
ATOM 2800 O O . ASP B 1 114 ? -2.787 -7.09 -1.033 1 98.56 114 ASP B O 1
ATOM 2804 N N . LEU B 1 115 ? -2.162 -6.883 1.056 1 98.88 115 LEU B N 1
ATOM 2805 C CA . LEU B 1 115 ? -0.885 -6.32 0.628 1 98.88 115 LEU B CA 1
ATOM 2806 C C . LEU B 1 115 ? 0.278 -7.043 1.296 1 98.88 115 LEU B C 1
ATOM 2808 O O . LEU B 1 115 ? 1.095 -7.672 0.618 1 98.88 115 LEU B O 1
ATOM 2812 N N . THR B 1 116 ? 0.334 -7.004 2.637 1 98.69 116 THR B N 1
ATOM 2813 C CA . THR B 1 116 ? 1.477 -7.555 3.357 1 98.69 116 THR B CA 1
ATOM 2814 C C . THR B 1 116 ? 1.638 -9.039 3.061 1 98.69 116 THR B C 1
ATOM 2816 O O . THR B 1 116 ? 2.75 -9.516 2.82 1 98.69 116 THR B O 1
ATOM 2819 N N . ALA B 1 117 ? 0.56 -9.75 3.051 1 98.81 117 ALA B N 1
ATOM 2820 C CA . ALA B 1 117 ? 0.598 -11.188 2.77 1 98.81 117 ALA B CA 1
ATOM 2821 C C . ALA B 1 117 ? 1.068 -11.453 1.342 1 98.81 117 ALA B C 1
ATOM 2823 O O . ALA B 1 117 ? 1.765 -12.438 1.085 1 98.81 117 ALA B O 1
ATOM 2824 N N . VAL B 1 118 ? 0.685 -10.625 0.391 1 98.88 118 VAL B N 1
ATOM 2825 C CA . VAL B 1 118 ? 1.098 -10.758 -1.002 1 98.88 118 VAL B CA 1
ATOM 2826 C C . VAL B 1 118 ? 2.611 -10.586 -1.112 1 98.88 118 VAL B C 1
ATOM 2828 O O . VAL B 1 118 ? 3.281 -11.359 -1.802 1 98.88 118 VAL B O 1
ATOM 2831 N N . ILE B 1 119 ? 3.131 -9.617 -0.414 1 98.56 119 ILE B N 1
ATOM 2832 C CA . ILE B 1 119 ? 4.57 -9.367 -0.4 1 98.56 119 ILE B CA 1
ATOM 2833 C C . ILE B 1 119 ? 5.293 -10.57 0.195 1 98.56 119 ILE B C 1
ATOM 2835 O O . ILE B 1 119 ? 6.27 -11.062 -0.378 1 98.56 119 ILE B O 1
ATOM 2839 N N . MET B 1 120 ? 4.789 -11.039 1.293 1 97.75 120 MET B N 1
ATOM 2840 C CA . MET B 1 120 ? 5.398 -12.18 1.972 1 97.75 120 MET B CA 1
ATOM 2841 C C . MET B 1 120 ? 5.371 -13.422 1.082 1 97.75 120 MET B C 1
ATOM 2843 O O . MET B 1 120 ? 6.383 -14.109 0.942 1 97.75 120 MET B O 1
ATOM 2847 N N . GLY B 1 121 ? 4.227 -13.68 0.482 1 98.19 121 GLY B N 1
ATOM 2848 C CA . GLY B 1 121 ? 4.117 -14.812 -0.424 1 98.19 121 GLY B CA 1
ATOM 2849 C C . GLY B 1 121 ? 5.055 -14.719 -1.613 1 98.19 121 GLY B C 1
ATOM 2850 O O . GLY B 1 121 ? 5.645 -15.719 -2.027 1 98.19 121 GLY B O 1
ATOM 2851 N N . THR B 1 122 ? 5.184 -13.523 -2.164 1 98.44 122 THR B N 1
ATOM 2852 C CA . THR B 1 122 ? 6.066 -13.297 -3.303 1 98.44 122 THR B CA 1
ATOM 2853 C C . THR B 1 122 ? 7.523 -13.523 -2.912 1 98.44 122 THR B C 1
ATOM 2855 O O . THR B 1 122 ? 8.281 -14.156 -3.654 1 98.44 122 THR B O 1
ATOM 2858 N N . ARG B 1 123 ? 7.898 -13.008 -1.751 1 96.69 123 ARG B N 1
ATOM 2859 C CA . ARG B 1 123 ? 9.258 -13.195 -1.258 1 96.69 123 ARG B CA 1
ATOM 2860 C C . ARG B 1 123 ? 9.578 -14.68 -1.101 1 96.69 123 ARG B C 1
ATOM 2862 O O . ARG B 1 123 ? 10.648 -15.141 -1.521 1 96.69 123 ARG B O 1
ATOM 2869 N N . MET B 1 124 ? 8.727 -15.422 -0.516 1 96.44 124 MET B N 1
ATOM 2870 C CA . MET B 1 124 ? 8.945 -16.844 -0.298 1 96.44 124 MET B CA 1
ATOM 2871 C C . MET B 1 124 ? 9 -17.594 -1.624 1 96.44 124 MET B C 1
ATOM 2873 O O . MET B 1 124 ? 9.828 -18.5 -1.8 1 96.44 124 MET B O 1
ATOM 2877 N N . ALA B 1 125 ? 8.133 -17.188 -2.547 1 97.69 125 ALA B N 1
ATOM 2878 C CA . ALA B 1 125 ? 8.125 -17.812 -3.867 1 97.69 125 ALA B CA 1
ATOM 2879 C C . ALA B 1 125 ? 9.461 -17.641 -4.57 1 97.69 125 ALA B C 1
ATOM 2881 O O . ALA B 1 125 ? 10.039 -18.609 -5.082 1 97.69 125 ALA B O 1
ATOM 2882 N N . ILE B 1 126 ? 9.938 -16.422 -4.57 1 95.94 126 ILE B N 1
ATOM 2883 C CA . ILE B 1 126 ? 11.195 -16.125 -5.238 1 95.94 126 ILE B CA 1
ATOM 2884 C C . ILE B 1 126 ? 12.328 -16.906 -4.578 1 95.94 126 ILE B C 1
ATOM 2886 O O . ILE B 1 126 ? 13.141 -17.531 -5.262 1 95.94 126 ILE B O 1
ATOM 2890 N N . SER B 1 127 ? 12.32 -16.891 -3.23 1 93.31 127 SER B N 1
ATOM 2891 C CA . SER B 1 127 ? 13.359 -17.594 -2.484 1 93.31 127 SER B CA 1
ATOM 2892 C C . SER B 1 127 ? 13.375 -19.078 -2.83 1 93.31 127 SER B C 1
ATOM 2894 O O . SER B 1 127 ? 14.445 -19.688 -2.939 1 93.31 127 SER B O 1
ATOM 2896 N N . GLU B 1 128 ? 12.258 -19.656 -3.047 1 93.5 128 GLU B N 1
ATOM 2897 C CA . GLU B 1 128 ? 12.141 -21.078 -3.373 1 93.5 128 GLU B CA 1
ATOM 2898 C C . GLU B 1 128 ? 12.516 -21.344 -4.828 1 93.5 128 GLU B C 1
ATOM 2900 O O . GLU B 1 128 ? 13.258 -22.281 -5.125 1 93.5 128 GLU B O 1
ATOM 2905 N N . MET B 1 129 ? 12.078 -20.516 -5.707 1 94.62 129 MET B N 1
ATOM 2906 C CA . MET B 1 129 ? 12.219 -20.734 -7.145 1 94.62 129 MET B CA 1
ATOM 2907 C C . MET B 1 129 ? 13.664 -20.578 -7.59 1 94.62 129 MET B C 1
ATOM 2909 O O . MET B 1 129 ? 14.141 -21.312 -8.453 1 94.62 129 MET B O 1
ATOM 2913 N N . VAL B 1 130 ? 14.352 -19.672 -6.949 1 91.56 130 VAL B N 1
ATOM 2914 C CA . VAL B 1 130 ? 15.719 -19.391 -7.363 1 91.56 130 VAL B CA 1
ATOM 2915 C C . VAL B 1 130 ? 16.609 -20.578 -7.047 1 91.56 130 VAL B C 1
ATOM 2917 O O . VAL B 1 130 ? 17.656 -20.766 -7.668 1 91.56 130 VAL B O 1
ATOM 2920 N N . LYS B 1 131 ? 16.172 -21.406 -6.133 1 89.75 131 LYS B N 1
ATOM 2921 C CA . LYS B 1 131 ? 16.969 -22.547 -5.703 1 89.75 131 LYS B CA 1
ATOM 2922 C C . LYS B 1 131 ? 16.719 -23.766 -6.59 1 89.75 131 LYS B C 1
ATOM 2924 O O . LYS B 1 131 ? 17.484 -24.719 -6.578 1 89.75 131 LYS B O 1
ATOM 2929 N N . GLN B 1 132 ? 15.68 -23.719 -7.352 1 89.5 132 GLN B N 1
ATOM 2930 C CA . GLN B 1 132 ? 15.281 -24.875 -8.148 1 89.5 132 GLN B CA 1
ATOM 2931 C C . GLN B 1 132 ? 16.047 -24.922 -9.469 1 89.5 132 GLN B C 1
ATOM 2933 O O . GLN B 1 132 ? 16.438 -23.891 -10 1 89.5 132 GLN B O 1
ATOM 2938 N N . PRO B 1 133 ? 16.328 -26.156 -9.898 1 83.75 133 PRO B N 1
ATOM 2939 C CA . PRO B 1 133 ? 16.938 -26.25 -11.227 1 83.75 133 PRO B CA 1
ATOM 2940 C C . PRO B 1 133 ? 16.031 -25.719 -12.336 1 83.75 133 PRO B C 1
ATOM 2942 O O . PRO B 1 133 ? 14.805 -25.766 -12.211 1 83.75 133 PRO B O 1
ATOM 2945 N N . LYS B 1 134 ? 16.703 -25.312 -13.297 1 74.81 134 LYS B N 1
ATOM 2946 C CA . LYS B 1 134 ? 15.938 -24.828 -14.453 1 74.81 134 LYS B CA 1
ATOM 2947 C C . LYS B 1 134 ? 15.234 -25.969 -15.164 1 74.81 134 LYS B C 1
ATOM 2949 O O . LYS B 1 134 ? 15.758 -27.094 -15.227 1 74.81 134 LYS B O 1
ATOM 2954 N N . ILE B 1 135 ? 14.023 -25.781 -15.539 1 68.88 135 ILE B N 1
ATOM 2955 C CA . ILE B 1 135 ? 13.273 -26.859 -16.188 1 68.88 135 ILE B CA 1
ATOM 2956 C C . ILE B 1 135 ? 13.539 -26.828 -17.688 1 68.88 135 ILE B C 1
ATOM 2958 O O . ILE B 1 135 ? 13.477 -27.875 -18.344 1 68.88 135 ILE B O 1
ATOM 2962 N N . ASP B 1 136 ? 13.531 -25.719 -18.297 1 63.22 136 ASP B N 1
ATOM 2963 C CA . ASP B 1 136 ? 13.75 -25.688 -19.734 1 63.22 136 ASP B CA 1
ATOM 2964 C C . ASP B 1 136 ? 15.023 -24.906 -20.078 1 63.22 136 ASP B C 1
ATOM 2966 O O . ASP B 1 136 ? 15.078 -23.688 -19.906 1 63.22 136 ASP B O 1
ATOM 2970 N N . ASP B 1 137 ? 16.031 -25.703 -20.328 1 58.09 137 ASP B N 1
ATOM 2971 C CA . ASP B 1 137 ? 17.312 -25.094 -20.641 1 58.09 137 ASP B CA 1
ATOM 2972 C C . ASP B 1 137 ? 17.188 -24.078 -21.766 1 58.09 137 ASP B C 1
ATOM 2974 O O . ASP B 1 137 ? 17.969 -23.125 -21.859 1 58.09 137 ASP B O 1
ATOM 2978 N N . ALA B 1 138 ? 16.297 -24.391 -22.734 1 59.03 138 ALA B N 1
ATOM 2979 C CA . ALA B 1 138 ? 16.141 -23.484 -23.875 1 59.03 138 ALA B CA 1
ATOM 2980 C C . ALA B 1 138 ? 15.484 -22.172 -23.438 1 59.03 138 ALA B C 1
ATOM 2982 O O . ALA B 1 138 ? 15.742 -21.125 -24.031 1 59.03 138 ALA B O 1
ATOM 2983 N N . VAL B 1 139 ? 14.641 -22.297 -22.422 1 61.69 139 VAL B N 1
ATOM 2984 C CA . VAL B 1 139 ? 13.977 -21.125 -21.859 1 61.69 139 VAL B CA 1
ATOM 2985 C C . VAL B 1 139 ? 14.312 -20.984 -20.375 1 61.69 139 VAL B C 1
ATOM 2987 O O . VAL B 1 139 ? 14.156 -21.938 -19.609 1 61.69 139 VAL B O 1
ATOM 2990 N N . LEU B 1 140 ? 15.164 -20.219 -20 1 68.75 140 LEU B N 1
ATOM 2991 C CA . LEU B 1 140 ? 15.539 -19.938 -18.609 1 68.75 140 LEU B CA 1
ATOM 2992 C C . LEU B 1 140 ? 14.305 -19.625 -17.766 1 68.75 140 LEU B C 1
ATOM 2994 O O . LEU B 1 140 ? 14.016 -18.469 -17.484 1 68.75 140 LEU B O 1
ATOM 2998 N N . TRP B 1 141 ? 13.492 -20.844 -17.656 1 83.25 141 TRP B N 1
ATOM 2999 C CA . TRP B 1 141 ? 12.289 -20.594 -16.859 1 83.25 141 TRP B CA 1
ATOM 3000 C C . TRP B 1 141 ? 12.352 -21.344 -15.531 1 83.25 141 TRP B C 1
ATOM 3002 O O . TRP B 1 141 ? 12.664 -22.531 -15.492 1 83.25 141 TRP B O 1
ATOM 3012 N N . ARG B 1 142 ? 12.031 -20.594 -14.453 1 88.12 142 ARG B N 1
ATOM 3013 C CA . ARG B 1 142 ? 12.094 -21.172 -13.109 1 88.12 142 ARG B CA 1
ATOM 3014 C C . ARG B 1 142 ? 10.773 -20.984 -12.367 1 88.12 142 ARG B C 1
ATOM 3016 O O . ARG B 1 142 ? 10.477 -21.719 -11.422 1 88.12 142 ARG B O 1
ATOM 3023 N N . GLY B 1 143 ? 9.984 -20.016 -12.805 1 94.06 143 GLY B N 1
ATOM 3024 C CA . GLY B 1 143 ? 8.734 -19.859 -12.07 1 94.06 143 GLY B CA 1
ATOM 3025 C C . GLY B 1 143 ? 7.957 -18.625 -12.461 1 94.06 143 GLY B C 1
ATOM 3026 O O . GLY B 1 143 ? 8.516 -17.703 -13.07 1 94.06 143 GLY B O 1
ATOM 3027 N N . ALA B 1 144 ? 6.641 -18.656 -12.211 1 96.56 144 ALA B N 1
ATOM 3028 C CA . ALA B 1 144 ? 5.727 -17.531 -12.398 1 96.56 144 ALA B CA 1
ATOM 3029 C C . ALA B 1 144 ? 5.008 -17.172 -11.102 1 96.56 144 ALA B C 1
ATOM 3031 O O . ALA B 1 144 ? 4.578 -18.062 -10.359 1 96.56 144 ALA B O 1
ATOM 3032 N N . ILE B 1 145 ? 4.98 -15.961 -10.805 1 98.44 145 ILE B N 1
ATOM 3033 C CA . ILE B 1 145 ? 4.25 -15.461 -9.648 1 98.44 145 ILE B CA 1
ATOM 3034 C C . ILE B 1 145 ? 3.162 -14.492 -10.102 1 98.44 145 ILE B C 1
ATOM 3036 O O . ILE B 1 145 ? 3.43 -13.562 -10.867 1 98.44 145 ILE B O 1
ATOM 3040 N N . ILE B 1 146 ? 1.925 -14.758 -9.711 1 98.88 146 ILE B N 1
ATOM 3041 C CA . ILE B 1 146 ? 0.801 -13.883 -10.031 1 98.88 146 ILE B CA 1
ATOM 3042 C C . ILE B 1 146 ? 0.221 -13.297 -8.742 1 98.88 146 ILE B C 1
ATOM 3044 O O . ILE B 1 146 ? -0.156 -14.039 -7.832 1 98.88 146 ILE B O 1
ATOM 3048 N N . ASN B 1 147 ? 0.196 -12.008 -8.648 1 98.88 147 ASN B N 1
ATOM 3049 C CA . ASN B 1 147 ? -0.447 -11.289 -7.555 1 98.88 147 ASN B CA 1
ATOM 3050 C C . ASN B 1 147 ? -1.829 -10.781 -7.949 1 98.88 147 ASN B C 1
ATOM 3052 O O . ASN B 1 147 ? -1.979 -10.117 -8.977 1 98.88 147 ASN B O 1
ATOM 3056 N N . THR B 1 148 ? -2.836 -11.141 -7.156 1 98.62 148 THR B N 1
ATOM 3057 C CA . THR B 1 148 ? -4.176 -10.641 -7.434 1 98.62 148 THR B CA 1
ATOM 3058 C C . THR B 1 148 ? -4.359 -9.234 -6.871 1 98.62 148 THR B C 1
ATOM 3060 O O . THR B 1 148 ? -4.332 -9.039 -5.652 1 98.62 148 THR B O 1
ATOM 3063 N N . ALA B 1 149 ? -4.492 -8.328 -7.75 1 98.19 149 ALA B N 1
ATOM 3064 C CA . ALA B 1 149 ? -4.832 -6.957 -7.383 1 98.19 149 ALA B CA 1
ATOM 3065 C C . ALA B 1 149 ? -6.301 -6.66 -7.68 1 98.19 149 ALA B C 1
ATOM 3067 O O . ALA B 1 149 ? -7.191 -7.371 -7.211 1 98.19 149 ALA B O 1
ATOM 3068 N N . SER B 1 150 ? -6.59 -5.52 -8.211 1 96 150 SER B N 1
ATOM 3069 C CA . SER B 1 150 ? -7.938 -5.055 -8.523 1 96 150 SER B CA 1
ATOM 3070 C C . SER B 1 150 ? -7.902 -3.768 -9.336 1 96 150 SER B C 1
ATOM 3072 O O . SER B 1 150 ? -6.871 -3.09 -9.398 1 96 150 SER B O 1
ATOM 3074 N N . LEU B 1 151 ? -9.016 -3.477 -10.055 1 95.12 151 LEU B N 1
ATOM 3075 C CA . LEU B 1 151 ? -9.133 -2.141 -10.625 1 95.12 151 LEU B CA 1
ATOM 3076 C C . LEU B 1 151 ? -8.922 -1.071 -9.562 1 95.12 151 LEU B C 1
ATOM 3078 O O . LEU B 1 151 ? -8.414 0.013 -9.852 1 95.12 151 LEU B O 1
ATOM 3082 N N . ALA B 1 152 ? -9.258 -1.415 -8.344 1 95.12 152 ALA B N 1
ATOM 3083 C CA . ALA B 1 152 ? -9.07 -0.503 -7.219 1 95.12 152 ALA B CA 1
ATOM 3084 C C . ALA B 1 152 ? -7.59 -0.187 -7.008 1 95.12 152 ALA B C 1
ATOM 3086 O O . ALA B 1 152 ? -7.246 0.765 -6.305 1 95.12 152 ALA B O 1
ATOM 3087 N N . GLY B 1 153 ? -6.727 -0.973 -7.578 1 97.69 153 GLY B N 1
ATOM 3088 C CA . GLY B 1 153 ? -5.297 -0.699 -7.523 1 97.69 153 GLY B CA 1
ATOM 3089 C C . GLY B 1 153 ? -4.844 0.309 -8.562 1 97.69 153 GLY B C 1
ATOM 3090 O O . GLY B 1 153 ? -3.734 0.84 -8.469 1 97.69 153 GLY B O 1
ATOM 3091 N N . LEU B 1 154 ? -5.691 0.567 -9.547 1 96.19 154 LEU B N 1
ATOM 3092 C CA . LEU B 1 154 ? -5.348 1.454 -10.648 1 96.19 154 LEU B CA 1
ATOM 3093 C C . LEU B 1 154 ? -6.07 2.791 -10.516 1 96.19 154 LEU B C 1
ATOM 3095 O O . LEU B 1 154 ? -5.621 3.799 -11.07 1 96.19 154 LEU B O 1
ATOM 3099 N N . TYR B 1 155 ? -7.176 2.756 -9.789 1 95.25 155 TYR B N 1
ATOM 3100 C CA . TYR B 1 155 ? -8.016 3.941 -9.664 1 95.25 155 TYR B CA 1
ATOM 3101 C C . TYR B 1 155 ? -8.43 4.176 -8.219 1 95.25 155 TYR B C 1
ATOM 3103 O O . TYR B 1 155 ? -8.641 3.225 -7.465 1 95.25 155 TYR B O 1
ATOM 3111 N N . PRO B 1 156 ? -8.609 5.453 -7.852 1 95.31 156 PRO B N 1
ATOM 3112 C CA . PRO B 1 156 ? -9.086 5.742 -6.5 1 95.31 156 PRO B CA 1
ATOM 3113 C C . PRO B 1 156 ? -10.484 5.18 -6.238 1 95.31 156 PRO B C 1
ATOM 3115 O O . PRO B 1 156 ? -11.289 5.066 -7.164 1 95.31 156 PRO B O 1
ATOM 3118 N N . GLN B 1 157 ? -10.727 4.793 -4.988 1 93.12 157 GLN B N 1
ATOM 3119 C CA . GLN B 1 157 ? -12.016 4.266 -4.551 1 93.12 157 GLN B CA 1
ATOM 3120 C C . GLN B 1 157 ? -12.516 4.992 -3.309 1 93.12 157 GLN B C 1
ATOM 3122 O O . GLN B 1 157 ? -12.102 4.68 -2.189 1 93.12 157 GLN B O 1
ATOM 3127 N N . SER B 1 158 ? -13.531 5.844 -3.408 1 91.81 158 SER B N 1
ATOM 3128 C CA . SER B 1 158 ? -13.992 6.652 -2.287 1 91.81 158 SER B CA 1
ATOM 3129 C C . SER B 1 158 ? -14.695 5.793 -1.237 1 91.81 158 SER B C 1
ATOM 3131 O O . SER B 1 158 ? -14.656 6.109 -0.046 1 91.81 158 SER B O 1
ATOM 3133 N N . GLN B 1 159 ? -15.227 4.703 -1.635 1 90.06 159 GLN B N 1
ATOM 3134 C CA . GLN B 1 159 ? -15.984 3.867 -0.704 1 90.06 159 GLN B CA 1
ATOM 3135 C C . GLN B 1 159 ? -15.078 2.838 -0.034 1 90.06 159 GLN B C 1
ATOM 3137 O O . GLN B 1 159 ? -15.453 2.225 0.965 1 90.06 159 GLN B O 1
ATOM 3142 N N . GLN B 1 160 ? -13.953 2.607 -0.635 1 94 160 GLN B N 1
ATOM 3143 C CA . GLN B 1 160 ? -13 1.634 -0.11 1 94 160 GLN B CA 1
ATOM 3144 C C . GLN B 1 160 ? -11.57 2.148 -0.224 1 94 160 GLN B C 1
ATOM 3146 O O . GLN B 1 160 ? -10.734 1.527 -0.879 1 94 160 GLN B O 1
ATOM 3151 N N . PRO B 1 161 ? -11.297 3.256 0.486 1 96.81 161 PRO B N 1
ATOM 3152 C CA . PRO B 1 161 ? -9.984 3.881 0.308 1 96.81 161 PRO B CA 1
ATOM 3153 C C . PRO B 1 161 ? -8.836 2.998 0.793 1 96.81 161 PRO B C 1
ATOM 3155 O O . PRO B 1 161 ? -7.73 3.074 0.262 1 96.81 161 PRO B O 1
ATOM 3158 N N . ILE B 1 162 ? -9.094 2.148 1.795 1 97.88 162 ILE B N 1
ATOM 3159 C CA . ILE B 1 162 ? -8.031 1.299 2.334 1 97.88 162 ILE B CA 1
ATOM 3160 C C . ILE B 1 162 ? -7.793 0.118 1.397 1 97.88 162 ILE B C 1
ATOM 3162 O O . ILE B 1 162 ? -6.645 -0.272 1.162 1 97.88 162 ILE B O 1
ATOM 3166 N N . TYR B 1 163 ? -8.867 -0.453 0.851 1 96.88 163 TYR B N 1
ATOM 3167 C CA . TYR B 1 163 ? -8.75 -1.484 -0.173 1 96.88 163 TYR B CA 1
ATOM 3168 C C . TYR B 1 163 ? -7.98 -0.964 -1.383 1 96.88 163 TYR B C 1
ATOM 3170 O O . TYR B 1 163 ? -7.07 -1.632 -1.884 1 96.88 163 TYR B O 1
ATOM 3178 N N . ALA B 1 164 ? -8.297 0.255 -1.837 1 97.62 164 ALA B N 1
ATOM 3179 C CA . ALA B 1 164 ? -7.598 0.894 -2.947 1 97.62 164 ALA B CA 1
ATOM 3180 C C . ALA B 1 164 ? -6.113 1.061 -2.635 1 97.62 164 ALA B C 1
ATOM 3182 O O . ALA B 1 164 ? -5.262 0.841 -3.5 1 97.62 164 ALA B O 1
ATOM 3183 N N . ALA B 1 165 ? -5.797 1.461 -1.415 1 98.69 165 ALA B N 1
ATOM 3184 C CA . ALA B 1 165 ? -4.41 1.605 -0.985 1 98.69 165 ALA B CA 1
ATOM 3185 C C . ALA B 1 165 ? -3.658 0.283 -1.103 1 98.69 165 ALA B C 1
ATOM 3187 O O . ALA B 1 165 ? -2.584 0.224 -1.704 1 98.69 165 ALA B O 1
ATOM 3188 N N . ALA B 1 166 ? -4.219 -0.764 -0.552 1 98.69 166 ALA B N 1
ATOM 3189 C CA . ALA B 1 166 ? -3.582 -2.078 -0.556 1 98.69 166 ALA B CA 1
ATOM 3190 C C . ALA B 1 166 ? -3.34 -2.566 -1.981 1 98.69 166 ALA B C 1
ATOM 3192 O O . ALA B 1 166 ? -2.229 -2.977 -2.324 1 98.69 166 ALA B O 1
ATOM 3193 N N . LYS B 1 167 ? -4.371 -2.479 -2.77 1 98.75 167 LYS B N 1
ATOM 3194 C CA . LYS B 1 167 ? -4.281 -3.045 -4.113 1 98.75 167 LYS B CA 1
ATOM 3195 C C . LYS B 1 167 ? -3.379 -2.199 -5.008 1 98.75 167 LYS B C 1
ATOM 3197 O O . LYS B 1 167 ? -2.695 -2.729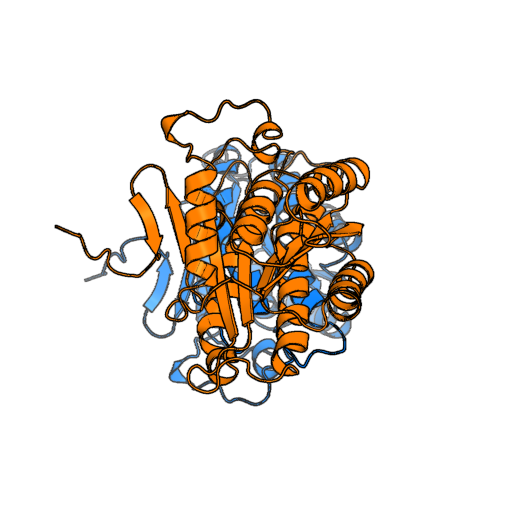 -5.887 1 98.75 167 LYS B O 1
ATOM 3202 N N . SER B 1 168 ? -3.34 -0.891 -4.812 1 98.81 168 SER B N 1
ATOM 3203 C CA . SER B 1 168 ? -2.352 -0.077 -5.512 1 98.81 168 SER B CA 1
ATOM 3204 C C . SER B 1 168 ? -0.933 -0.45 -5.094 1 98.81 168 SER B C 1
ATOM 3206 O O . SER B 1 168 ? -0.014 -0.431 -5.914 1 98.81 168 SER B O 1
ATOM 3208 N N . GLY B 1 169 ? -0.752 -0.692 -3.812 1 98.88 169 GLY B N 1
ATOM 3209 C CA . GLY B 1 169 ? 0.522 -1.222 -3.352 1 98.88 169 GLY B CA 1
ATOM 3210 C C . GLY B 1 169 ? 0.937 -2.488 -4.074 1 98.88 169 GLY B C 1
ATOM 3211 O O . GLY B 1 169 ? 2.086 -2.617 -4.504 1 98.88 169 GLY B O 1
ATOM 3212 N N . VAL B 1 170 ? 0.029 -3.389 -4.301 1 98.88 170 VAL B N 1
ATOM 3213 C CA . VAL B 1 170 ? 0.299 -4.645 -4.992 1 98.88 170 VAL B CA 1
ATOM 3214 C C . VAL B 1 170 ? 0.728 -4.359 -6.43 1 98.88 170 VAL B C 1
ATOM 3216 O O . VAL B 1 170 ? 1.676 -4.965 -6.934 1 98.88 170 VAL B O 1
ATOM 3219 N N . VAL B 1 171 ? 0.038 -3.438 -7.09 1 98.81 171 VAL B N 1
ATOM 3220 C CA . VAL B 1 171 ? 0.324 -3.104 -8.484 1 98.81 171 VAL B CA 1
ATOM 3221 C C . VAL B 1 171 ? 1.75 -2.572 -8.602 1 98.81 171 VAL B C 1
ATOM 3223 O O . VAL B 1 171 ? 2.543 -3.082 -9.398 1 98.81 171 VAL B O 1
ATOM 3226 N N . ASN B 1 172 ? 2.064 -1.573 -7.82 1 98.75 172 ASN B N 1
ATOM 3227 C CA . ASN B 1 172 ? 3.375 -0.946 -7.953 1 98.75 172 ASN B CA 1
ATOM 3228 C C . ASN B 1 172 ? 4.488 -1.86 -7.453 1 98.75 172 ASN B C 1
ATOM 3230 O O . ASN B 1 172 ? 5.613 -1.806 -7.953 1 98.75 172 ASN B O 1
ATOM 3234 N N . PHE B 1 173 ? 4.199 -2.703 -6.434 1 98.69 173 PHE B N 1
ATOM 3235 C CA . PHE B 1 173 ? 5.109 -3.748 -5.977 1 98.69 173 PHE B CA 1
ATOM 3236 C C . PHE B 1 173 ? 5.449 -4.707 -7.113 1 98.69 173 PHE B C 1
ATOM 3238 O O . PHE B 1 173 ? 6.621 -4.961 -7.387 1 98.69 173 PHE B O 1
ATOM 3245 N N . THR B 1 174 ? 4.445 -5.125 -7.801 1 98.75 174 THR B N 1
ATOM 3246 C CA . THR B 1 174 ? 4.613 -6.066 -8.906 1 98.75 174 THR B CA 1
ATOM 3247 C C . THR B 1 174 ? 5.422 -5.438 -10.039 1 98.75 174 THR B C 1
ATOM 3249 O O . THR B 1 174 ? 6.375 -6.039 -10.531 1 98.75 174 THR B O 1
ATOM 3252 N N . ARG B 1 175 ? 5.039 -4.199 -10.406 1 98 175 ARG B N 1
ATOM 3253 C CA . ARG B 1 175 ? 5.777 -3.49 -11.445 1 98 175 ARG B CA 1
ATOM 3254 C C . ARG B 1 175 ? 7.25 -3.352 -11.07 1 98 175 ARG B C 1
ATOM 3256 O O . ARG B 1 175 ? 8.125 -3.434 -11.938 1 98 175 ARG B O 1
ATOM 3263 N N . SER B 1 176 ? 7.531 -3.162 -9.828 1 97.38 176 SER B N 1
ATOM 3264 C CA . SER B 1 176 ? 8.891 -2.934 -9.352 1 97.38 176 SER B CA 1
ATOM 3265 C C . SER B 1 176 ? 9.734 -4.199 -9.461 1 97.38 176 SER B C 1
ATOM 3267 O O . SER B 1 176 ? 10.961 -4.129 -9.547 1 97.38 176 SER B O 1
ATOM 3269 N N . LEU B 1 177 ? 9.086 -5.324 -9.492 1 96.69 177 LEU B N 1
ATOM 3270 C CA . LEU B 1 177 ? 9.789 -6.598 -9.562 1 96.69 177 LEU B CA 1
ATOM 3271 C C . LEU B 1 177 ? 10.023 -7.016 -11.008 1 96.69 177 LEU B C 1
ATOM 3273 O O . LEU B 1 177 ? 10.617 -8.062 -11.266 1 96.69 177 LEU B O 1
ATOM 3277 N N . GLY B 1 178 ? 9.523 -6.309 -11.984 1 88.56 178 GLY B N 1
ATOM 3278 C CA . GLY B 1 178 ? 9.391 -6.703 -13.375 1 88.56 178 GLY B CA 1
ATOM 3279 C C . GLY B 1 178 ? 10.664 -7.293 -13.953 1 88.56 178 GLY B C 1
ATOM 3280 O O . GLY B 1 178 ? 10.633 -8.344 -14.594 1 88.56 178 GLY B O 1
ATOM 3281 N N . TYR B 1 179 ? 11.773 -6.754 -13.656 1 85.81 179 TYR B N 1
ATOM 3282 C CA . TYR B 1 179 ? 12.969 -7.258 -14.328 1 85.81 179 TYR B CA 1
ATOM 3283 C C . TYR B 1 179 ? 13.969 -7.797 -13.312 1 85.81 179 TYR B C 1
ATOM 3285 O O . TYR B 1 179 ? 15.023 -8.32 -13.688 1 85.81 179 TYR B O 1
ATOM 3293 N N . LEU B 1 180 ? 13.609 -7.844 -12.133 1 87.25 180 LEU B N 1
ATOM 3294 C CA . LEU B 1 180 ? 14.562 -8.133 -11.07 1 87.25 180 LEU B CA 1
ATOM 3295 C C . LEU B 1 180 ? 14.977 -9.594 -11.086 1 87.25 180 LEU B C 1
ATOM 3297 O O . LEU B 1 180 ? 16.125 -9.93 -10.766 1 87.25 180 LEU B O 1
ATOM 3301 N N . PHE B 1 181 ? 14.125 -10.445 -11.609 1 88.94 181 PHE B N 1
ATOM 3302 C CA . PHE B 1 181 ? 14.438 -11.867 -11.5 1 88.94 181 PHE B CA 1
ATOM 3303 C C . PHE B 1 181 ? 14.289 -12.555 -12.852 1 88.94 181 PHE B C 1
ATOM 3305 O O . PHE B 1 181 ? 14.18 -13.781 -12.922 1 88.94 181 PHE B O 1
ATOM 3312 N N . THR B 1 182 ? 14.328 -11.758 -13.867 1 87.88 182 THR B N 1
ATOM 3313 C CA . THR B 1 182 ? 14.141 -12.305 -15.211 1 87.88 182 THR B CA 1
ATOM 3314 C C . THR B 1 182 ? 15.328 -13.18 -15.602 1 87.88 182 THR B C 1
ATOM 3316 O O . THR B 1 182 ? 15.156 -14.188 -16.297 1 87.88 182 THR B O 1
ATOM 3319 N N . GLU B 1 183 ? 16.5 -12.805 -15.117 1 86.75 183 GLU B N 1
ATOM 3320 C CA . GLU B 1 183 ? 17.672 -13.602 -15.414 1 86.75 183 GLU B CA 1
ATOM 3321 C C . GLU B 1 183 ? 17.625 -14.953 -14.703 1 86.75 183 GLU B C 1
ATOM 3323 O O . GLU B 1 183 ? 18.25 -15.914 -15.156 1 86.75 183 GLU B O 1
ATOM 3328 N N . GLN B 1 184 ? 16.891 -14.977 -13.68 1 90.06 184 GLN B N 1
ATOM 3329 C CA . GLN B 1 184 ? 16.719 -16.234 -12.961 1 90.06 184 GLN B CA 1
ATOM 3330 C C . GLN B 1 184 ? 15.539 -17.016 -13.516 1 90.06 184 GLN B C 1
ATOM 3332 O O . GLN B 1 184 ? 15.195 -18.094 -12.992 1 90.06 184 GLN B O 1
ATOM 3337 N N . GLY B 1 185 ? 14.891 -16.469 -14.562 1 91.56 185 GLY B N 1
ATOM 3338 C CA . GLY B 1 185 ? 13.789 -17.172 -15.203 1 91.56 185 GLY B CA 1
ATOM 3339 C C . GLY B 1 185 ? 12.484 -17.078 -14.438 1 91.56 185 GLY B C 1
ATOM 3340 O O . GLY B 1 185 ? 11.641 -17.969 -14.516 1 91.56 185 GLY B O 1
ATOM 3341 N N . ILE B 1 186 ? 12.398 -16.062 -13.609 1 94.75 186 ILE B N 1
ATOM 3342 C CA . ILE B 1 186 ? 11.18 -15.852 -12.828 1 94.75 186 ILE B CA 1
ATOM 3343 C C . ILE B 1 186 ? 10.484 -14.578 -13.289 1 94.75 186 ILE B C 1
ATOM 3345 O O . ILE B 1 186 ? 11.117 -13.523 -13.422 1 94.75 186 ILE B O 1
ATOM 3349 N N . HIS B 1 187 ? 9.188 -14.711 -13.641 1 95.38 187 HIS B N 1
ATOM 3350 C CA . HIS B 1 187 ? 8.445 -13.5 -13.953 1 95.38 187 HIS B CA 1
ATOM 3351 C C . HIS B 1 187 ? 7.281 -13.305 -12.984 1 95.38 187 HIS B C 1
ATOM 3353 O O . HIS B 1 187 ? 6.691 -14.273 -12.516 1 95.38 187 HIS B O 1
ATOM 3359 N N . VAL B 1 188 ? 7.027 -12.062 -12.617 1 97.81 188 VAL B N 1
ATOM 3360 C CA . VAL B 1 188 ? 6.004 -11.641 -11.672 1 97.81 188 VAL B CA 1
ATOM 3361 C C . VAL B 1 188 ? 5.031 -10.68 -12.359 1 97.81 188 VAL B C 1
ATOM 3363 O O . VAL B 1 188 ? 5.453 -9.719 -13 1 97.81 188 VAL B O 1
ATOM 3366 N N . ASN B 1 189 ? 3.705 -10.961 -12.289 1 98.31 189 ASN B N 1
ATOM 3367 C CA . ASN B 1 189 ? 2.664 -10.102 -12.844 1 98.31 189 ASN B CA 1
ATOM 3368 C C . ASN B 1 189 ? 1.493 -9.945 -11.875 1 98.31 189 ASN B C 1
ATOM 3370 O O . ASN B 1 189 ? 1.419 -10.648 -10.867 1 98.31 189 ASN B O 1
ATOM 3374 N N . CYS B 1 190 ? 0.667 -8.977 -12.133 1 98.5 190 CYS B N 1
ATOM 3375 C CA . CYS B 1 190 ? -0.548 -8.883 -11.328 1 98.5 190 CYS B CA 1
ATOM 3376 C C . CYS B 1 190 ? -1.783 -8.805 -12.219 1 98.5 190 CYS B C 1
ATOM 3378 O O . CYS B 1 190 ? -1.689 -8.414 -13.383 1 98.5 190 CYS B O 1
ATOM 3380 N N . ILE B 1 191 ? -2.895 -9.281 -11.68 1 98.69 191 ILE B N 1
ATOM 3381 C CA . ILE B 1 191 ? -4.211 -9.25 -12.312 1 98.69 191 ILE B CA 1
ATOM 3382 C C . ILE B 1 191 ? -5.059 -8.148 -11.688 1 98.69 191 ILE B C 1
ATOM 3384 O O . ILE B 1 191 ? -5.16 -8.055 -10.461 1 98.69 191 ILE B O 1
ATOM 3388 N N . CYS B 1 192 ? -5.613 -7.324 -12.492 1 98.44 192 CYS B N 1
ATOM 3389 C CA . CYS B 1 192 ? -6.508 -6.273 -12.016 1 98.44 192 CYS B CA 1
ATOM 3390 C C . CYS B 1 192 ? -7.898 -6.426 -12.617 1 98.44 192 CYS B C 1
ATOM 3392 O O . CYS B 1 192 ? -8.242 -5.727 -13.57 1 98.44 192 CYS B O 1
ATOM 3394 N N . PRO B 1 193 ? -8.703 -7.23 -12 1 97.06 193 PRO B N 1
ATOM 3395 C CA . PRO B 1 193 ? -10.047 -7.438 -12.531 1 97.06 193 PRO B CA 1
ATOM 3396 C C . PRO B 1 193 ? -11.039 -6.379 -12.062 1 97.06 193 PRO B C 1
ATOM 3398 O O . PRO B 1 193 ? -10.898 -5.844 -10.961 1 97.06 193 PRO B O 1
ATOM 3401 N N . SER B 1 194 ? -11.992 -6.16 -12.938 1 93.81 194 SER B N 1
ATOM 3402 C CA . SER B 1 194 ? -13.211 -5.496 -12.492 1 93.81 194 SER B CA 1
ATOM 3403 C C . SER B 1 194 ? -14.039 -6.406 -11.586 1 93.81 194 SER B C 1
ATOM 3405 O O . SER B 1 194 ? -13.523 -7.395 -11.055 1 93.81 194 SER B O 1
ATOM 3407 N N . PHE B 1 195 ? -15.289 -6.055 -11.352 1 87.94 195 PHE B N 1
ATOM 3408 C CA . PHE B 1 195 ? -16.156 -6.816 -10.469 1 87.94 195 PHE B CA 1
ATOM 3409 C C . PHE B 1 195 ? -16.547 -8.148 -11.094 1 87.94 195 PHE B C 1
ATOM 3411 O O . PHE B 1 195 ? -16.781 -8.227 -12.305 1 87.94 195 PHE B O 1
ATOM 3418 N N . SER B 1 196 ? -16.469 -9.148 -10.375 1 87.19 196 SER B N 1
ATOM 3419 C CA . SER B 1 196 ? -16.984 -10.461 -10.766 1 87.19 196 SER B CA 1
ATOM 3420 C C . SER B 1 196 ? -17.859 -11.055 -9.672 1 87.19 196 SER B C 1
ATOM 3422 O O . SER B 1 196 ? -17.766 -10.664 -8.508 1 87.19 196 SER B O 1
ATOM 3424 N N . ASP B 1 197 ? -18.703 -11.93 -10.055 1 84.5 197 ASP B N 1
ATOM 3425 C CA . ASP B 1 197 ? -19.594 -12.57 -9.086 1 84.5 197 ASP B CA 1
ATOM 3426 C C . ASP B 1 197 ? -18.828 -13.578 -8.227 1 84.5 197 ASP B C 1
ATOM 3428 O O . ASP B 1 197 ? -18.859 -14.781 -8.5 1 84.5 197 ASP B O 1
ATOM 3432 N N . THR B 1 198 ? -18.156 -13.078 -7.277 1 84.19 198 THR B N 1
ATOM 3433 C CA . THR B 1 198 ? -17.438 -13.844 -6.266 1 84.19 198 THR B CA 1
ATOM 3434 C C . THR B 1 198 ? -18 -13.555 -4.875 1 84.19 198 THR B C 1
ATOM 3436 O O . THR B 1 198 ? -18.703 -12.57 -4.68 1 84.19 198 THR B O 1
ATOM 3439 N N . PRO B 1 199 ? -17.766 -14.477 -3.941 1 78.44 199 PRO B N 1
ATOM 3440 C CA . PRO B 1 199 ? -18.234 -14.227 -2.578 1 78.44 199 PRO B CA 1
ATOM 3441 C C . PRO B 1 199 ? -17.719 -12.906 -2.008 1 78.44 199 PRO B C 1
ATOM 3443 O O . PRO B 1 199 ? -18.391 -12.281 -1.18 1 78.44 199 PRO B O 1
ATOM 3446 N N . ILE B 1 200 ? -16.578 -12.438 -2.443 1 75.69 200 ILE B N 1
ATOM 3447 C CA . ILE B 1 200 ? -16.016 -11.18 -1.973 1 75.69 200 ILE B CA 1
ATOM 3448 C C . ILE B 1 200 ? -16.938 -10.023 -2.336 1 75.69 200 ILE B C 1
ATOM 3450 O O . ILE B 1 200 ? -17.125 -9.094 -1.546 1 75.69 200 ILE B O 1
ATOM 3454 N N . LEU B 1 201 ? -17.516 -10.086 -3.516 1 76.31 201 LEU B N 1
ATOM 3455 C CA . LEU B 1 201 ? -18.422 -9.039 -3.975 1 76.31 201 LEU B CA 1
ATOM 3456 C C . LEU B 1 201 ? -19.688 -9 -3.123 1 76.31 201 LEU B C 1
ATOM 3458 O O . LEU B 1 201 ? -20.234 -7.93 -2.873 1 76.31 201 LEU B O 1
ATOM 3462 N N . ASN B 1 202 ? -20.078 -10.188 -2.709 1 69.88 202 ASN B N 1
ATOM 3463 C CA . ASN B 1 202 ? -21.312 -10.289 -1.95 1 69.88 202 ASN B CA 1
ATOM 3464 C C . ASN B 1 202 ? -21.172 -9.664 -0.565 1 69.88 202 ASN B C 1
ATOM 3466 O O . ASN B 1 202 ? -22.188 -9.375 0.092 1 69.88 202 ASN B O 1
ATOM 3470 N N . THR B 1 203 ? -20 -9.5 -0.208 1 66.19 203 THR B N 1
ATOM 3471 C CA . THR B 1 203 ? -19.766 -8.898 1.101 1 66.19 203 THR B CA 1
ATOM 3472 C C . THR B 1 203 ? -19.859 -7.379 1.021 1 66.19 203 THR B C 1
ATOM 3474 O O . THR B 1 203 ? -19.969 -6.703 2.045 1 66.19 203 THR B O 1
ATOM 3477 N N . LEU B 1 204 ? -19.703 -6.871 -0.098 1 63.41 204 LEU B N 1
ATOM 3478 C CA . LEU B 1 204 ? -19.797 -5.43 -0.288 1 63.41 204 LEU B CA 1
ATOM 3479 C C . LEU B 1 204 ? -21.203 -4.926 0.046 1 63.41 204 LEU B C 1
ATOM 3481 O O . LEU B 1 204 ? -22.188 -5.652 -0.13 1 63.41 204 LEU B O 1
ATOM 3485 N N . LEU B 1 205 ? -21.391 -4.141 1.13 1 50.56 205 LEU B N 1
ATOM 3486 C CA . LEU B 1 205 ? -22.531 -3.559 1.835 1 50.56 205 LEU B CA 1
ATOM 3487 C C . LEU B 1 205 ? -23.719 -3.367 0.894 1 50.56 205 LEU B C 1
ATOM 3489 O O . LEU B 1 205 ? -23.984 -2.25 0.446 1 50.56 205 LEU B O 1
ATOM 3493 N N . GLY B 1 206 ? -24.219 -4.367 0.343 1 53.06 206 GLY B N 1
ATOM 3494 C CA . GLY B 1 206 ? -25.594 -4.188 -0.082 1 53.06 206 GLY B CA 1
ATOM 3495 C C . GLY B 1 206 ? -25.719 -3.514 -1.437 1 53.06 206 GLY B C 1
ATOM 3496 O O . GLY B 1 206 ? -26.828 -3.273 -1.917 1 53.06 206 GLY B O 1
ATOM 3497 N N . LYS B 1 207 ? -24.609 -2.92 -1.877 1 57.97 207 LYS B N 1
ATOM 3498 C CA . LYS B 1 207 ? -24.875 -2.145 -3.086 1 57.97 207 LYS B CA 1
ATOM 3499 C C . LYS B 1 207 ? -24.734 -3.008 -4.336 1 57.97 207 LYS B C 1
ATOM 3501 O O . LYS B 1 207 ? -23.828 -3.846 -4.418 1 57.97 207 LYS B O 1
ATOM 3506 N N . SER B 1 208 ? -25.75 -3.141 -5.004 1 65.44 208 SER B N 1
ATOM 3507 C CA . SER B 1 208 ? -25.828 -3.867 -6.266 1 65.44 208 SER B CA 1
ATOM 3508 C C . SER B 1 208 ? -24.859 -3.291 -7.297 1 65.44 208 SER B C 1
ATOM 3510 O O . SER B 1 208 ? -24.891 -2.09 -7.574 1 65.44 208 SER B O 1
ATOM 3512 N N . VAL B 1 209 ? -23.797 -4.094 -7.586 1 76.12 209 VAL B N 1
ATOM 3513 C CA . VAL B 1 209 ? -22.922 -3.701 -8.695 1 76.12 209 VAL B CA 1
ATOM 3514 C C . VAL B 1 209 ? -23.641 -3.92 -10.023 1 76.12 209 VAL B C 1
ATOM 3516 O O . VAL B 1 209 ? -24.156 -5.008 -10.281 1 76.12 209 VAL B O 1
ATOM 3519 N N . PRO B 1 210 ? -23.797 -2.84 -10.758 1 80.81 210 PRO B N 1
ATOM 3520 C CA . PRO B 1 210 ? -24.422 -2.98 -12.07 1 80.81 210 PRO B CA 1
ATOM 3521 C C . PRO B 1 210 ? -23.75 -4.043 -12.938 1 80.81 210 PRO B C 1
ATOM 3523 O O . PRO B 1 210 ? -22.531 -4.184 -12.914 1 80.81 210 PRO B O 1
ATOM 3526 N N . SER B 1 211 ? -24.562 -4.727 -13.633 1 82.38 211 SER B N 1
ATOM 3527 C CA . SER B 1 211 ? -24.109 -5.84 -14.453 1 82.38 211 SER B CA 1
ATOM 3528 C C . SER B 1 211 ? -23.062 -5.379 -15.477 1 82.38 211 SER B C 1
ATOM 3530 O O . SER B 1 211 ? -22.125 -6.113 -15.797 1 82.38 211 SER B O 1
ATOM 3532 N N . HIS B 1 212 ? -23.172 -4.164 -15.898 1 85.5 212 HIS B N 1
ATOM 3533 C CA . HIS B 1 212 ? -22.281 -3.68 -16.938 1 85.5 212 HIS B CA 1
ATOM 3534 C C . HIS B 1 212 ? -20.875 -3.441 -16.406 1 85.5 212 HIS B C 1
ATOM 3536 O O . HIS B 1 212 ? -19.938 -3.262 -17.172 1 85.5 212 HIS B O 1
ATOM 3542 N N . MET B 1 213 ? -20.719 -3.578 -15.117 1 86.62 213 MET B N 1
ATOM 3543 C CA . MET B 1 213 ? -19.422 -3.402 -14.492 1 86.62 213 MET B CA 1
ATOM 3544 C C . MET B 1 213 ? -18.797 -4.75 -14.148 1 86.62 213 MET B C 1
ATOM 3546 O O . MET B 1 213 ? -17.656 -4.809 -13.664 1 86.62 213 MET B O 1
ATOM 3550 N N . LYS B 1 214 ? -19.531 -5.762 -14.477 1 91.5 214 LYS B N 1
ATOM 3551 C CA . LYS B 1 214 ? -19.047 -7.086 -14.086 1 91.5 214 LYS B CA 1
ATOM 3552 C C . LYS B 1 214 ? -18.391 -7.797 -15.258 1 91.5 214 LYS B C 1
ATOM 3554 O O . LYS B 1 214 ? -18.75 -7.582 -16.406 1 91.5 214 LYS B O 1
ATOM 3559 N N . VAL B 1 215 ? -17.359 -8.594 -14.984 1 95.12 215 VAL B N 1
ATOM 3560 C CA . VAL B 1 215 ? -16.734 -9.5 -15.938 1 95.12 215 VAL B CA 1
ATOM 3561 C C . VAL B 1 215 ? -16.953 -10.945 -15.5 1 95.12 215 VAL B C 1
ATOM 3563 O O . VAL B 1 215 ? -17.016 -11.234 -14.297 1 95.12 215 VAL B O 1
ATOM 3566 N N . PRO B 1 216 ? -17.125 -11.875 -16.531 1 95.25 216 PRO B N 1
ATOM 3567 C CA . PRO B 1 216 ? -17.219 -13.281 -16.125 1 95.25 216 PRO B CA 1
ATOM 3568 C C . PRO B 1 216 ? -15.961 -13.797 -15.445 1 95.25 216 PRO B C 1
ATOM 3570 O O . PRO B 1 216 ? -14.852 -13.414 -15.82 1 95.25 216 PRO B O 1
ATOM 3573 N N . ILE B 1 217 ? -16.141 -14.633 -14.492 1 96.31 217 ILE B N 1
ATOM 3574 C CA . ILE B 1 217 ? -15.023 -15.242 -13.766 1 96.31 217 ILE B CA 1
ATOM 3575 C C . ILE B 1 217 ? -14.086 -15.938 -14.75 1 96.31 217 ILE B C 1
ATOM 3577 O O . ILE B 1 217 ? -12.867 -15.875 -14.602 1 96.31 217 ILE B O 1
ATOM 3581 N N . SER B 1 218 ? -14.617 -16.562 -15.82 1 97.38 218 SER B N 1
ATOM 3582 C CA . SER B 1 218 ? -13.828 -17.297 -16.797 1 97.38 218 SER B CA 1
ATOM 3583 C C . SER B 1 218 ? -12.836 -16.391 -17.5 1 97.38 218 SER B C 1
ATOM 3585 O O . SER B 1 218 ? -11.711 -16.812 -17.812 1 97.38 218 SER B O 1
ATOM 3587 N N . LEU B 1 219 ? -13.25 -15.148 -17.75 1 98 219 LEU B N 1
ATOM 3588 C CA . LEU B 1 219 ? -12.352 -14.195 -18.406 1 98 219 LEU B CA 1
ATOM 3589 C C . LEU B 1 219 ? -11.188 -13.836 -17.484 1 98 219 LEU B C 1
ATOM 3591 O O . LEU B 1 219 ? -10.055 -13.688 -17.953 1 98 219 LEU B O 1
ATOM 3595 N N . VAL B 1 220 ? -11.469 -13.703 -16.234 1 98.31 220 VAL B N 1
ATOM 3596 C CA . VAL B 1 220 ? -10.422 -13.406 -15.258 1 98.31 220 VAL B CA 1
ATOM 3597 C C . VAL B 1 220 ? -9.461 -14.586 -15.156 1 98.31 220 VAL B C 1
ATOM 3599 O O . VAL B 1 220 ? -8.242 -14.391 -15.086 1 98.31 220 VAL B O 1
ATOM 3602 N N . ILE B 1 221 ? -9.969 -15.781 -15.219 1 98.69 221 ILE B N 1
ATOM 3603 C CA . ILE B 1 221 ? -9.125 -16.969 -15.172 1 98.69 221 ILE B CA 1
ATOM 3604 C C . ILE B 1 221 ? -8.234 -17.031 -16.406 1 98.69 221 ILE B C 1
ATOM 3606 O O . ILE B 1 221 ? -7.055 -17.375 -16.312 1 98.69 221 ILE B O 1
ATOM 3610 N N . ASP B 1 222 ? -8.781 -16.641 -17.562 1 98.5 222 ASP B N 1
ATOM 3611 C CA . ASP B 1 222 ? -7.973 -16.562 -18.781 1 98.5 222 ASP B CA 1
ATOM 3612 C C . ASP B 1 222 ? -6.805 -15.594 -18.594 1 98.5 222 ASP B C 1
ATOM 3614 O O . ASP B 1 222 ? -5.703 -15.836 -19.094 1 98.5 222 ASP B O 1
ATOM 3618 N N . ALA B 1 223 ? -7.047 -14.531 -17.906 1 98.62 223 ALA B N 1
ATOM 3619 C CA . ALA B 1 223 ? -5.996 -13.555 -17.641 1 98.62 223 ALA B CA 1
ATOM 3620 C C . ALA B 1 223 ? -4.914 -14.141 -16.734 1 98.62 223 ALA B C 1
ATOM 3622 O O . ALA B 1 223 ? -3.725 -13.891 -16.938 1 98.62 223 ALA B O 1
ATOM 3623 N N . PHE B 1 224 ? -5.34 -14.891 -15.695 1 98.75 224 PHE B N 1
ATOM 3624 C CA . PHE B 1 224 ? -4.367 -15.578 -14.852 1 98.75 224 PHE B CA 1
ATOM 3625 C C . PHE B 1 224 ? -3.469 -16.484 -15.688 1 98.75 224 PHE B C 1
ATOM 3627 O O . PHE B 1 224 ? -2.246 -16.453 -15.539 1 98.75 224 PHE B O 1
ATOM 3634 N N . ILE B 1 225 ? -4.082 -17.266 -16.578 1 98.75 225 ILE B N 1
ATOM 3635 C CA . ILE B 1 225 ? -3.346 -18.203 -17.406 1 98.75 225 ILE B CA 1
ATOM 3636 C C . ILE B 1 225 ? -2.379 -17.453 -18.312 1 98.75 225 ILE B C 1
ATOM 3638 O O . ILE B 1 225 ? -1.223 -17.859 -18.469 1 98.75 225 ILE B O 1
ATOM 3642 N N . LEU B 1 226 ? -2.863 -16.359 -18.891 1 98.31 226 LEU B N 1
ATOM 3643 C CA . LEU B 1 226 ? -2.004 -15.516 -19.703 1 98.31 226 LEU B CA 1
ATOM 3644 C C . LEU B 1 226 ? -0.779 -15.062 -18.922 1 98.31 226 LEU B C 1
ATOM 3646 O O . LEU B 1 226 ? 0.351 -15.172 -19.406 1 98.31 226 LEU B O 1
ATOM 3650 N N . GLY B 1 227 ? -0.981 -14.594 -17.703 1 97.88 227 GLY B N 1
ATOM 3651 C CA . GLY B 1 227 ? 0.109 -14.109 -16.859 1 97.88 227 GLY B CA 1
ATOM 3652 C C . GLY B 1 227 ? 1.086 -15.203 -16.469 1 97.88 227 GLY B C 1
ATOM 3653 O O . GLY B 1 227 ? 2.283 -14.945 -16.328 1 97.88 227 GLY B O 1
ATOM 3654 N N . ILE B 1 228 ? 0.61 -16.391 -16.328 1 97.62 228 ILE B N 1
ATOM 3655 C CA . ILE B 1 228 ? 1.437 -17.531 -15.93 1 97.62 228 ILE B CA 1
ATOM 3656 C C . ILE B 1 228 ? 2.283 -17.984 -17.125 1 97.62 228 ILE B C 1
ATOM 3658 O O . ILE B 1 228 ? 3.492 -18.188 -16.984 1 97.62 228 ILE B O 1
ATOM 3662 N N . GLU B 1 229 ? 1.713 -18.047 -18.297 1 96.38 229 GLU B N 1
ATOM 3663 C CA . GLU B 1 229 ? 2.352 -18.734 -19.406 1 96.38 229 GLU B CA 1
ATOM 3664 C C . GLU B 1 229 ? 3.188 -17.766 -20.25 1 96.38 229 GLU B C 1
ATOM 3666 O O . GLU B 1 229 ? 4.188 -18.172 -20.859 1 96.38 229 GLU B O 1
ATOM 3671 N N . ASP B 1 230 ? 2.768 -16.531 -20.406 1 95.25 230 ASP B N 1
ATOM 3672 C CA . ASP B 1 230 ? 3.453 -15.602 -21.281 1 95.25 230 ASP B CA 1
ATOM 3673 C C . ASP B 1 230 ? 4.68 -15 -20.609 1 95.25 230 ASP B C 1
ATOM 3675 O O . ASP B 1 230 ? 4.57 -14.008 -19.875 1 95.25 230 ASP B O 1
ATOM 3679 N N . GLN B 1 231 ? 5.82 -15.43 -20.938 1 92.25 231 GLN B N 1
ATOM 3680 C CA . GLN B 1 231 ? 7.074 -15.031 -20.297 1 92.25 231 GLN B CA 1
ATOM 3681 C C . GLN B 1 231 ? 7.508 -13.641 -20.766 1 92.25 231 GLN B C 1
ATOM 3683 O O . GLN B 1 231 ? 8.414 -13.047 -20.188 1 92.25 231 GLN B O 1
ATOM 3688 N N . SER B 1 232 ? 6.812 -13.141 -21.734 1 93.44 232 SER B N 1
ATOM 3689 C CA . SER B 1 232 ? 7.133 -11.781 -22.156 1 93.44 232 SER B CA 1
ATOM 3690 C C . SER B 1 232 ? 6.559 -10.75 -21.203 1 93.44 232 SER B C 1
ATOM 3692 O O . SER B 1 232 ? 6.953 -9.578 -21.234 1 93.44 232 SER B O 1
ATOM 3694 N N . LEU B 1 233 ? 5.566 -11.148 -20.422 1 95.88 233 LEU B N 1
ATOM 3695 C CA . LEU B 1 233 ? 5.004 -10.273 -19.406 1 95.88 233 LEU B CA 1
ATOM 3696 C C . LEU B 1 233 ? 5.848 -10.305 -18.141 1 95.88 233 LEU B C 1
ATOM 3698 O O . LEU B 1 233 ? 6.039 -11.367 -17.531 1 95.88 233 LEU B O 1
ATOM 3702 N N . LYS B 1 234 ? 6.359 -9.211 -17.766 1 95.69 234 LYS B N 1
ATOM 3703 C CA . LYS B 1 234 ? 7.23 -9.039 -16.594 1 95.69 234 LYS B CA 1
ATOM 3704 C C . LYS B 1 234 ? 6.898 -7.75 -15.852 1 95.69 234 LYS B C 1
ATOM 3706 O O . LYS B 1 234 ? 7.109 -6.652 -16.375 1 95.69 234 LYS B O 1
ATOM 3711 N N . GLY B 1 235 ? 6.402 -7.91 -14.664 1 97.38 235 GLY B N 1
ATOM 3712 C CA . GLY B 1 235 ? 5.957 -6.742 -13.914 1 97.38 235 GLY B CA 1
ATOM 3713 C C . GLY B 1 235 ? 4.738 -6.074 -14.523 1 97.38 235 GLY B C 1
ATOM 3714 O O . GLY B 1 235 ? 4.477 -4.898 -14.266 1 97.38 235 GLY B O 1
ATOM 3715 N N . ASP B 1 236 ? 4.059 -6.781 -15.367 1 97.5 236 ASP B N 1
ATOM 3716 C CA . ASP B 1 236 ? 2.947 -6.207 -16.125 1 97.5 236 ASP B CA 1
ATOM 3717 C C . ASP B 1 236 ? 1.646 -6.281 -15.328 1 97.5 236 ASP B C 1
ATOM 3719 O O . ASP B 1 236 ? 1.503 -7.121 -14.438 1 97.5 236 ASP B O 1
ATOM 3723 N N . VAL B 1 237 ? 0.831 -5.402 -15.648 1 98.38 237 VAL B N 1
ATOM 3724 C CA . VAL B 1 237 ? -0.509 -5.32 -15.078 1 98.38 237 VAL B CA 1
ATOM 3725 C C . VAL B 1 237 ? -1.538 -5.797 -16.109 1 98.38 237 VAL B C 1
ATOM 3727 O O . VAL B 1 237 ? -1.765 -5.137 -17.125 1 98.38 237 VAL B O 1
ATOM 3730 N N . ILE B 1 238 ? -2.076 -6.918 -15.844 1 98.56 238 ILE B N 1
ATOM 3731 C CA . ILE B 1 238 ? -3.115 -7.477 -16.703 1 98.56 238 ILE B CA 1
ATOM 3732 C C . ILE B 1 238 ? -4.488 -7.051 -16.188 1 98.56 238 ILE B C 1
ATOM 3734 O O . ILE B 1 238 ? -4.918 -7.469 -15.109 1 98.56 238 ILE B O 1
ATOM 3738 N N . ARG B 1 239 ? -5.141 -6.289 -16.922 1 98 239 ARG B N 1
ATOM 3739 C CA . ARG B 1 239 ? -6.422 -5.699 -16.547 1 98 239 ARG B CA 1
ATOM 3740 C C . ARG B 1 239 ? -7.578 -6.402 -17.25 1 98 239 ARG B C 1
ATOM 3742 O O . ARG B 1 239 ? -7.477 -6.75 -18.422 1 98 239 ARG B O 1
ATOM 3749 N N . VAL B 1 240 ? -8.641 -6.672 -16.547 1 98 240 VAL B N 1
ATOM 3750 C CA . VAL B 1 240 ? -9.828 -7.309 -17.094 1 98 240 VAL B CA 1
ATOM 3751 C C . VAL B 1 240 ? -11.047 -6.418 -16.875 1 98 240 VAL B C 1
ATOM 3753 O O . VAL B 1 240 ? -11.484 -6.23 -15.734 1 98 240 VAL B O 1
ATOM 3756 N N . THR B 1 241 ? -11.586 -5.938 -17.938 1 96.31 241 THR B N 1
ATOM 3757 C CA . THR B 1 241 ? -12.734 -5.035 -17.875 1 96.31 241 THR B CA 1
ATOM 3758 C C . THR B 1 241 ? -13.797 -5.438 -18.891 1 96.31 241 THR B C 1
ATOM 3760 O O . THR B 1 241 ? -13.508 -6.129 -19.859 1 96.31 241 THR B O 1
ATOM 3763 N N . PRO B 1 242 ? -15.055 -5.039 -18.578 1 94.69 242 PRO B N 1
ATOM 3764 C CA . PRO B 1 242 ? -16.094 -5.301 -19.578 1 94.69 242 PRO B CA 1
ATOM 3765 C C . PRO B 1 242 ? -15.805 -4.613 -20.922 1 94.69 242 PRO B C 1
ATOM 3767 O O . PRO B 1 242 ? -16.141 -5.148 -21.984 1 94.69 242 PRO B O 1
ATOM 3770 N N . GLU B 1 243 ? -15.172 -3.482 -20.875 1 93.06 243 GLU B N 1
ATOM 3771 C CA . GLU B 1 243 ? -14.953 -2.65 -22.062 1 93.06 243 GLU B CA 1
ATOM 3772 C C . GLU B 1 243 ? -13.852 -3.223 -22.938 1 93.06 243 GLU B C 1
ATOM 3774 O O . GLU B 1 243 ? -13.977 -3.24 -24.172 1 93.06 243 GLU B O 1
ATOM 3779 N N . TYR B 1 244 ? -12.773 -3.793 -22.406 1 93.5 244 TYR B N 1
ATOM 3780 C CA . TYR B 1 244 ? -11.594 -4.113 -23.203 1 93.5 244 TYR B CA 1
ATOM 3781 C C . TYR B 1 244 ? -11.273 -5.602 -23.125 1 93.5 244 TYR B C 1
ATOM 3783 O O . TYR B 1 244 ? -10.352 -6.082 -23.781 1 93.5 244 TYR B O 1
ATOM 3791 N N . GLY B 1 245 ? -12.148 -6.266 -22.297 1 96.44 245 GLY B N 1
ATOM 3792 C CA . GLY B 1 245 ? -11.695 -7.621 -22.031 1 96.44 245 GLY B CA 1
ATOM 3793 C C . GLY B 1 245 ? -10.375 -7.68 -21.297 1 96.44 245 GLY B C 1
ATOM 3794 O O . GLY B 1 245 ? -10.188 -6.988 -20.297 1 96.44 245 GLY B O 1
ATOM 3795 N N . ILE B 1 246 ? -9.461 -8.539 -21.797 1 97.75 246 ILE B N 1
ATOM 3796 C CA . ILE B 1 246 ? -8.141 -8.633 -21.203 1 97.75 246 ILE B CA 1
ATOM 3797 C C . ILE B 1 246 ? -7.176 -7.695 -21.922 1 97.75 246 ILE B C 1
ATOM 3799 O O . ILE B 1 246 ? -7.02 -7.773 -23.141 1 97.75 246 ILE B O 1
ATOM 3803 N N . ASP B 1 247 ? -6.551 -6.805 -21.172 1 97.06 247 ASP B N 1
ATOM 3804 C CA . ASP B 1 247 ? -5.516 -5.969 -21.781 1 97.06 247 ASP B CA 1
ATOM 3805 C C . ASP B 1 247 ? -4.363 -5.738 -20.812 1 97.06 247 ASP B C 1
ATOM 3807 O O . ASP B 1 247 ? -4.492 -6.008 -19.609 1 97.06 247 ASP B O 1
ATOM 3811 N N . ILE B 1 248 ? -3.184 -5.355 -21.391 1 97.81 248 ILE B N 1
ATOM 3812 C CA . ILE B 1 248 ? -1.99 -5.07 -20.594 1 97.81 248 ILE B CA 1
ATOM 3813 C C . ILE B 1 248 ? -1.816 -3.561 -20.453 1 97.81 248 ILE B C 1
ATOM 3815 O O . ILE B 1 248 ? -1.607 -2.855 -21.438 1 97.81 248 ILE B O 1
ATOM 3819 N N . VAL B 1 249 ? -1.907 -3.062 -19.219 1 95.38 249 VAL B N 1
ATOM 3820 C CA . VAL B 1 249 ? -1.836 -1.627 -18.984 1 95.38 249 VAL B CA 1
ATOM 3821 C C . VAL B 1 249 ? -0.482 -1.091 -19.438 1 95.38 249 VAL B C 1
ATOM 3823 O O . VAL B 1 249 ? 0.565 -1.613 -19.047 1 95.38 249 VAL B O 1
ATOM 3826 N N . GLY B 1 250 ? -0.506 -0.027 -20.125 1 88.69 250 GLY B N 1
ATOM 3827 C CA . GLY B 1 250 ? 0.713 0.609 -20.594 1 88.69 250 GLY B CA 1
ATOM 3828 C C . GLY B 1 250 ? 1.2 0.053 -21.922 1 88.69 250 GLY B C 1
ATOM 3829 O O . GLY B 1 250 ? 2.129 0.595 -22.531 1 88.69 250 GLY B O 1
ATOM 3830 N N . ARG B 1 251 ? 0.666 -1.128 -22.328 1 82.88 251 ARG B N 1
ATOM 3831 C CA . ARG B 1 251 ? 1.064 -1.697 -23.609 1 82.88 251 ARG B CA 1
ATOM 3832 C C . ARG B 1 251 ? 0.003 -1.443 -24.688 1 82.88 251 ARG B C 1
ATOM 3834 O O . ARG B 1 251 ? -1.191 -1.418 -24.375 1 82.88 251 ARG B O 1
ATOM 3841 N N . ARG B 1 252 ? 0.468 -0.73 -25.75 1 60.75 252 ARG B N 1
ATOM 3842 C CA . ARG B 1 252 ? -0.427 -0.421 -26.859 1 60.75 252 ARG B CA 1
ATOM 3843 C C . ARG B 1 252 ? -1.175 -1.667 -27.328 1 60.75 252 ARG B C 1
ATOM 3845 O O . ARG B 1 252 ? -0.581 -2.738 -27.469 1 60.75 252 ARG B O 1
ATOM 3852 N N . ARG B 1 253 ? -2.582 -1.764 -27.203 1 52.38 253 ARG B N 1
ATOM 3853 C CA . ARG B 1 253 ? -3.443 -2.822 -27.719 1 52.38 253 ARG B CA 1
ATOM 3854 C C . ARG B 1 253 ? -3.193 -3.059 -29.203 1 52.38 253 ARG B C 1
ATOM 3856 O O . ARG B 1 253 ? -3.137 -2.109 -29.984 1 52.38 253 ARG B O 1
ATOM 3863 N N . LYS B 1 254 ? -2.463 -4.078 -29.594 1 42.41 254 LYS B N 1
ATOM 3864 C CA . LYS B 1 254 ? -2.533 -4.352 -31.031 1 42.41 254 LYS B CA 1
ATOM 3865 C C . LYS B 1 254 ? -3.979 -4.531 -31.484 1 42.41 254 LYS B C 1
ATOM 3867 O O . LYS B 1 254 ? -4.703 -5.367 -30.938 1 42.41 254 LYS B O 1
ATOM 3872 N N . SER B 1 255 ? -4.684 -3.344 -31.672 1 30.59 255 SER B N 1
ATOM 3873 C CA . SER B 1 255 ? -5.945 -3.48 -32.406 1 30.59 255 SER B CA 1
ATOM 3874 C C . SER B 1 255 ? -5.867 -4.578 -33.438 1 30.59 255 SER B C 1
ATOM 3876 O O . SER B 1 255 ? -4.977 -4.566 -34.312 1 30.59 255 SER B O 1
ATOM 3878 N N . LYS B 1 256 ? -6.117 -5.773 -32.969 1 32.34 256 LYS B N 1
ATOM 3879 C CA . LYS B 1 256 ? -6.473 -6.656 -34.062 1 32.34 256 LYS B CA 1
ATOM 3880 C C . LYS B 1 256 ? -7.523 -6.02 -34.969 1 32.34 256 LYS B C 1
ATOM 3882 O O . LYS B 1 256 ? -8.719 -6.059 -34.656 1 32.34 256 LYS B O 1
ATOM 3887 N N . LEU B 1 257 ? -7.242 -4.707 -35.469 1 23.64 257 LEU B N 1
ATOM 3888 C CA . LEU B 1 257 ? -8 -4.68 -36.719 1 23.64 257 LEU B CA 1
ATOM 3889 C C . LEU B 1 257 ? -7.316 -5.527 -37.812 1 23.64 257 LEU B C 1
ATOM 3891 O O . LEU B 1 257 ? -6.086 -5.508 -37.906 1 23.64 257 LEU B O 1
#

Organism: Batrachochytrium dendrobatidis (strain JEL423) (NCBI:txid403673)

Sequence (514 aa):
MKINGKVAIVTGASSGFGKMLSLRLISSGARVVLGDISVAAGQELLLQLNSRSPASAIFVKCDVTKAEDLKLLFDSARKAFGRIDIVVNNAGIVEKEEFTKDLKDSWKSVIDIDLTAVIMGTRMAISEMVKQPKIDDAVLWRGAIINTASLAGLYPQSQQPIYAAAKSGVVNFTRSLGYLFTEQGIHVNCICPSFSDTPILNTLLGKSVPSHMKVPISLVIDAFILGIEDQSLKGDVIRVTPEYGIDIVGRRRKSKLMKINGKVAIVTGASSGFGKMLSLRLISSGARVVLGDISVAAGQELLLQLNSRSPASAIFVKCDVTKAEDLKLLFDSARKAFGRIDIVVNNAGIVEKEEFTKDLKDSWKSVIDIDLTAVIMGTRMAISEMVKQPKIDDAVLWRGAIINTASLAGLYPQSQQPIYAAAKSGVVNFTRSLGYLFTEQGIHVNCICPSFSDTPILNTLLGKSVPSHMKVPISLVIDAFILGIEDQSLKGDVIRVTPEYGIDIVGRRRKSKL